Protein AF-A0A1Z5JJX7-F1 (afdb_monomer_lite)

Radius of gyration: 31.54 Å; chains: 1; bounding box: 109×48×86 Å

Foldseek 3Di:
DDPDPVVLVVLLVLQLVLLVQLVVQFDPVQADPCLSVQLNVCSVVVNLLSNLCSCLVGLRSLLSLLRDDLVSSLSSLLSNLVSLVSDPDPVSSLVSLLSSLVSLLVHDDLPDPVSLVSSLVSLVSNLVSDDQLLSNLSSLLSNLLSCLSPCVPQLPCPHPNVQQLDFPPPPPDPPPDDDDDDDDDDDPPPDLPPLPLPSPRNNVVVCVVNVPDLVSLLSSLVSNLVSDDPPDPSNLLSLLVNLQSDPEQDPVNLVSLLLNLLVCLQCVLLCVSSCLCSLVRNSLVVCCVVPVLSSLSSCCLLPNALVSVQVSCVVVPVDQCVSCVVSVHDSVSSLLSRLLVQVLQVLQVDQKAALVNSCVRSVHPDDLVVSVVSLVVSVVSSQFDWDADPVRRMIGGPDGDDSDDDPVVVVVVVVVVVVVVVVVVVVVVVVVVVVVVVVVVVPPDD

Structure (mmCIF, N/CA/C/O backbone):
data_AF-A0A1Z5JJX7-F1
#
_entry.id   AF-A0A1Z5JJX7-F1
#
loop_
_atom_site.group_PDB
_atom_site.id
_atom_site.type_symbol
_atom_site.label_atom_id
_atom_site.label_alt_id
_atom_site.label_comp_id
_atom_site.label_asym_id
_atom_site.label_entity_id
_atom_site.label_seq_id
_atom_site.pdbx_PDB_ins_code
_atom_site.Cartn_x
_atom_site.Cartn_y
_atom_site.Cartn_z
_atom_site.occupancy
_atom_site.B_iso_or_equiv
_atom_site.auth_seq_id
_atom_site.auth_comp_id
_atom_site.auth_asym_id
_atom_site.auth_atom_id
_atom_site.pdbx_PDB_model_num
ATOM 1 N N . MET A 1 1 ? 1.195 -18.471 -49.504 1.00 34.22 1 MET A N 1
ATOM 2 C CA . MET A 1 1 ? 0.743 -17.092 -49.219 1.00 34.22 1 MET A CA 1
ATOM 3 C C . MET A 1 1 ? 1.901 -16.167 -49.539 1.00 34.22 1 MET A C 1
ATOM 5 O O . MET A 1 1 ? 2.920 -16.253 -48.872 1.00 34.22 1 MET A O 1
ATOM 9 N N . VAL A 1 2 ? 1.792 -15.393 -50.620 1.00 37.47 2 VAL A N 1
ATOM 10 C CA . VAL A 1 2 ? 2.826 -14.449 -51.068 1.00 37.47 2 VAL A CA 1
ATOM 11 C C . VAL A 1 2 ? 2.725 -13.215 -50.175 1.00 37.47 2 VAL A C 1
ATOM 13 O O . VAL A 1 2 ? 1.809 -12.414 -50.338 1.00 37.47 2 VAL A O 1
ATOM 16 N N . VAL A 1 3 ? 3.602 -13.105 -49.177 1.00 40.44 3 VAL A N 1
ATOM 17 C CA . VAL A 1 3 ? 3.756 -11.861 -48.414 1.00 40.44 3 VAL A CA 1
ATOM 18 C C . VAL A 1 3 ? 4.428 -10.859 -49.357 1.00 40.44 3 VAL A C 1
ATOM 20 O O . VAL A 1 3 ? 5.462 -11.150 -49.949 1.00 40.44 3 VAL A O 1
ATOM 23 N N . SER A 1 4 ? 3.749 -9.740 -49.590 1.00 45.75 4 SER A N 1
ATOM 24 C CA . SER A 1 4 ? 4.017 -8.764 -50.648 1.00 45.75 4 SER A CA 1
ATOM 25 C C . SER A 1 4 ? 5.450 -8.212 -50.589 1.00 45.75 4 SER A C 1
ATOM 27 O O . SER A 1 4 ? 5.810 -7.559 -49.613 1.00 45.75 4 SER A O 1
ATOM 29 N N . SER A 1 5 ? 6.253 -8.413 -51.640 1.00 55.91 5 SER A N 1
ATOM 30 C CA . SER A 1 5 ? 7.631 -7.887 -51.758 1.00 55.91 5 SER A CA 1
ATOM 31 C C . SER A 1 5 ? 7.713 -6.362 -51.621 1.00 55.91 5 SER A C 1
ATOM 33 O O . SER A 1 5 ? 8.713 -5.821 -51.166 1.00 55.91 5 SER A O 1
ATOM 35 N N . THR A 1 6 ? 6.628 -5.658 -51.945 1.00 52.00 6 THR A N 1
ATOM 36 C CA . THR A 1 6 ? 6.489 -4.213 -51.731 1.00 52.00 6 THR A CA 1
ATOM 37 C C . THR A 1 6 ? 6.442 -3.824 -50.254 1.00 52.00 6 THR A C 1
ATOM 39 O O . THR A 1 6 ? 6.942 -2.764 -49.902 1.00 52.00 6 THR A O 1
ATOM 42 N N . LEU A 1 7 ? 5.876 -4.665 -49.384 1.00 52.50 7 LEU A N 1
ATOM 43 C CA . LEU A 1 7 ? 5.816 -4.413 -47.940 1.00 52.50 7 LEU A CA 1
ATOM 44 C C . LEU A 1 7 ? 7.182 -4.626 -47.285 1.00 52.50 7 LEU A C 1
ATOM 46 O O . LEU A 1 7 ? 7.568 -3.828 -46.440 1.00 52.50 7 LEU A O 1
ATOM 50 N N . VAL A 1 8 ? 7.916 -5.655 -47.721 1.00 59.50 8 VAL A N 1
ATOM 51 C CA . VAL A 1 8 ? 9.271 -5.959 -47.232 1.00 59.50 8 VAL A CA 1
ATOM 52 C C . VAL A 1 8 ? 10.239 -4.817 -47.567 1.00 59.50 8 VAL A C 1
ATOM 54 O O . VAL A 1 8 ? 10.932 -4.323 -46.681 1.00 59.50 8 VAL A O 1
ATOM 57 N N . ASN A 1 9 ? 10.186 -4.292 -48.796 1.00 61.06 9 ASN A N 1
ATOM 58 C CA . ASN A 1 9 ? 11.025 -3.159 -49.202 1.00 61.06 9 ASN A CA 1
ATOM 59 C C . ASN A 1 9 ? 10.706 -1.867 -48.428 1.00 61.06 9 ASN A C 1
ATOM 61 O O . ASN A 1 9 ? 11.609 -1.098 -48.119 1.00 61.06 9 ASN A O 1
ATOM 65 N N . VAL A 1 10 ? 9.433 -1.622 -48.095 1.00 68.38 10 VAL A N 1
ATOM 66 C CA . VAL A 1 10 ? 9.030 -0.443 -47.305 1.00 68.38 10 VAL A CA 1
ATOM 67 C C . VAL A 1 10 ? 9.491 -0.564 -45.849 1.00 68.38 10 VAL A C 1
ATOM 69 O O . VAL A 1 10 ? 9.863 0.439 -45.243 1.00 68.38 10 VAL A O 1
ATOM 72 N N . THR A 1 11 ? 9.496 -1.773 -45.279 1.00 71.25 11 THR A N 1
ATOM 73 C CA . THR A 1 11 ? 9.998 -1.996 -43.915 1.00 71.25 11 THR A CA 1
ATOM 74 C C . THR A 1 11 ? 11.516 -1.876 -43.821 1.00 71.25 11 THR A C 1
ATOM 76 O O . THR A 1 11 ? 12.005 -1.244 -42.890 1.00 71.25 11 THR A O 1
ATOM 79 N N . GLU A 1 12 ? 12.256 -2.404 -44.799 1.00 77.00 12 GLU A N 1
ATOM 80 C CA . GLU A 1 12 ? 13.721 -2.289 -44.846 1.00 77.00 12 GLU A CA 1
ATOM 81 C C . GLU A 1 12 ? 14.170 -0.832 -45.024 1.00 77.00 12 GLU A C 1
ATOM 83 O O . GLU A 1 12 ? 15.077 -0.371 -44.333 1.00 77.00 12 GLU A O 1
ATOM 88 N N . ASP A 1 13 ? 13.490 -0.072 -45.889 1.00 80.06 13 ASP A N 1
ATOM 89 C CA . ASP A 1 13 ? 13.772 1.354 -46.093 1.00 80.06 13 ASP A CA 1
ATOM 90 C C . ASP A 1 13 ? 13.491 2.180 -44.824 1.00 80.06 13 ASP A C 1
ATOM 92 O O . ASP A 1 13 ? 14.267 3.063 -44.450 1.00 80.06 13 ASP A O 1
ATOM 96 N N . ALA A 1 14 ? 12.422 1.850 -44.091 1.00 80.56 14 ALA A N 1
ATOM 97 C CA . ALA A 1 14 ? 12.107 2.493 -42.817 1.00 80.56 14 ALA A CA 1
ATOM 98 C C . ALA A 1 14 ? 13.158 2.197 -41.727 1.00 80.56 14 ALA A C 1
ATOM 100 O O . ALA A 1 14 ? 13.537 3.101 -40.977 1.00 80.56 14 ALA A O 1
ATOM 101 N N . GLU A 1 15 ? 13.656 0.960 -41.653 1.00 83.81 15 GLU A N 1
ATOM 102 C CA . GLU A 1 15 ? 14.716 0.554 -40.720 1.00 83.81 15 GLU A CA 1
ATOM 103 C C . GLU A 1 15 ? 16.045 1.253 -41.034 1.00 83.81 15 GLU A C 1
ATOM 105 O O . GLU A 1 15 ? 16.664 1.831 -40.136 1.00 83.81 15 GLU A O 1
ATOM 110 N N . LEU A 1 16 ? 16.449 1.292 -42.309 1.00 83.12 16 LEU A N 1
ATOM 111 C CA . LEU A 1 16 ? 17.655 2.000 -42.753 1.00 83.12 16 LEU A CA 1
ATOM 112 C C . LEU A 1 16 ? 17.566 3.503 -42.482 1.00 83.12 16 LEU A C 1
ATOM 114 O O . LEU A 1 16 ? 18.540 4.114 -42.032 1.00 83.12 16 LEU A O 1
ATOM 118 N N . ARG A 1 17 ? 16.390 4.102 -42.699 1.00 83.38 17 ARG A N 1
ATOM 119 C CA . ARG A 1 17 ? 16.157 5.521 -42.423 1.00 83.38 17 ARG A CA 1
ATOM 120 C C . ARG A 1 17 ? 16.319 5.848 -40.942 1.00 83.38 17 ARG A C 1
ATOM 122 O O . ARG A 1 17 ? 16.918 6.872 -40.624 1.00 83.38 17 ARG A O 1
ATOM 129 N N . ILE A 1 18 ? 15.840 4.993 -40.039 1.00 84.56 18 ILE A N 1
ATOM 130 C CA . ILE A 1 18 ? 16.038 5.194 -38.596 1.00 84.56 18 ILE A CA 1
ATOM 131 C C . ILE A 1 18 ? 17.504 5.062 -38.212 1.00 84.56 18 ILE A C 1
ATOM 133 O O . ILE A 1 18 ? 18.001 5.909 -37.476 1.00 84.56 18 ILE A O 1
ATOM 137 N N . VAL A 1 19 ? 18.213 4.053 -38.723 1.00 82.31 19 VAL A N 1
ATOM 138 C CA . VAL A 1 19 ? 19.652 3.891 -38.457 1.00 82.31 19 VAL A CA 1
ATOM 139 C C . VAL A 1 19 ? 20.429 5.129 -38.917 1.00 82.31 19 VAL A C 1
ATOM 141 O O . VAL A 1 19 ? 21.305 5.604 -38.193 1.00 82.31 19 VAL A O 1
ATOM 144 N N . GLY A 1 20 ? 20.071 5.692 -40.076 1.00 81.62 20 GLY A N 1
ATOM 145 C CA . GLY A 1 20 ? 20.611 6.961 -40.568 1.00 81.62 20 GLY A CA 1
ATOM 146 C C . GLY A 1 20 ? 20.337 8.121 -39.610 1.00 81.62 20 GLY A C 1
ATOM 147 O O . GLY A 1 20 ? 21.280 8.747 -39.133 1.00 81.62 20 GLY A O 1
ATOM 148 N N . LEU A 1 21 ? 19.067 8.338 -39.251 1.00 82.31 21 LEU A N 1
ATOM 149 C CA . LEU A 1 21 ? 18.646 9.409 -38.337 1.00 82.31 21 LEU A CA 1
ATOM 150 C C . LEU A 1 21 ? 19.315 9.311 -36.959 1.00 82.31 21 LEU A C 1
ATOM 152 O O . LEU A 1 21 ? 19.782 10.314 -36.426 1.00 82.31 21 LEU A O 1
ATOM 156 N N . MET A 1 22 ? 19.396 8.108 -36.387 1.00 81.44 22 MET A N 1
ATOM 157 C CA . MET A 1 22 ? 20.041 7.880 -35.093 1.00 81.44 22 MET A CA 1
ATOM 158 C C . MET A 1 22 ? 21.545 8.136 -35.166 1.00 81.44 22 MET A C 1
ATOM 160 O O . MET A 1 22 ? 22.109 8.742 -34.259 1.00 81.44 22 MET A O 1
ATOM 164 N N . ALA A 1 23 ? 22.202 7.714 -36.248 1.00 81.38 23 ALA A N 1
ATOM 165 C CA . ALA A 1 23 ? 23.630 7.933 -36.423 1.00 81.38 23 ALA A CA 1
ATOM 166 C C . ALA A 1 23 ? 23.980 9.398 -36.740 1.00 81.38 23 ALA A C 1
ATOM 168 O O . ALA A 1 23 ? 25.046 9.849 -36.338 1.00 81.38 23 ALA A O 1
ATOM 169 N N . ASP A 1 24 ? 23.114 10.130 -37.446 1.00 81.69 24 ASP A N 1
ATOM 170 C CA . ASP A 1 24 ? 23.296 11.562 -37.730 1.00 81.69 24 ASP A CA 1
ATOM 171 C C . ASP A 1 24 ? 23.068 12.432 -36.482 1.00 81.69 24 ASP A C 1
ATOM 173 O O . ASP A 1 24 ? 23.757 13.432 -36.284 1.00 81.69 24 ASP A O 1
ATOM 177 N N . ALA A 1 25 ? 22.115 12.051 -35.624 1.00 78.50 25 ALA A N 1
ATOM 178 C CA . ALA A 1 25 ? 21.790 12.783 -34.398 1.00 78.50 25 ALA A CA 1
ATOM 179 C C . ALA A 1 25 ? 22.638 12.374 -33.178 1.00 78.50 25 ALA A C 1
ATOM 181 O O . ALA A 1 25 ? 22.577 13.035 -32.137 1.00 78.50 25 ALA A O 1
ATOM 182 N N . ALA A 1 26 ? 23.405 11.285 -33.263 1.00 77.19 26 ALA A N 1
ATOM 183 C CA . ALA A 1 26 ? 24.244 10.825 -32.164 1.00 77.19 26 ALA A CA 1
ATOM 184 C C . ALA A 1 26 ? 25.440 11.766 -31.922 1.00 77.19 26 ALA A C 1
ATOM 186 O O . ALA A 1 26 ? 26.064 12.243 -32.872 1.00 77.19 26 ALA A O 1
ATOM 187 N N . PRO A 1 27 ? 25.841 11.994 -30.656 1.00 71.00 27 PRO A N 1
ATOM 188 C CA . PRO A 1 27 ? 27.068 12.721 -30.356 1.00 71.00 27 PRO A CA 1
ATOM 189 C C . PRO A 1 27 ? 28.268 11.978 -30.951 1.00 71.00 27 PRO A C 1
ATOM 191 O O . PRO A 1 27 ? 28.481 10.802 -30.652 1.00 71.00 27 PRO A O 1
ATOM 194 N N . SER A 1 28 ? 29.091 12.671 -31.740 1.00 62.91 28 SER A N 1
ATOM 195 C CA . SER A 1 28 ? 30.225 12.094 -32.485 1.00 62.91 28 SER A CA 1
ATOM 196 C C . SER A 1 28 ? 31.251 11.343 -31.623 1.00 62.91 28 SER A C 1
ATOM 198 O O . SER A 1 28 ? 32.020 10.545 -32.143 1.00 62.91 28 SER A O 1
ATOM 200 N N . ASN A 1 29 ? 31.260 11.577 -30.307 1.00 64.81 29 ASN A N 1
ATOM 201 C CA . ASN A 1 29 ? 32.167 10.933 -29.353 1.00 64.81 29 ASN A CA 1
ATOM 202 C C . ASN A 1 29 ? 31.615 9.621 -28.756 1.00 64.81 29 ASN A C 1
ATOM 204 O O . ASN A 1 29 ? 32.320 8.978 -27.983 1.00 64.81 29 ASN A O 1
ATOM 208 N N . LEU A 1 30 ? 30.358 9.259 -29.043 1.00 64.56 30 LEU A N 1
ATOM 209 C CA . LEU A 1 30 ? 29.641 8.146 -28.399 1.00 64.56 30 LEU A CA 1
ATOM 210 C C . LEU A 1 30 ? 29.096 7.098 -29.381 1.00 64.56 30 LEU A C 1
ATOM 212 O O . LEU A 1 30 ? 28.555 6.087 -28.937 1.00 64.56 30 LEU A O 1
ATOM 216 N N . LEU A 1 31 ? 29.199 7.331 -30.692 1.00 73.56 31 LEU A N 1
ATOM 217 C CA . LEU A 1 31 ? 28.781 6.363 -31.704 1.00 73.56 31 LEU A CA 1
ATOM 218 C C . LEU A 1 31 ? 29.968 5.473 -32.102 1.00 73.56 31 LEU A C 1
ATOM 220 O O . LEU A 1 31 ? 31.031 5.984 -32.456 1.00 73.56 31 LEU A O 1
ATOM 224 N N . GLY A 1 32 ? 29.793 4.150 -32.078 1.00 70.69 32 GLY A N 1
ATOM 225 C CA . GLY A 1 32 ? 30.787 3.226 -32.612 1.00 70.69 32 GLY A CA 1
ATOM 226 C C . GLY A 1 32 ? 30.992 3.420 -34.119 1.00 70.69 32 GLY A C 1
ATOM 227 O O . GLY A 1 32 ? 30.029 3.503 -34.882 1.00 70.69 32 GLY A O 1
ATOM 228 N N . ASN A 1 33 ? 32.250 3.433 -34.574 1.00 69.62 33 ASN A N 1
ATOM 229 C CA . ASN A 1 33 ? 32.594 3.611 -35.995 1.00 69.62 33 ASN A CA 1
ATOM 230 C C . ASN A 1 33 ? 31.968 2.544 -36.917 1.00 69.62 33 ASN A C 1
ATOM 232 O O . ASN A 1 33 ? 31.812 2.787 -38.107 1.00 69.62 33 ASN A O 1
ATOM 236 N N . SER A 1 34 ? 31.604 1.377 -36.375 1.00 77.62 34 SER A N 1
ATOM 237 C CA . SER A 1 34 ? 30.995 0.254 -37.096 1.00 77.62 34 SER A CA 1
ATOM 238 C C . SER A 1 34 ? 29.471 0.158 -36.943 1.00 77.62 34 SER A C 1
ATOM 240 O O . SER A 1 34 ? 28.882 -0.807 -37.429 1.00 77.62 34 SER A O 1
ATOM 242 N N . PHE A 1 35 ? 28.810 1.109 -36.270 1.00 81.75 35 PHE A N 1
ATOM 243 C CA . PHE A 1 35 ? 27.373 1.027 -35.970 1.00 81.75 35 PHE A CA 1
ATOM 244 C C . PHE A 1 35 ? 26.513 0.918 -37.239 1.00 81.75 35 PHE A C 1
ATOM 246 O O . PHE A 1 35 ? 25.686 0.012 -37.356 1.00 81.75 35 PHE A O 1
ATOM 253 N N . ARG A 1 36 ? 26.747 1.796 -38.227 1.00 82.00 36 ARG A N 1
ATOM 254 C CA . ARG A 1 36 ? 25.993 1.806 -39.496 1.00 82.00 36 ARG A CA 1
ATOM 255 C C . ARG A 1 36 ? 26.184 0.522 -40.296 1.00 82.00 36 ARG A C 1
ATOM 257 O O . ARG A 1 36 ? 25.211 -0.038 -40.799 1.00 82.00 36 ARG A O 1
ATOM 264 N N . ASP A 1 37 ? 27.418 0.042 -40.380 1.00 82.00 37 ASP A N 1
ATOM 265 C CA . ASP A 1 37 ? 27.755 -1.162 -41.142 1.00 82.00 37 ASP A CA 1
ATOM 266 C C . ASP A 1 37 ? 27.159 -2.414 -40.484 1.00 82.00 37 ASP A C 1
ATOM 268 O O . ASP A 1 37 ? 26.609 -3.282 -41.157 1.00 82.00 37 ASP A O 1
ATOM 272 N N . THR A 1 38 ? 27.171 -2.472 -39.150 1.00 83.69 38 THR A N 1
ATOM 273 C CA . THR A 1 38 ? 26.591 -3.589 -38.387 1.00 83.69 38 THR A CA 1
ATOM 274 C C . THR A 1 38 ? 25.064 -3.610 -38.494 1.00 83.69 38 THR A C 1
ATOM 276 O O . THR A 1 38 ? 24.463 -4.668 -38.705 1.00 83.69 38 THR A O 1
ATOM 279 N N . CYS A 1 39 ? 24.418 -2.444 -38.401 1.00 83.31 39 CYS A N 1
ATOM 280 C CA . CYS A 1 39 ? 22.967 -2.331 -38.531 1.00 83.31 39 CYS A CA 1
ATOM 281 C C . CYS A 1 39 ? 22.494 -2.630 -39.960 1.00 83.31 39 CYS A C 1
ATOM 283 O O . CYS A 1 39 ? 21.543 -3.385 -40.137 1.00 83.31 39 CYS A O 1
ATOM 285 N N . SER A 1 40 ? 23.174 -2.102 -40.983 1.00 83.19 40 SER A N 1
ATOM 286 C CA . SER A 1 40 ? 22.826 -2.366 -42.388 1.00 83.19 40 SER A CA 1
ATOM 287 C C . SER A 1 40 ? 23.019 -3.835 -42.773 1.00 83.19 40 SER A C 1
ATOM 289 O O . SER A 1 40 ? 22.154 -4.404 -43.437 1.00 83.19 40 SER A O 1
ATOM 291 N N . ALA A 1 41 ? 24.081 -4.488 -42.289 1.00 84.81 41 ALA A N 1
ATOM 292 C CA . ALA A 1 41 ? 24.266 -5.928 -42.461 1.00 84.81 41 ALA A CA 1
ATOM 293 C C . ALA A 1 41 ? 23.144 -6.740 -41.791 1.00 84.81 41 ALA A C 1
ATOM 295 O O . ALA A 1 41 ? 22.645 -7.704 -42.370 1.00 84.81 41 ALA A O 1
ATOM 296 N N . SER A 1 42 ? 22.709 -6.332 -40.595 1.00 83.38 42 SER A N 1
ATOM 297 C CA . SER A 1 42 ? 21.618 -6.999 -39.870 1.00 83.38 42 SER A CA 1
ATOM 298 C C . SER A 1 42 ? 20.271 -6.842 -40.586 1.00 83.38 42 SER A C 1
ATOM 300 O O . SER A 1 42 ? 19.528 -7.816 -40.695 1.00 83.38 42 SER A O 1
ATOM 302 N N . ILE A 1 43 ? 19.986 -5.659 -41.146 1.00 84.94 43 ILE A N 1
ATOM 303 C CA . ILE A 1 43 ? 18.770 -5.391 -41.936 1.00 84.94 43 ILE A CA 1
ATOM 304 C C . ILE A 1 43 ? 18.758 -6.241 -43.210 1.00 84.94 43 ILE A C 1
ATOM 306 O O . ILE A 1 43 ? 17.780 -6.937 -43.467 1.00 84.94 43 ILE A O 1
ATOM 310 N N . HIS A 1 44 ? 19.864 -6.268 -43.963 1.00 81.31 44 HIS A N 1
ATOM 311 C CA . HIS A 1 44 ? 19.971 -7.085 -45.177 1.00 81.31 44 HIS A CA 1
ATOM 312 C C . HIS A 1 44 ? 19.838 -8.590 -44.913 1.00 81.31 44 HIS A C 1
ATOM 314 O O . HIS A 1 44 ? 19.311 -9.318 -45.752 1.00 81.31 44 HIS A O 1
ATOM 320 N N . ASN A 1 45 ? 20.286 -9.057 -43.747 1.00 81.81 45 ASN A N 1
ATOM 321 C CA . ASN A 1 45 ? 20.140 -10.451 -43.331 1.00 81.81 45 ASN A CA 1
ATOM 322 C C . ASN A 1 45 ? 18.761 -10.759 -42.714 1.00 81.81 45 ASN A C 1
ATOM 324 O O . ASN A 1 45 ? 18.495 -11.910 -42.370 1.00 81.81 45 ASN A O 1
ATOM 328 N N . GLY A 1 46 ? 17.891 -9.755 -42.547 1.00 79.06 46 GLY A N 1
ATOM 329 C CA . GLY A 1 46 ? 16.603 -9.894 -41.865 1.00 79.06 46 GLY A CA 1
ATOM 330 C C . GLY A 1 46 ? 16.718 -10.220 -40.370 1.00 79.06 46 GLY A C 1
ATOM 331 O O . GLY A 1 46 ? 15.741 -10.674 -39.768 1.00 79.06 46 GLY A O 1
ATOM 332 N N . ASP A 1 47 ? 17.888 -10.003 -39.761 1.00 83.88 47 ASP A N 1
ATOM 333 C CA . ASP A 1 47 ? 18.160 -10.299 -38.356 1.00 83.88 47 ASP A CA 1
ATOM 334 C C . ASP A 1 47 ? 17.743 -9.128 -37.456 1.00 83.88 47 ASP A C 1
ATOM 336 O O . ASP A 1 47 ? 18.532 -8.256 -37.080 1.00 83.88 47 ASP A O 1
ATOM 340 N N . ALA A 1 48 ? 16.465 -9.133 -37.073 1.00 82.75 48 ALA A N 1
ATOM 341 C CA . ALA A 1 48 ? 15.912 -8.157 -36.137 1.00 82.75 48 ALA A CA 1
ATOM 342 C C . ALA A 1 48 ? 16.596 -8.204 -34.756 1.00 82.75 48 ALA A C 1
ATOM 344 O O . ALA A 1 48 ? 16.638 -7.193 -34.055 1.00 82.75 48 ALA A O 1
ATOM 345 N N . SER A 1 49 ? 17.133 -9.360 -34.352 1.00 83.69 49 SER A N 1
ATOM 346 C CA . SER A 1 49 ? 17.760 -9.524 -33.041 1.00 83.69 49 SER A CA 1
ATOM 347 C C . SER A 1 49 ? 19.148 -8.884 -32.993 1.00 83.69 49 SER A C 1
ATOM 349 O O . SER A 1 49 ? 19.428 -8.126 -32.063 1.00 83.69 49 SER A O 1
ATOM 351 N N . GLY A 1 50 ? 19.966 -9.099 -34.028 1.00 83.44 50 GLY A N 1
ATOM 352 C CA . GLY A 1 50 ? 21.270 -8.461 -34.196 1.00 83.44 50 GLY A CA 1
ATOM 353 C C . GLY A 1 50 ? 21.161 -6.944 -34.342 1.00 83.44 50 GLY A C 1
ATOM 354 O O . GLY A 1 50 ? 21.912 -6.208 -33.701 1.00 83.44 50 GLY A O 1
ATOM 355 N N . LEU A 1 51 ? 20.154 -6.462 -35.082 1.00 85.44 51 LEU A N 1
ATOM 356 C CA . LEU A 1 51 ? 19.883 -5.028 -35.214 1.00 85.44 51 LEU A CA 1
ATOM 357 C C . LEU A 1 51 ? 19.569 -4.377 -33.858 1.00 85.44 51 LEU A C 1
ATOM 359 O O . LEU A 1 51 ? 20.152 -3.353 -33.506 1.00 85.44 51 LEU A O 1
ATOM 363 N N . LEU A 1 52 ? 18.678 -4.982 -33.067 1.00 85.00 52 LEU A N 1
ATOM 364 C CA . LEU A 1 52 ? 18.337 -4.471 -31.737 1.00 85.00 52 LEU A CA 1
ATOM 365 C C . LEU A 1 52 ? 19.522 -4.540 -30.770 1.00 85.00 52 LEU A C 1
ATOM 367 O O . LEU A 1 52 ? 19.703 -3.623 -29.975 1.00 85.00 52 LEU A O 1
ATOM 371 N N . GLN A 1 53 ? 20.346 -5.587 -30.841 1.00 86.69 53 GLN A N 1
ATOM 372 C CA . GLN A 1 53 ? 21.562 -5.686 -30.033 1.00 86.69 53 GLN A CA 1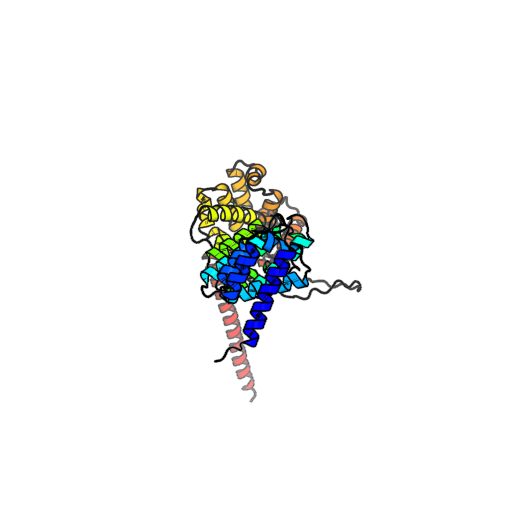
ATOM 373 C C . GLN A 1 53 ? 22.569 -4.585 -30.372 1.00 86.69 53 GLN A C 1
ATOM 375 O O . GLN A 1 53 ? 23.136 -4.000 -29.452 1.00 86.69 53 GLN A O 1
ATOM 380 N N . ALA A 1 54 ? 22.748 -4.261 -31.655 1.00 84.56 54 ALA A N 1
ATOM 381 C CA . ALA A 1 54 ? 23.604 -3.156 -32.078 1.00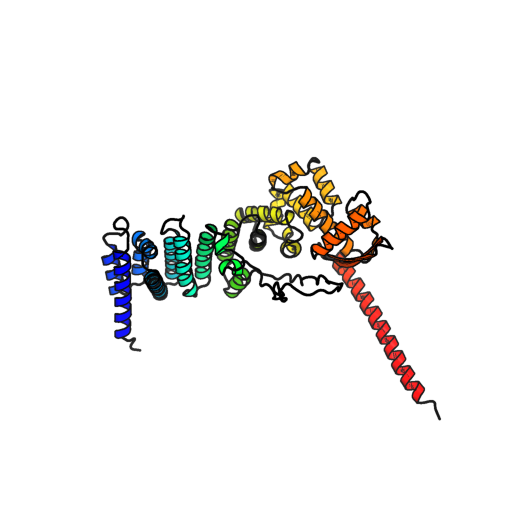 84.56 54 ALA A CA 1
ATOM 382 C C . ALA A 1 54 ? 23.076 -1.808 -31.558 1.00 84.56 54 ALA A C 1
ATOM 384 O O . ALA A 1 54 ? 23.822 -1.037 -30.961 1.00 84.56 54 ALA A O 1
ATOM 385 N N . VAL A 1 55 ? 21.768 -1.556 -31.688 1.00 84.62 55 VAL A N 1
ATOM 386 C CA . VAL A 1 55 ? 21.138 -0.317 -31.195 1.00 84.62 55 VAL A CA 1
ATOM 387 C C . VAL A 1 55 ? 21.226 -0.182 -29.675 1.00 84.62 55 VAL A C 1
ATOM 389 O O . VAL A 1 55 ? 21.505 0.905 -29.178 1.00 84.62 55 VAL A O 1
ATOM 392 N N . VAL A 1 56 ? 20.990 -1.260 -28.925 1.00 84.62 56 VAL A N 1
ATOM 393 C CA . VAL A 1 56 ? 21.043 -1.243 -27.454 1.00 84.62 56 VAL A CA 1
ATOM 394 C C . VAL A 1 56 ? 22.484 -1.199 -26.935 1.00 84.62 56 VAL A C 1
ATOM 396 O O . VAL A 1 56 ? 22.731 -0.616 -25.881 1.00 84.62 56 VAL A O 1
ATOM 399 N N . GLY A 1 57 ? 23.429 -1.805 -27.657 1.00 81.69 57 GLY A N 1
ATOM 400 C CA . GLY A 1 57 ? 24.847 -1.826 -27.301 1.00 81.69 57 GLY A CA 1
ATOM 401 C C . GLY A 1 57 ? 25.544 -0.475 -27.473 1.00 81.69 57 GLY A C 1
ATOM 402 O O . GLY A 1 57 ? 26.454 -0.160 -26.706 1.00 81.69 57 GLY A O 1
ATOM 403 N N . ASP A 1 58 ? 25.101 0.344 -28.430 1.00 83.31 58 ASP A N 1
ATOM 404 C CA . ASP A 1 58 ? 25.674 1.664 -28.688 1.00 83.31 58 ASP A CA 1
ATOM 405 C C . ASP A 1 58 ? 24.975 2.770 -27.878 1.00 83.31 58 ASP A C 1
ATOM 407 O O . ASP A 1 58 ? 23.870 3.227 -28.181 1.00 83.31 58 ASP A O 1
ATOM 411 N N . THR A 1 59 ? 25.668 3.276 -26.854 1.00 77.19 59 THR A N 1
ATOM 412 C CA . THR A 1 59 ? 25.148 4.338 -25.970 1.00 77.19 59 THR A CA 1
ATOM 413 C C . THR A 1 59 ? 24.825 5.631 -26.725 1.00 77.19 59 THR A C 1
ATOM 415 O O . THR A 1 59 ? 23.843 6.303 -26.401 1.00 77.19 59 THR A O 1
ATOM 418 N N . GLY A 1 60 ? 25.593 5.961 -27.771 1.00 78.75 60 GLY A N 1
ATOM 419 C CA . GLY A 1 60 ? 25.323 7.095 -28.656 1.00 78.75 60 GLY A CA 1
ATOM 420 C C . GLY A 1 60 ? 24.035 6.942 -29.467 1.00 78.75 60 GLY A C 1
ATOM 421 O O . GLY A 1 60 ? 23.312 7.924 -29.648 1.00 78.75 60 GLY A O 1
ATOM 422 N N . ALA A 1 61 ? 23.701 5.719 -29.891 1.00 81.19 61 ALA A N 1
ATOM 423 C CA . ALA A 1 61 ? 22.491 5.442 -30.656 1.00 81.19 61 ALA A CA 1
ATOM 424 C C . ALA A 1 61 ? 21.245 5.691 -29.796 1.00 81.19 61 ALA A C 1
ATOM 426 O O . ALA A 1 61 ? 20.357 6.439 -30.197 1.00 81.19 61 ALA A O 1
ATOM 427 N N . VAL A 1 62 ? 21.199 5.171 -28.568 1.00 83.31 62 VAL A N 1
ATOM 428 C CA . VAL A 1 62 ? 20.065 5.420 -27.660 1.00 83.31 62 VAL A CA 1
ATOM 429 C C . VAL A 1 62 ? 20.014 6.882 -27.201 1.00 83.31 62 VAL A C 1
ATOM 431 O O . VAL A 1 62 ? 18.931 7.457 -27.101 1.00 83.31 62 VAL A O 1
ATOM 434 N N . ALA A 1 63 ? 21.165 7.532 -26.993 1.00 82.94 63 ALA A N 1
ATOM 435 C CA . ALA A 1 63 ? 21.218 8.957 -26.660 1.00 82.94 63 ALA A CA 1
ATOM 436 C C . ALA A 1 63 ? 20.668 9.859 -27.780 1.00 82.94 63 ALA A C 1
ATOM 438 O O . ALA A 1 63 ? 20.063 10.891 -27.482 1.00 82.94 63 ALA A O 1
ATOM 439 N N . SER A 1 64 ? 20.803 9.461 -29.051 1.00 82.56 64 SER A N 1
ATOM 440 C CA . SER A 1 64 ? 20.237 10.203 -30.189 1.00 82.56 64 SER A CA 1
ATOM 441 C C . SER A 1 64 ? 18.714 10.375 -30.079 1.00 82.56 64 SER A C 1
ATOM 443 O O . SER A 1 64 ? 18.179 11.436 -30.408 1.00 82.56 64 SER A O 1
ATOM 445 N N . LEU A 1 65 ? 18.012 9.395 -29.488 1.00 83.19 65 LEU A N 1
ATOM 446 C CA . LEU A 1 65 ? 16.563 9.446 -29.257 1.00 83.19 65 LEU A CA 1
ATOM 447 C C . LEU A 1 65 ? 16.146 10.570 -28.308 1.00 83.19 65 LEU A C 1
ATOM 449 O O . LEU A 1 65 ? 14.973 10.945 -28.306 1.00 83.19 65 LEU A O 1
ATOM 453 N N . MET A 1 66 ? 17.079 11.110 -27.518 1.00 84.56 66 MET A N 1
ATOM 454 C CA . MET A 1 66 ? 16.855 12.257 -26.636 1.00 84.56 66 MET A CA 1
ATOM 455 C C . MET A 1 66 ? 17.095 13.601 -27.334 1.00 84.56 66 MET A C 1
ATOM 457 O O . MET A 1 66 ? 16.588 14.618 -26.864 1.00 84.56 66 MET A O 1
ATOM 461 N N . ILE A 1 67 ? 17.811 13.603 -28.462 1.00 84.56 67 ILE A N 1
ATOM 462 C CA . ILE A 1 67 ? 18.221 14.803 -29.210 1.00 84.56 67 ILE A CA 1
ATOM 463 C C . ILE A 1 67 ? 17.295 15.069 -30.403 1.00 84.56 67 ILE A C 1
ATOM 465 O O . ILE A 1 67 ? 16.991 16.226 -30.682 1.00 84.56 67 ILE A O 1
ATOM 469 N N . LEU A 1 68 ? 16.822 14.012 -31.075 1.00 85.00 68 LEU A N 1
ATOM 470 C CA . LEU A 1 68 ? 15.943 14.081 -32.254 1.00 85.00 68 LEU A CA 1
ATOM 471 C C . LEU A 1 68 ? 14.689 14.947 -32.035 1.00 85.00 68 LEU A C 1
ATOM 473 O O . LEU A 1 68 ? 14.315 15.255 -30.897 1.00 85.00 68 LEU A O 1
ATOM 477 N N . GLN A 1 69 ? 13.960 15.282 -33.100 1.00 85.94 69 GLN A N 1
ATOM 478 C CA . GLN A 1 69 ? 12.615 15.838 -32.926 1.00 85.94 69 GLN A CA 1
ATOM 479 C C . GLN A 1 69 ? 11.683 14.800 -32.276 1.00 85.94 69 GLN A C 1
ATOM 481 O O . GLN A 1 69 ? 11.916 13.592 -32.356 1.00 85.94 69 GLN A O 1
ATOM 486 N N . LEU A 1 70 ? 10.639 15.258 -31.579 1.00 85.69 70 LEU A N 1
ATOM 487 C CA . LEU A 1 70 ? 9.753 14.364 -30.822 1.00 85.69 70 LEU A CA 1
ATOM 488 C C . LEU A 1 70 ? 9.043 13.353 -31.738 1.00 85.69 70 LEU A C 1
ATOM 490 O O . LEU A 1 70 ? 8.983 12.165 -31.419 1.00 85.69 70 LEU A O 1
ATOM 494 N N . ASP A 1 71 ? 8.570 13.806 -32.898 1.00 86.25 71 ASP A N 1
ATOM 495 C CA . ASP A 1 71 ? 7.885 12.961 -33.881 1.00 86.25 71 ASP A CA 1
ATOM 496 C C . ASP A 1 71 ? 8.828 11.892 -34.455 1.00 86.25 71 ASP A C 1
ATOM 498 O O . ASP A 1 71 ? 8.467 10.722 -34.565 1.00 86.25 71 ASP A O 1
ATOM 502 N N . GLU A 1 72 ? 10.082 12.259 -34.726 1.00 87.44 72 GLU A N 1
ATOM 503 C CA . GLU A 1 72 ? 11.106 11.329 -35.213 1.00 87.44 72 GLU A CA 1
ATOM 504 C C . GLU A 1 72 ? 11.473 10.285 -34.153 1.00 87.44 72 GLU A C 1
ATOM 506 O O . GLU A 1 72 ? 11.589 9.102 -34.462 1.00 87.44 72 GLU A O 1
ATOM 511 N N . ALA A 1 73 ? 11.605 10.690 -32.887 1.00 86.06 73 ALA A N 1
ATOM 512 C CA . ALA A 1 73 ? 11.932 9.770 -31.801 1.00 86.06 73 ALA A CA 1
ATOM 513 C C . ALA A 1 73 ? 10.783 8.808 -31.468 1.00 86.06 73 ALA A C 1
ATOM 515 O O . ALA A 1 73 ? 11.029 7.639 -31.172 1.00 86.06 73 ALA A O 1
ATOM 516 N N . THR A 1 74 ? 9.530 9.264 -31.533 1.00 87.69 74 THR A N 1
ATOM 517 C CA . THR A 1 74 ? 8.363 8.388 -31.334 1.00 87.69 74 THR A CA 1
ATOM 518 C C . THR A 1 74 ? 8.186 7.408 -32.495 1.00 87.69 74 THR A C 1
ATOM 520 O O . THR A 1 74 ? 7.899 6.231 -32.256 1.00 87.69 74 THR A O 1
ATOM 523 N N . ALA A 1 75 ? 8.438 7.843 -33.734 1.00 87.00 75 ALA A N 1
ATOM 524 C CA . ALA A 1 75 ? 8.471 6.967 -34.903 1.00 87.00 75 ALA A CA 1
ATOM 525 C C . ALA A 1 75 ? 9.601 5.928 -34.802 1.00 87.00 75 ALA A C 1
ATOM 527 O O . ALA A 1 75 ? 9.348 4.732 -34.965 1.00 87.00 75 ALA A O 1
ATOM 528 N N . ALA A 1 76 ? 10.817 6.359 -34.446 1.00 86.81 76 ALA A N 1
ATOM 529 C CA . ALA A 1 76 ? 11.958 5.473 -34.226 1.00 86.81 76 ALA A CA 1
ATOM 530 C C . ALA A 1 76 ? 11.652 4.423 -33.149 1.00 86.81 76 ALA A C 1
ATOM 532 O O . ALA A 1 76 ? 11.841 3.230 -33.378 1.00 86.81 76 ALA A O 1
ATOM 533 N N . MET A 1 77 ? 11.086 4.835 -32.011 1.00 89.62 77 MET A N 1
ATOM 534 C CA . MET A 1 77 ? 10.697 3.905 -30.948 1.00 89.62 77 MET A CA 1
ATOM 535 C C . MET A 1 77 ? 9.585 2.941 -31.353 1.00 89.62 77 MET A C 1
ATOM 537 O O . MET A 1 77 ? 9.626 1.780 -30.955 1.00 89.62 77 MET A O 1
ATOM 541 N N . SER A 1 78 ? 8.616 3.383 -32.154 1.00 89.31 78 SER A N 1
ATOM 542 C CA . SER A 1 78 ? 7.547 2.507 -32.652 1.00 89.31 78 SER A CA 1
ATOM 543 C C . SER A 1 78 ? 8.102 1.423 -33.580 1.00 89.31 78 SER A C 1
ATOM 545 O O . SER A 1 78 ? 7.667 0.274 -33.519 1.00 89.31 78 SER A O 1
ATOM 547 N N . ILE A 1 79 ? 9.104 1.758 -34.397 1.00 87.88 79 ILE A N 1
ATOM 548 C CA . ILE A 1 79 ? 9.770 0.791 -35.276 1.00 87.88 79 ILE A CA 1
ATOM 549 C C . ILE A 1 79 ? 10.690 -0.140 -34.477 1.00 87.88 79 ILE A C 1
ATOM 551 O O . ILE A 1 79 ? 10.637 -1.347 -34.689 1.00 87.88 79 ILE A O 1
ATOM 555 N N . LEU A 1 80 ? 11.443 0.359 -33.490 1.00 87.69 80 LEU A N 1
ATOM 556 C CA . LEU A 1 80 ? 12.209 -0.495 -32.566 1.00 87.69 80 LEU A CA 1
ATOM 557 C C . LEU A 1 80 ? 11.295 -1.464 -31.791 1.00 87.69 80 LEU A C 1
ATOM 559 O O . LEU A 1 80 ? 11.614 -2.643 -31.638 1.00 87.69 80 LEU A O 1
ATOM 563 N N . ALA A 1 81 ? 10.120 -1.004 -31.355 1.00 87.06 81 ALA A N 1
ATOM 564 C CA . ALA A 1 81 ? 9.113 -1.853 -30.723 1.00 87.06 81 ALA A CA 1
ATOM 565 C C . ALA A 1 81 ? 8.512 -2.883 -31.698 1.00 87.06 81 ALA A C 1
ATOM 567 O O . ALA A 1 81 ? 8.270 -4.029 -31.316 1.00 87.06 81 ALA A O 1
ATOM 568 N N . ALA A 1 82 ? 8.314 -2.518 -32.968 1.00 87.38 82 ALA A N 1
ATOM 569 C CA . ALA A 1 82 ? 7.883 -3.452 -34.007 1.00 87.38 82 ALA A CA 1
ATOM 570 C C . ALA A 1 82 ? 8.964 -4.501 -34.335 1.00 87.38 82 ALA A C 1
ATOM 572 O O . ALA A 1 82 ? 8.637 -5.673 -34.529 1.00 87.38 82 ALA A O 1
ATOM 573 N N . LEU A 1 83 ? 10.246 -4.119 -34.329 1.00 85.38 83 LEU A N 1
ATOM 574 C CA . LEU A 1 83 ? 11.379 -5.036 -34.486 1.00 85.38 83 LEU A CA 1
ATOM 5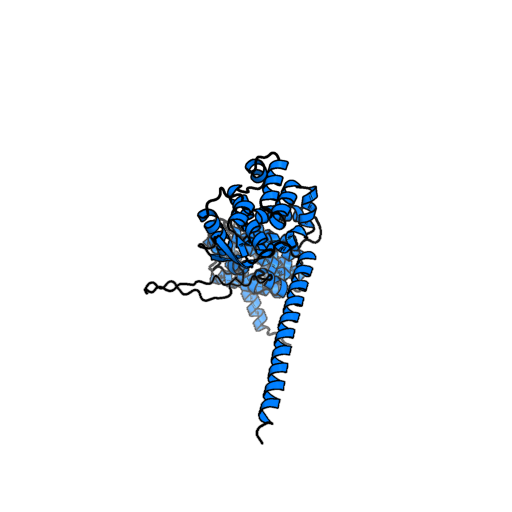75 C C . LEU A 1 83 ? 11.427 -6.073 -33.364 1.00 85.38 83 LEU A C 1
ATOM 577 O O . LEU A 1 83 ? 11.656 -7.251 -33.635 1.00 85.38 83 LEU A O 1
ATOM 581 N N . LEU A 1 84 ? 11.120 -5.680 -32.123 1.00 86.00 84 LEU A N 1
ATOM 582 C CA . LEU A 1 84 ? 11.013 -6.628 -31.010 1.00 86.00 84 LEU A CA 1
ATOM 583 C C . LEU A 1 84 ? 9.965 -7.714 -31.290 1.00 86.00 84 LEU A C 1
ATOM 585 O O . LEU A 1 84 ? 10.177 -8.863 -30.921 1.00 86.00 84 LEU A O 1
ATOM 589 N N . ASN A 1 85 ? 8.862 -7.404 -31.979 1.00 85.94 85 ASN A N 1
ATOM 590 C CA . ASN A 1 85 ? 7.846 -8.397 -32.361 1.00 85.94 85 ASN A CA 1
ATOM 591 C C . ASN A 1 85 ? 8.305 -9.381 -33.449 1.00 85.94 85 ASN A C 1
ATOM 593 O O . ASN A 1 85 ? 7.672 -10.419 -33.623 1.00 85.94 85 ASN A O 1
ATOM 597 N N . ARG A 1 86 ? 9.400 -9.085 -34.158 1.00 85.94 86 ARG A N 1
ATOM 598 C CA . ARG A 1 86 ? 9.984 -9.956 -35.191 1.00 85.94 86 ARG A CA 1
ATOM 599 C C . ARG A 1 86 ? 11.033 -10.929 -34.645 1.00 85.94 86 ARG A C 1
ATOM 601 O O . ARG A 1 86 ? 11.464 -11.814 -35.379 1.00 85.94 86 ARG A O 1
ATOM 608 N N . VAL A 1 87 ? 11.444 -10.789 -33.383 1.00 84.94 87 VAL A N 1
ATOM 609 C CA . VAL A 1 87 ? 12.398 -11.700 -32.734 1.00 84.94 87 VAL A CA 1
ATOM 610 C C . VAL A 1 87 ? 11.725 -13.052 -32.472 1.00 84.94 87 VAL A C 1
ATOM 612 O O . VAL A 1 87 ? 10.686 -13.115 -31.818 1.00 84.94 87 VAL A O 1
ATOM 615 N N . ALA A 1 88 ? 12.315 -14.138 -32.981 1.00 79.75 88 ALA A N 1
ATOM 616 C CA . ALA A 1 88 ? 11.724 -15.478 -32.920 1.00 79.75 88 ALA A CA 1
ATOM 617 C C . ALA A 1 88 ? 11.701 -16.076 -31.499 1.00 79.75 88 ALA A C 1
ATOM 619 O O . ALA A 1 88 ? 10.750 -16.766 -31.126 1.00 79.75 88 ALA A O 1
ATOM 620 N N . GLU A 1 89 ? 12.734 -15.815 -30.692 1.00 84.88 89 GLU A N 1
ATOM 621 C CA . GLU A 1 89 ? 12.833 -16.324 -29.324 1.00 84.88 89 GLU A CA 1
ATOM 622 C C . GLU A 1 89 ? 12.214 -15.363 -28.301 1.00 84.88 89 GLU A C 1
ATOM 624 O O . GLU A 1 89 ? 12.712 -14.259 -28.077 1.00 84.88 89 GLU A O 1
ATOM 629 N N . LYS A 1 90 ? 11.176 -15.818 -27.587 1.00 81.75 90 LYS A N 1
ATOM 630 C CA . LYS A 1 90 ? 10.482 -15.019 -26.557 1.00 81.75 90 LYS A CA 1
ATOM 631 C C . LYS A 1 90 ? 11.388 -14.558 -25.408 1.00 81.75 90 LYS A C 1
ATOM 633 O O . LYS A 1 90 ? 11.239 -13.446 -24.907 1.00 81.75 90 LYS A O 1
ATOM 638 N N . ASN A 1 91 ? 12.336 -15.398 -24.987 1.00 83.62 91 ASN A N 1
ATOM 639 C CA . ASN A 1 91 ? 13.274 -15.043 -23.917 1.00 83.62 91 ASN A CA 1
ATOM 640 C C . ASN A 1 91 ? 14.216 -13.920 -24.361 1.00 83.62 91 ASN A C 1
ATOM 642 O O . ASN A 1 91 ? 14.390 -12.942 -23.636 1.00 83.62 91 ASN A O 1
ATOM 646 N N . GLN A 1 92 ? 14.774 -14.036 -25.568 1.00 84.94 92 GLN A N 1
ATOM 647 C CA . GLN A 1 92 ? 15.639 -13.013 -26.150 1.00 84.94 92 GLN A CA 1
ATOM 648 C C . GLN A 1 92 ? 14.864 -11.711 -26.388 1.00 84.94 92 GLN A C 1
ATOM 650 O O . GLN A 1 92 ? 15.358 -10.636 -26.067 1.00 84.94 92 GLN A O 1
ATOM 655 N N . GLN A 1 93 ? 13.617 -11.800 -26.857 1.00 85.94 93 GLN A N 1
ATOM 656 C CA . GLN A 1 93 ? 12.717 -10.658 -27.012 1.00 85.94 93 GLN A CA 1
ATOM 657 C C . GLN A 1 93 ? 12.523 -9.890 -25.692 1.00 85.94 93 GLN A C 1
ATOM 659 O O . GLN A 1 93 ? 12.735 -8.679 -25.651 1.00 85.94 93 GLN A O 1
ATOM 664 N N . SER A 1 94 ? 12.193 -10.587 -24.597 1.00 84.69 94 SER A N 1
ATOM 665 C CA . SER A 1 94 ? 12.016 -9.959 -23.280 1.00 84.69 94 SER A CA 1
ATOM 666 C C . SER A 1 94 ? 13.315 -9.352 -22.736 1.00 84.69 94 SER A C 1
ATOM 668 O O . SER A 1 94 ? 13.277 -8.295 -22.099 1.00 84.69 94 SER A O 1
ATOM 670 N N . GLN A 1 95 ? 14.461 -9.999 -22.971 1.00 86.56 95 GLN A N 1
ATOM 671 C CA . GLN A 1 95 ? 15.770 -9.474 -22.576 1.00 86.56 95 GLN A CA 1
ATOM 672 C C . GLN A 1 95 ? 16.111 -8.196 -23.345 1.00 86.56 95 GLN A C 1
ATOM 674 O O . GLN A 1 95 ? 16.505 -7.209 -22.727 1.00 86.56 95 GLN A O 1
ATOM 679 N N . LEU A 1 96 ? 15.903 -8.180 -24.664 1.00 87.06 96 LEU A N 1
ATOM 680 C CA . LEU A 1 96 ? 16.178 -7.019 -25.512 1.00 87.06 96 LEU A CA 1
ATOM 681 C C . LEU A 1 96 ? 15.264 -5.839 -25.192 1.00 87.06 96 LEU A C 1
ATOM 683 O O . LEU A 1 96 ? 15.740 -4.710 -25.130 1.00 87.06 96 LEU A O 1
ATOM 687 N N . ALA A 1 97 ? 13.981 -6.078 -24.923 1.00 87.81 97 ALA A N 1
ATOM 688 C CA . ALA A 1 97 ? 13.068 -5.015 -24.517 1.00 87.81 97 ALA A CA 1
ATOM 689 C C . ALA A 1 97 ? 13.457 -4.394 -23.169 1.00 87.81 97 ALA A C 1
ATOM 691 O O . ALA A 1 97 ? 13.461 -3.171 -23.022 1.00 87.81 97 ALA A O 1
ATOM 692 N N . THR A 1 98 ? 13.842 -5.230 -22.200 1.00 87.38 98 THR A N 1
ATOM 693 C CA . THR A 1 98 ? 14.327 -4.761 -20.893 1.00 87.38 98 THR A CA 1
ATOM 694 C C . THR A 1 98 ? 15.642 -3.995 -21.046 1.00 87.38 98 THR A C 1
ATOM 696 O O . THR A 1 98 ? 15.817 -2.940 -20.438 1.00 87.38 98 THR A O 1
ATOM 699 N N . ALA A 1 99 ? 16.547 -4.481 -21.899 1.00 88.62 99 ALA A N 1
ATOM 700 C CA . ALA A 1 99 ? 17.819 -3.830 -22.177 1.00 88.62 99 ALA A CA 1
ATOM 701 C C . ALA A 1 99 ? 17.616 -2.468 -22.867 1.00 88.62 99 ALA A C 1
ATOM 703 O O . ALA A 1 99 ? 18.170 -1.471 -22.405 1.00 88.62 99 ALA A O 1
ATOM 704 N N . LEU A 1 100 ? 16.736 -2.385 -23.871 1.00 89.06 100 LEU A N 1
ATOM 705 C CA . LEU A 1 100 ? 16.351 -1.130 -24.524 1.00 89.06 100 LEU A CA 1
ATOM 706 C C . LEU A 1 100 ? 15.756 -0.133 -23.523 1.00 89.06 100 LEU A C 1
ATOM 708 O O . LEU A 1 100 ? 16.168 1.025 -23.477 1.00 89.06 100 LEU A O 1
ATOM 712 N N . ALA A 1 101 ? 14.834 -0.582 -22.671 1.00 89.38 101 ALA A N 1
ATOM 713 C CA . ALA A 1 101 ? 14.247 0.264 -21.638 1.00 89.38 101 ALA A CA 1
ATOM 714 C C . ALA A 1 101 ? 15.288 0.758 -20.618 1.00 89.38 101 ALA A C 1
ATOM 716 O O . ALA A 1 101 ? 15.262 1.923 -20.212 1.00 89.38 101 ALA A O 1
ATOM 717 N N . SER A 1 102 ? 16.240 -0.099 -20.236 1.00 88.31 102 SER A N 1
ATOM 718 C CA . SER A 1 102 ? 17.337 0.268 -19.336 1.00 88.31 102 SER A CA 1
ATOM 719 C C . SER A 1 102 ? 18.297 1.282 -19.966 1.00 88.31 102 SER A C 1
ATOM 721 O O . SER A 1 102 ? 18.693 2.238 -19.298 1.00 88.31 102 SER A O 1
ATOM 723 N N . ALA A 1 103 ? 18.588 1.147 -21.263 1.00 87.31 103 ALA A N 1
ATOM 724 C CA . ALA A 1 103 ? 19.414 2.088 -22.004 1.00 87.31 103 ALA A CA 1
ATOM 725 C C . ALA A 1 103 ? 18.726 3.458 -22.118 1.00 87.31 103 ALA A C 1
ATOM 727 O O . ALA A 1 103 ? 19.353 4.487 -21.876 1.00 87.31 103 ALA A O 1
ATOM 728 N N . ILE A 1 104 ? 17.411 3.489 -22.381 1.00 88.56 104 ILE A N 1
ATOM 729 C CA . ILE A 1 104 ? 16.620 4.733 -22.402 1.00 88.56 104 ILE A CA 1
ATOM 730 C C . ILE A 1 104 ? 16.661 5.421 -21.037 1.00 88.56 104 ILE A C 1
ATOM 732 O O . ILE A 1 104 ? 16.875 6.633 -20.959 1.00 88.56 104 ILE A O 1
ATOM 736 N N . ARG A 1 105 ? 16.507 4.656 -19.951 1.00 86.62 105 ARG A N 1
ATOM 737 C CA . ARG A 1 105 ? 16.607 5.190 -18.589 1.00 86.62 105 ARG A CA 1
ATOM 738 C C . ARG A 1 105 ? 17.965 5.854 -18.332 1.00 86.62 105 ARG A C 1
ATOM 740 O O . ARG A 1 105 ? 17.982 6.958 -17.788 1.00 86.62 105 ARG A O 1
ATOM 747 N N . GLN A 1 106 ? 19.060 5.212 -18.740 1.00 85.50 106 GLN A N 1
ATOM 748 C CA . GLN A 1 106 ? 20.434 5.700 -18.549 1.00 85.50 106 GLN A CA 1
ATOM 749 C C . GLN A 1 106 ? 20.838 6.819 -19.528 1.00 85.50 106 GLN A C 1
ATOM 751 O O . GLN A 1 106 ? 21.790 7.547 -19.267 1.00 85.50 106 GLN A O 1
ATOM 756 N N . SER A 1 107 ? 20.130 6.978 -20.649 1.00 82.25 107 SER A N 1
ATOM 757 C CA . SER A 1 107 ? 20.454 7.978 -21.675 1.00 82.25 107 SER A CA 1
ATOM 758 C C . SER A 1 107 ? 20.076 9.409 -21.265 1.00 82.25 107 SER A C 1
ATOM 760 O O . SER A 1 107 ? 19.059 9.614 -20.618 1.00 82.25 107 SER A O 1
ATOM 762 N N . GLY A 1 108 ? 20.843 10.428 -21.663 1.00 70.50 108 GLY A N 1
ATOM 763 C CA . GLY A 1 108 ? 20.533 11.842 -21.375 1.00 70.50 108 GLY A CA 1
ATOM 764 C C . GLY A 1 108 ? 20.766 12.277 -19.916 1.00 70.50 108 GLY A C 1
ATOM 765 O O . GLY A 1 108 ? 20.856 11.454 -19.008 1.00 70.50 108 GLY A O 1
ATOM 766 N N . ALA A 1 109 ? 20.878 13.589 -19.680 1.00 65.50 109 ALA A N 1
ATOM 767 C CA . ALA A 1 109 ? 21.159 14.138 -18.350 1.00 65.50 109 ALA A CA 1
ATOM 768 C C . ALA A 1 109 ? 19.989 13.902 -17.372 1.00 65.50 109 ALA A C 1
ATOM 770 O O . ALA A 1 109 ? 18.836 14.177 -17.697 1.00 65.50 109 ALA A O 1
ATOM 771 N N . GLU A 1 110 ? 20.282 13.421 -16.158 1.00 59.38 110 GLU A N 1
ATOM 772 C CA . GLU A 1 110 ? 19.268 13.057 -15.149 1.00 59.38 110 GLU A CA 1
ATOM 773 C C . GLU A 1 110 ? 18.490 14.252 -14.563 1.00 59.38 110 GLU A C 1
ATOM 775 O O . GLU A 1 110 ? 17.437 14.057 -13.964 1.00 59.38 110 GLU A O 1
ATOM 780 N N . ALA A 1 111 ? 18.975 15.485 -14.743 1.00 59.25 111 ALA A N 1
ATOM 781 C CA . ALA A 1 111 ? 18.469 16.663 -14.032 1.00 59.25 111 ALA A CA 1
ATOM 782 C C . ALA A 1 111 ? 17.401 17.487 -14.781 1.00 59.25 111 ALA A C 1
ATOM 784 O O . ALA A 1 111 ? 16.811 18.387 -14.186 1.00 59.25 111 ALA A O 1
ATOM 785 N N . ASP A 1 112 ? 17.145 17.222 -16.067 1.00 77.12 112 ASP A N 1
ATOM 786 C CA . ASP A 1 112 ? 16.191 18.010 -16.856 1.00 77.12 112 ASP A CA 1
ATOM 787 C C . ASP A 1 112 ? 14.804 17.344 -16.931 1.00 77.12 112 ASP A C 1
ATOM 789 O O . ASP A 1 112 ? 14.649 16.206 -17.383 1.00 77.12 112 ASP A O 1
ATOM 793 N N . ASN A 1 113 ? 13.767 18.080 -16.519 1.00 80.62 113 ASN A N 1
ATOM 794 C CA . ASN A 1 113 ? 12.386 17.595 -16.508 1.00 80.62 113 ASN A CA 1
ATOM 795 C C . ASN A 1 113 ? 11.864 17.321 -17.935 1.00 80.62 113 ASN A C 1
ATOM 797 O O . ASN A 1 113 ? 11.093 16.384 -18.146 1.00 80.62 113 ASN A O 1
ATOM 801 N N . ALA A 1 114 ? 12.314 18.076 -18.946 1.00 83.19 114 ALA A N 1
ATOM 802 C CA . ALA A 1 114 ? 11.925 17.809 -20.334 1.00 83.19 114 ALA A CA 1
ATOM 803 C C . ALA A 1 114 ? 12.491 16.465 -20.826 1.00 83.19 114 ALA A C 1
ATOM 805 O O . ALA A 1 114 ? 11.766 15.657 -21.415 1.00 83.19 114 ALA A O 1
ATOM 806 N N . THR A 1 115 ? 13.753 16.183 -20.497 1.00 85.25 115 THR A N 1
ATOM 807 C CA . THR A 1 115 ? 14.395 14.888 -20.762 1.00 85.25 115 THR A CA 1
ATOM 808 C C . THR A 1 115 ? 13.674 13.738 -20.042 1.00 85.25 115 THR A C 1
ATOM 810 O O . THR A 1 115 ? 13.424 12.692 -20.643 1.00 85.25 115 THR A O 1
ATOM 813 N N . LEU A 1 116 ? 13.253 13.928 -18.788 1.00 86.19 116 LEU A N 1
ATOM 814 C CA . LEU A 1 116 ? 12.504 12.920 -18.025 1.00 86.19 116 LEU A CA 1
ATOM 815 C C . LEU A 1 116 ? 11.131 12.620 -18.663 1.00 86.19 116 LEU A C 1
ATOM 817 O O . LEU A 1 116 ? 10.796 11.455 -18.893 1.00 86.19 116 LEU A O 1
ATOM 821 N N . LYS A 1 117 ? 10.360 13.650 -19.039 1.00 87.44 117 LYS A N 1
ATOM 822 C CA . LYS A 1 117 ? 9.080 13.485 -19.760 1.00 87.44 117 LYS A CA 1
ATOM 823 C C . LYS A 1 117 ? 9.250 12.722 -21.066 1.00 87.44 117 LYS A C 1
ATOM 825 O O . LYS A 1 117 ? 8.434 11.862 -21.394 1.00 87.44 117 LYS A O 1
ATOM 830 N N . ARG A 1 118 ? 10.333 13.006 -21.789 1.00 88.56 118 ARG A N 1
ATOM 831 C CA . ARG A 1 118 ? 10.675 12.310 -23.027 1.00 88.56 118 ARG A CA 1
ATOM 832 C C . ARG A 1 118 ? 10.958 10.829 -22.776 1.00 88.56 118 ARG A C 1
ATOM 834 O O . ARG A 1 118 ? 10.360 9.992 -23.446 1.00 88.56 118 ARG A O 1
ATOM 841 N N . LYS A 1 119 ? 11.770 10.488 -21.766 1.00 89.69 119 LYS A N 1
ATOM 842 C CA . LYS A 1 119 ? 12.002 9.089 -21.350 1.00 89.69 119 LYS A CA 1
ATOM 843 C C . LYS A 1 119 ? 10.693 8.365 -21.034 1.00 89.69 119 LYS A C 1
ATOM 845 O O . LYS A 1 119 ? 10.477 7.261 -21.528 1.00 89.69 119 LYS A O 1
ATOM 850 N N . MET A 1 120 ? 9.806 8.999 -20.263 1.00 88.94 120 MET A N 1
ATOM 851 C CA . MET A 1 120 ? 8.496 8.436 -19.918 1.00 88.94 120 MET A CA 1
ATOM 852 C C . MET A 1 120 ? 7.644 8.149 -21.150 1.00 88.94 120 MET A C 1
ATOM 854 O O . MET A 1 120 ? 7.072 7.067 -21.260 1.00 88.94 120 MET A O 1
ATOM 858 N N . LEU A 1 121 ? 7.588 9.089 -22.097 1.00 89.88 121 LEU A N 1
ATOM 859 C CA . LEU A 1 121 ? 6.829 8.922 -23.332 1.00 89.88 121 LEU A CA 1
ATOM 860 C C . LEU A 1 121 ? 7.351 7.734 -24.151 1.00 89.88 121 LEU A C 1
ATOM 862 O O . LEU A 1 121 ? 6.571 6.858 -24.519 1.00 89.88 121 LEU A O 1
ATOM 866 N N . LEU A 1 122 ? 8.663 7.665 -24.392 1.00 89.81 122 LEU A N 1
ATOM 867 C CA . LEU A 1 122 ? 9.266 6.592 -25.189 1.00 89.81 122 LEU A CA 1
ATOM 868 C C . LEU A 1 122 ? 9.066 5.212 -24.540 1.00 89.81 122 LEU A C 1
ATOM 870 O O . LEU A 1 122 ? 8.725 4.248 -25.225 1.00 89.81 122 LEU A O 1
ATOM 874 N N . LEU A 1 123 ? 9.194 5.120 -23.214 1.00 90.69 123 LEU A N 1
ATOM 875 C CA . LEU A 1 123 ? 8.925 3.883 -22.477 1.00 90.69 123 LEU A CA 1
ATOM 876 C C . LEU A 1 123 ? 7.437 3.513 -22.458 1.00 90.69 123 LEU A C 1
ATOM 878 O O . LEU A 1 123 ? 7.109 2.329 -22.482 1.00 90.69 123 LEU A O 1
ATOM 882 N N . SER A 1 124 ? 6.531 4.496 -22.457 1.00 89.38 124 SER A N 1
ATOM 883 C CA . SER A 1 124 ? 5.087 4.244 -22.534 1.00 89.38 124 SER A CA 1
ATOM 884 C C . SER A 1 124 ? 4.671 3.646 -23.883 1.00 89.38 124 SER A C 1
ATOM 886 O O . SER A 1 124 ? 3.827 2.751 -23.920 1.00 89.38 124 SER A O 1
ATOM 888 N N . ILE A 1 125 ? 5.308 4.080 -24.980 1.00 89.19 125 ILE A N 1
ATOM 889 C CA . ILE A 1 125 ? 5.116 3.500 -26.317 1.00 89.19 125 ILE A CA 1
ATOM 890 C C . ILE A 1 125 ? 5.550 2.038 -26.298 1.00 89.19 125 ILE A C 1
ATOM 892 O O . ILE A 1 125 ? 4.777 1.166 -26.696 1.00 89.19 125 ILE A O 1
ATOM 896 N N . LEU A 1 126 ? 6.747 1.769 -25.763 1.00 89.75 126 LEU A N 1
ATOM 897 C CA . LEU A 1 126 ? 7.256 0.409 -25.637 1.00 89.75 126 LEU A CA 1
ATOM 898 C C . LEU A 1 126 ? 6.288 -0.456 -24.820 1.00 89.75 126 LEU A C 1
ATOM 900 O O . LEU A 1 126 ? 5.838 -1.479 -25.318 1.00 89.75 126 LEU A O 1
ATOM 904 N N . PHE A 1 127 ? 5.882 -0.008 -23.628 1.00 90.50 127 PHE A N 1
ATOM 905 C CA . PHE A 1 127 ? 4.938 -0.720 -22.758 1.00 90.50 127 PHE A CA 1
ATOM 906 C C . PHE A 1 127 ? 3.600 -1.050 -23.443 1.00 90.50 127 PHE A C 1
ATOM 908 O O . PHE A 1 127 ? 3.105 -2.171 -23.307 1.00 90.50 127 PHE A O 1
ATOM 915 N N . ASN A 1 128 ? 3.026 -0.106 -24.197 1.00 89.62 128 ASN A N 1
ATOM 916 C CA . ASN A 1 128 ? 1.741 -0.291 -24.880 1.00 89.62 128 ASN A CA 1
ATOM 917 C C . ASN A 1 128 ? 1.812 -1.278 -26.053 1.00 89.62 128 ASN A C 1
ATOM 919 O O . ASN A 1 128 ? 0.807 -1.908 -26.370 1.00 89.62 128 ASN A O 1
ATOM 923 N N . MET A 1 129 ? 2.976 -1.412 -26.693 1.00 86.44 129 MET A N 1
ATOM 924 C CA . MET A 1 129 ? 3.186 -2.315 -27.831 1.00 86.44 129 MET A CA 1
ATOM 925 C C . MET A 1 129 ? 3.605 -3.735 -27.428 1.00 86.44 129 MET A C 1
ATOM 927 O O . MET A 1 129 ? 3.779 -4.588 -28.300 1.00 86.44 129 MET A O 1
ATOM 931 N N . ARG A 1 130 ? 3.804 -3.995 -26.131 1.00 88.19 130 ARG A N 1
ATOM 932 C CA . ARG A 1 130 ? 4.104 -5.334 -25.614 1.00 88.19 130 ARG A CA 1
ATOM 933 C C . ARG A 1 130 ? 2.833 -6.075 -25.237 1.00 88.19 130 ARG A C 1
ATOM 935 O O . ARG A 1 130 ? 1.849 -5.464 -24.831 1.00 88.19 130 ARG A O 1
ATOM 942 N N . ASP A 1 131 ? 2.898 -7.402 -25.266 1.00 84.12 131 ASP A N 1
ATOM 943 C CA . ASP A 1 131 ? 1.790 -8.280 -24.869 1.00 84.12 131 ASP A CA 1
ATOM 944 C C . ASP A 1 131 ? 2.136 -9.195 -23.688 1.00 84.12 131 ASP A C 1
ATOM 946 O O . ASP A 1 131 ? 1.256 -9.519 -22.890 1.00 84.12 131 ASP A O 1
ATOM 950 N N . GLU A 1 132 ? 3.411 -9.560 -23.520 1.00 84.94 132 GLU A N 1
ATOM 951 C CA . GLU A 1 132 ? 3.842 -10.524 -22.505 1.00 84.94 132 GLU A CA 1
ATOM 952 C C . GLU A 1 132 ? 3.807 -9.910 -21.083 1.00 84.94 132 GLU A C 1
ATOM 954 O O . GLU A 1 132 ? 4.360 -8.827 -20.851 1.00 84.94 132 GLU A O 1
ATOM 959 N N . PRO A 1 133 ? 3.187 -10.578 -20.091 1.00 83.19 133 PRO A N 1
ATOM 960 C CA . PRO A 1 133 ? 2.952 -10.005 -18.764 1.00 83.19 133 PRO A CA 1
ATOM 961 C C . PRO A 1 133 ? 4.233 -9.769 -17.956 1.00 83.19 133 PRO A C 1
ATOM 963 O O . PRO A 1 133 ? 4.352 -8.748 -17.281 1.00 83.19 133 PRO A O 1
ATOM 966 N N . VAL A 1 134 ? 5.209 -10.681 -18.024 1.00 84.25 134 VAL A N 1
ATOM 967 C CA . VAL A 1 134 ? 6.488 -10.541 -17.297 1.00 84.25 134 VAL A CA 1
ATOM 968 C C . VAL A 1 134 ? 7.267 -9.332 -17.810 1.00 84.25 134 VAL A C 1
ATOM 970 O O . VAL A 1 134 ? 7.803 -8.549 -17.029 1.00 84.25 134 VAL A O 1
ATOM 973 N N . GLU A 1 135 ? 7.263 -9.149 -19.125 1.00 86.25 135 GLU A N 1
ATOM 974 C CA . GLU A 1 135 ? 7.910 -8.029 -19.792 1.00 86.25 135 GLU A CA 1
ATOM 975 C C . GLU A 1 135 ? 7.229 -6.699 -19.447 1.00 86.25 135 GLU A C 1
ATOM 977 O O . GLU A 1 135 ? 7.903 -5.743 -19.069 1.00 86.25 135 GLU A O 1
ATOM 982 N N . LYS A 1 136 ? 5.888 -6.645 -19.472 1.00 89.19 136 LYS A N 1
ATOM 983 C CA . LYS A 1 136 ? 5.127 -5.464 -19.029 1.00 89.19 136 LYS A CA 1
ATOM 984 C C . LYS A 1 136 ? 5.464 -5.056 -17.605 1.00 89.19 136 LYS A C 1
ATOM 986 O O . LYS A 1 136 ? 5.564 -3.866 -17.320 1.00 89.19 136 LYS A O 1
ATOM 991 N N . VAL A 1 137 ? 5.641 -6.027 -16.714 1.00 89.50 137 VAL A N 1
ATOM 992 C CA . VAL A 1 137 ? 5.995 -5.767 -15.315 1.00 89.50 137 VAL A CA 1
ATOM 993 C C . VAL A 1 137 ? 7.417 -5.229 -15.195 1.00 89.50 137 VAL A C 1
ATOM 995 O O . VAL A 1 137 ? 7.618 -4.274 -14.453 1.00 89.50 137 VAL A O 1
ATOM 998 N N . ALA A 1 138 ? 8.376 -5.757 -15.960 1.00 88.50 138 ALA A N 1
ATOM 999 C CA . ALA A 1 138 ? 9.738 -5.222 -16.005 1.00 88.50 138 ALA A CA 1
ATOM 1000 C C . ALA A 1 138 ? 9.785 -3.787 -16.567 1.00 88.50 138 ALA A C 1
ATOM 1002 O O . ALA A 1 138 ? 10.472 -2.924 -16.025 1.00 88.50 138 ALA A O 1
ATOM 1003 N N . LEU A 1 139 ? 9.009 -3.496 -17.615 1.00 89.88 139 LEU A N 1
ATOM 1004 C CA . LEU A 1 139 ? 8.890 -2.141 -18.162 1.00 89.88 139 LEU A CA 1
ATOM 1005 C C . LEU A 1 139 ? 8.222 -1.182 -17.170 1.00 89.88 139 LEU A C 1
ATOM 1007 O O . LEU A 1 139 ? 8.671 -0.048 -17.004 1.00 89.88 139 LEU A O 1
ATOM 1011 N N . LEU A 1 140 ? 7.175 -1.641 -16.479 1.00 91.12 140 LEU A N 1
ATOM 1012 C CA . LEU A 1 140 ? 6.510 -0.867 -15.434 1.00 91.12 140 LEU A CA 1
ATOM 1013 C C . LEU A 1 140 ? 7.448 -0.587 -14.253 1.00 91.12 140 LEU A C 1
ATOM 1015 O O . LEU A 1 140 ? 7.407 0.506 -13.700 1.00 91.12 140 LEU A O 1
ATOM 1019 N N . ASP A 1 141 ? 8.318 -1.532 -13.900 1.00 90.81 141 ASP A N 1
ATOM 1020 C CA . ASP A 1 141 ? 9.346 -1.356 -12.872 1.00 90.81 141 ASP A CA 1
ATOM 1021 C C . ASP A 1 141 ? 10.314 -0.215 -13.230 1.00 90.81 141 ASP A C 1
ATOM 1023 O O . ASP A 1 141 ? 10.547 0.692 -12.431 1.00 90.81 141 ASP A O 1
ATOM 1027 N N . ILE A 1 142 ? 10.793 -0.181 -14.478 1.00 89.94 142 ILE A N 1
ATOM 1028 C CA . ILE A 1 142 ? 11.660 0.894 -14.987 1.00 89.94 142 ILE A CA 1
ATOM 1029 C C . ILE A 1 142 ? 10.923 2.243 -15.000 1.00 89.94 142 ILE A C 1
ATOM 1031 O O . ILE A 1 142 ? 11.497 3.261 -14.602 1.00 89.94 142 ILE A O 1
ATOM 1035 N N . LEU A 1 143 ? 9.649 2.258 -15.412 1.00 90.06 143 LEU A N 1
ATOM 1036 C CA . LEU A 1 143 ? 8.797 3.453 -15.365 1.00 90.06 143 LEU A CA 1
ATOM 1037 C C . LEU A 1 143 ? 8.630 3.971 -13.928 1.00 90.06 143 LEU A C 1
ATOM 1039 O O . LEU A 1 143 ? 8.751 5.172 -13.702 1.00 90.06 143 LEU A O 1
ATOM 1043 N N . MET A 1 144 ? 8.413 3.091 -12.945 1.00 89.88 144 MET A N 1
ATOM 1044 C CA . MET A 1 144 ? 8.326 3.479 -11.530 1.00 89.88 144 MET A CA 1
ATOM 1045 C C . MET A 1 144 ? 9.643 4.078 -11.023 1.00 89.88 144 MET A C 1
ATOM 1047 O O . MET A 1 144 ? 9.627 5.112 -10.360 1.00 89.88 144 MET A O 1
ATOM 1051 N N . GLN A 1 145 ? 10.785 3.475 -11.365 1.00 89.50 145 GLN A N 1
ATOM 1052 C CA . GLN A 1 145 ? 12.101 3.974 -10.945 1.00 89.50 145 GLN A CA 1
ATOM 1053 C C . GLN A 1 145 ? 12.395 5.367 -11.510 1.00 89.50 145 GLN A C 1
ATOM 1055 O O . GLN A 1 145 ? 12.905 6.221 -10.791 1.00 89.50 145 GLN A O 1
ATOM 1060 N N . LEU A 1 146 ? 12.040 5.620 -12.773 1.00 86.31 146 LEU A N 1
ATOM 1061 C CA . LEU A 1 146 ? 12.151 6.955 -13.368 1.00 86.31 146 LEU A CA 1
ATOM 1062 C C . LEU A 1 146 ? 11.176 7.958 -12.740 1.00 86.31 146 LEU A C 1
ATOM 1064 O O . LEU A 1 146 ? 11.503 9.135 -12.604 1.00 86.31 146 LEU A O 1
ATOM 1068 N N . ALA A 1 147 ? 9.985 7.507 -12.340 1.00 86.00 147 ALA A N 1
ATOM 1069 C CA . ALA A 1 147 ? 8.987 8.367 -11.715 1.00 86.00 147 ALA A CA 1
ATOM 1070 C C . ALA A 1 147 ? 9.438 8.827 -10.320 1.00 86.00 147 ALA A C 1
ATOM 1072 O O . ALA A 1 147 ? 9.054 9.910 -9.879 1.00 86.00 147 ALA A O 1
ATOM 1073 N N . GLY A 1 148 ? 10.311 8.059 -9.657 1.00 81.50 148 GLY A N 1
ATOM 1074 C CA . GLY A 1 148 ? 10.912 8.441 -8.381 1.00 81.50 148 GLY A CA 1
ATOM 1075 C C . GLY A 1 148 ? 11.800 9.678 -8.428 1.00 81.50 148 GLY A C 1
ATOM 1076 O O . GLY A 1 148 ? 11.908 10.372 -7.422 1.00 81.50 148 GLY A O 1
ATOM 1077 N N . SER A 1 149 ? 12.350 10.035 -9.591 1.00 83.25 149 SER A N 1
ATOM 1078 C CA . SER A 1 149 ? 13.094 11.290 -9.750 1.00 83.25 149 SER A CA 1
ATOM 1079 C C . SER A 1 149 ? 12.196 12.534 -9.646 1.00 83.25 149 SER A C 1
ATOM 1081 O O . SER A 1 149 ? 12.692 13.616 -9.346 1.00 83.25 149 SER A O 1
ATOM 1083 N N . ASN A 1 150 ? 10.880 12.405 -9.869 1.00 82.12 150 ASN A N 1
ATOM 1084 C CA . ASN A 1 150 ? 9.907 13.493 -9.729 1.00 82.12 150 ASN A CA 1
ATOM 1085 C C . ASN A 1 150 ? 8.524 12.940 -9.326 1.00 82.12 150 ASN A C 1
ATOM 1087 O O . ASN A 1 150 ? 7.577 12.869 -10.116 1.00 82.12 150 ASN A O 1
ATOM 1091 N N . VAL A 1 151 ? 8.423 12.541 -8.055 1.00 80.31 151 VAL A N 1
ATOM 1092 C CA . VAL A 1 151 ? 7.222 11.922 -7.468 1.00 80.31 151 VAL A CA 1
ATOM 1093 C C . VAL A 1 151 ? 5.996 12.836 -7.577 1.00 80.31 151 VAL A C 1
ATOM 1095 O O . VAL A 1 151 ? 4.890 12.357 -7.828 1.00 80.31 151 VAL A O 1
ATOM 1098 N N . THR A 1 152 ? 6.169 14.152 -7.411 1.00 79.00 152 THR A N 1
ATOM 1099 C CA . THR A 1 152 ? 5.053 15.111 -7.396 1.00 79.00 152 THR A CA 1
ATOM 1100 C C . THR A 1 152 ? 4.359 15.226 -8.745 1.00 79.00 152 THR A C 1
ATOM 1102 O O . THR A 1 152 ? 3.154 15.447 -8.788 1.00 79.00 152 THR A O 1
ATOM 1105 N N . GLU A 1 153 ? 5.091 15.058 -9.844 1.00 81.94 153 GLU A N 1
ATOM 1106 C CA . GLU A 1 153 ? 4.527 15.134 -11.188 1.00 81.94 153 GLU A CA 1
ATOM 1107 C C . GLU A 1 153 ? 4.007 13.771 -11.667 1.00 81.94 153 GLU A C 1
ATOM 1109 O O . GLU A 1 153 ? 2.844 13.657 -12.059 1.00 81.94 153 GLU A O 1
ATOM 1114 N N . PHE A 1 154 ? 4.830 12.720 -11.576 1.00 82.19 154 PHE A N 1
ATOM 1115 C CA . PHE A 1 154 ? 4.535 11.423 -12.200 1.00 82.19 154 PHE A CA 1
ATOM 1116 C C . PHE A 1 154 ? 3.787 10.431 -11.311 1.00 82.19 154 PHE A C 1
ATOM 1118 O O . PHE A 1 154 ? 3.261 9.454 -11.834 1.00 82.19 154 PHE A O 1
ATOM 1125 N N . LEU A 1 155 ? 3.744 10.644 -9.994 1.00 82.06 155 LEU A N 1
ATOM 1126 C CA . LEU A 1 155 ? 3.043 9.768 -9.044 1.00 82.06 155 LEU A CA 1
ATOM 1127 C C . LEU A 1 155 ? 1.948 10.510 -8.271 1.00 82.06 155 LEU A C 1
ATOM 1129 O O . LEU A 1 155 ? 1.440 10.002 -7.264 1.00 82.06 155 LEU A O 1
ATOM 1133 N N . SER A 1 156 ? 1.540 11.687 -8.749 1.00 82.06 156 SER A N 1
ATOM 1134 C CA . SER A 1 156 ? 0.342 12.373 -8.261 1.00 82.06 156 SER A CA 1
ATOM 1135 C C . SER A 1 156 ? -0.915 11.524 -8.515 1.00 82.06 156 SER A C 1
ATOM 1137 O O . SER A 1 156 ? -0.941 10.760 -9.480 1.00 82.06 156 SER A O 1
ATOM 1139 N N . PRO A 1 157 ? -1.975 11.630 -7.697 1.00 76.12 157 PRO A N 1
ATOM 1140 C CA . PRO A 1 157 ? -3.205 10.850 -7.890 1.00 76.12 157 PRO A CA 1
ATOM 1141 C C . PRO A 1 157 ? -3.836 10.992 -9.287 1.00 76.12 157 PRO A C 1
ATOM 1143 O O . PRO A 1 157 ? -4.403 10.028 -9.793 1.00 76.12 157 PRO A O 1
ATOM 1146 N N . GLU A 1 158 ? -3.677 12.162 -9.913 1.00 76.81 158 GLU A N 1
ATOM 1147 C CA . GLU A 1 158 ? -4.199 12.492 -11.250 1.00 76.81 158 GLU A CA 1
ATOM 1148 C C . GLU A 1 158 ? -3.327 11.960 -12.398 1.00 76.81 158 GLU A C 1
ATOM 1150 O O . GLU A 1 158 ? -3.771 11.861 -13.542 1.00 76.81 158 GLU A O 1
ATOM 1155 N N . SER A 1 159 ? -2.070 11.612 -12.116 1.00 83.38 159 SER A N 1
ATOM 1156 C CA . SER A 1 159 ? -1.183 11.017 -13.115 1.00 83.38 159 SER A CA 1
ATOM 1157 C C . SER A 1 159 ? -1.602 9.581 -13.441 1.00 83.38 159 SER A C 1
ATOM 1159 O O . SER A 1 159 ? -2.150 8.859 -12.605 1.00 83.38 159 SER A O 1
ATOM 1161 N N . THR A 1 160 ? -1.287 9.116 -14.650 1.00 83.06 160 THR A N 1
ATOM 1162 C CA . THR A 1 160 ? -1.591 7.741 -15.079 1.00 83.06 160 THR A CA 1
ATOM 1163 C C . THR A 1 160 ? -0.968 6.708 -14.141 1.00 83.06 160 THR A C 1
ATOM 1165 O O . THR A 1 160 ? -1.668 5.817 -13.661 1.00 83.06 160 THR A O 1
ATOM 1168 N N . LEU A 1 161 ? 0.316 6.865 -13.814 1.00 83.56 161 LEU A N 1
ATOM 1169 C CA . LEU A 1 161 ? 1.046 5.978 -12.910 1.00 83.56 161 LEU A CA 1
ATOM 1170 C C . LEU A 1 161 ? 0.548 6.091 -11.464 1.00 83.56 161 LEU A C 1
ATOM 1172 O O . LEU A 1 161 ? 0.324 5.069 -10.819 1.00 83.56 161 LEU A O 1
ATOM 1176 N N . GLY A 1 162 ? 0.284 7.297 -10.958 1.00 81.06 162 GLY A N 1
ATOM 1177 C CA . GLY A 1 162 ? -0.281 7.469 -9.619 1.00 81.06 162 GLY A CA 1
ATOM 1178 C C . GLY A 1 162 ? -1.694 6.891 -9.475 1.00 81.06 162 GLY A C 1
ATOM 1179 O O . GLY A 1 162 ? -1.995 6.293 -8.439 1.00 81.06 162 GLY A O 1
ATOM 1180 N N . SER A 1 163 ? -2.518 6.954 -10.527 1.00 83.62 163 SER A N 1
ATOM 1181 C CA . SER A 1 163 ? -3.845 6.322 -10.566 1.00 83.62 163 SER A CA 1
ATOM 1182 C C . SER A 1 163 ? -3.783 4.788 -10.523 1.00 83.62 163 SER A C 1
ATOM 1184 O O . SER A 1 163 ? -4.711 4.145 -10.033 1.00 83.62 163 SER A O 1
ATOM 1186 N N . LEU A 1 164 ? -2.682 4.177 -10.990 1.00 83.50 164 LEU A N 1
ATOM 1187 C CA . LEU A 1 164 ? -2.457 2.732 -10.852 1.00 83.50 164 LEU A CA 1
ATOM 1188 C C . LEU A 1 164 ? -2.196 2.341 -9.392 1.00 83.50 164 LEU A C 1
ATOM 1190 O O . LEU A 1 164 ? -2.602 1.264 -8.951 1.00 83.50 164 LEU A O 1
ATOM 1194 N N . LEU A 1 165 ? -1.523 3.213 -8.639 1.00 83.56 165 LEU A N 1
ATOM 1195 C CA . LEU A 1 165 ? -1.220 3.011 -7.219 1.00 83.56 165 LEU A CA 1
ATOM 1196 C C . LEU A 1 165 ? -2.420 3.331 -6.311 1.00 83.56 165 LEU A C 1
ATOM 1198 O O . LEU A 1 165 ? -2.498 2.840 -5.178 1.00 83.56 165 LEU A O 1
ATOM 1202 N N . ALA A 1 166 ? -3.350 4.145 -6.808 1.00 78.38 166 ALA A N 1
ATOM 1203 C CA . ALA A 1 166 ? -4.572 4.514 -6.115 1.00 78.38 166 ALA A CA 1
ATOM 1204 C C . ALA A 1 166 ? -5.557 3.336 -5.992 1.00 78.38 166 ALA A C 1
ATOM 1206 O O . ALA A 1 166 ? -5.489 2.323 -6.698 1.00 78.38 166 ALA A O 1
ATOM 1207 N N . GLU A 1 167 ? -6.478 3.464 -5.041 1.00 67.31 167 GLU A N 1
ATOM 1208 C CA . GLU A 1 167 ? -7.689 2.646 -5.019 1.00 67.31 167 GLU A CA 1
ATOM 1209 C C . GLU A 1 167 ? -8.659 3.139 -6.092 1.00 67.31 167 GLU A C 1
ATOM 1211 O O . GLU A 1 167 ? -8.672 4.336 -6.391 1.00 67.31 167 GLU A O 1
ATOM 1216 N N . PRO A 1 168 ? -9.490 2.254 -6.666 1.00 59.62 168 PRO A N 1
ATOM 1217 C CA . PRO A 1 168 ? -10.636 2.707 -7.432 1.00 59.62 168 PRO A CA 1
ATOM 1218 C C . PRO A 1 168 ? -11.524 3.543 -6.504 1.00 59.62 168 PRO A C 1
ATOM 1220 O O . PRO A 1 168 ? -12.233 3.011 -5.650 1.00 59.62 168 PRO A O 1
ATOM 1223 N N . THR A 1 169 ? -11.475 4.864 -6.653 1.00 46.25 169 THR A N 1
ATOM 1224 C CA . THR A 1 169 ? -12.427 5.754 -6.003 1.00 46.25 169 THR A CA 1
ATOM 1225 C C . THR A 1 169 ? -13.803 5.397 -6.555 1.00 46.25 169 THR A C 1
ATOM 1227 O O . THR A 1 169 ? -14.090 5.594 -7.737 1.00 46.25 169 THR A O 1
ATOM 1230 N N . ARG A 1 170 ? -14.688 4.823 -5.726 1.00 39.03 170 ARG A N 1
ATOM 1231 C CA . ARG A 1 170 ? -16.110 4.842 -6.082 1.00 39.03 170 ARG A CA 1
ATOM 1232 C C . ARG A 1 170 ? -16.493 6.311 -6.119 1.00 39.03 170 ARG A C 1
ATOM 1234 O O . ARG A 1 170 ? -16.437 6.989 -5.098 1.00 39.03 170 ARG A O 1
ATOM 1241 N N . SER A 1 171 ? -16.867 6.785 -7.299 1.00 32.62 171 SER A N 1
ATOM 1242 C CA . SER A 1 171 ? -17.565 8.044 -7.498 1.00 32.62 171 SER A CA 1
ATOM 1243 C C . SER A 1 171 ? -18.869 8.038 -6.686 1.00 32.62 171 SER A C 1
ATOM 1245 O O . SER A 1 171 ? -19.936 7.706 -7.197 1.00 32.62 171 SER A O 1
ATOM 1247 N N . GLY A 1 172 ? -18.786 8.364 -5.399 1.00 30.89 172 GLY A N 1
ATOM 1248 C CA . GLY A 1 172 ? -19.835 9.103 -4.713 1.00 30.89 172 GLY A CA 1
ATOM 1249 C C . GLY A 1 172 ? -19.625 10.560 -5.097 1.00 30.89 172 GLY A C 1
ATOM 1250 O O . GLY A 1 172 ? -18.534 11.080 -4.885 1.00 30.89 172 GLY A O 1
ATOM 1251 N N . GLY A 1 173 ? -20.608 11.163 -5.767 1.00 29.06 173 GLY A N 1
ATOM 1252 C CA . GLY A 1 173 ? -20.485 12.471 -6.407 1.00 29.06 173 GLY A CA 1
ATOM 1253 C C . GLY A 1 173 ? -19.796 13.511 -5.526 1.00 29.06 173 GLY A C 1
ATOM 1254 O O . GLY A 1 173 ? -20.359 13.972 -4.536 1.00 29.06 173 GLY A O 1
ATOM 1255 N N . ALA A 1 174 ? -18.591 13.912 -5.929 1.00 28.48 174 ALA A N 1
ATOM 1256 C CA . ALA A 1 174 ? -18.034 15.186 -5.527 1.00 28.48 174 ALA A CA 1
ATOM 1257 C C . ALA A 1 174 ? -18.900 16.260 -6.192 1.00 28.48 174 ALA A C 1
ATOM 1259 O O . ALA A 1 174 ? -18.770 16.534 -7.386 1.00 28.48 174 ALA A O 1
ATOM 1260 N N . LEU A 1 175 ? -19.835 16.822 -5.424 1.00 28.44 175 LEU A N 1
ATOM 1261 C CA . LEU A 1 175 ? -20.399 18.123 -5.738 1.00 28.44 175 LEU A CA 1
ATOM 1262 C C . LEU A 1 175 ? -19.220 19.082 -5.868 1.00 28.44 175 LEU A C 1
ATOM 1264 O O . LEU A 1 175 ? -18.485 19.331 -4.911 1.00 28.44 175 LEU A O 1
ATOM 1268 N N . ALA A 1 176 ? -19.024 19.543 -7.098 1.00 28.59 176 ALA A N 1
ATOM 1269 C CA . ALA A 1 176 ? -18.102 20.600 -7.427 1.00 28.59 176 ALA A CA 1
ATOM 1270 C C . ALA A 1 176 ? -18.313 21.779 -6.472 1.00 28.59 176 ALA A C 1
ATOM 1272 O O . ALA A 1 176 ? -19.443 22.173 -6.177 1.00 28.59 176 ALA A O 1
ATOM 1273 N N . SER A 1 177 ? -17.192 22.338 -6.027 1.00 30.52 177 SER A N 1
ATOM 1274 C CA . SER A 1 177 ? -17.107 23.675 -5.462 1.00 30.52 177 SER A CA 1
ATOM 1275 C C . SER A 1 177 ? -17.906 24.650 -6.334 1.00 30.52 177 SER A C 1
ATOM 1277 O O . SER A 1 177 ? -17.520 24.968 -7.457 1.00 30.52 177 SER A O 1
ATOM 1279 N N . GLY A 1 178 ? -19.052 25.070 -5.812 1.00 24.75 178 GLY A N 1
ATOM 1280 C CA . GLY A 1 178 ? -19.933 26.076 -6.377 1.00 24.75 178 GLY A CA 1
ATOM 1281 C C . GLY A 1 178 ? -20.498 26.881 -5.219 1.00 24.75 178 GLY A C 1
ATOM 1282 O O . GLY A 1 178 ? -21.451 26.476 -4.561 1.00 24.75 178 GLY A O 1
ATOM 1283 N N . SER A 1 179 ? -19.852 28.003 -4.925 1.00 31.56 179 SER A N 1
ATOM 1284 C CA . SER A 1 179 ? -20.318 28.996 -3.966 1.00 31.56 179 SER A CA 1
ATOM 1285 C C . SER A 1 179 ? -21.682 29.557 -4.381 1.00 31.56 179 SER A C 1
ATOM 1287 O O . SER A 1 179 ? -21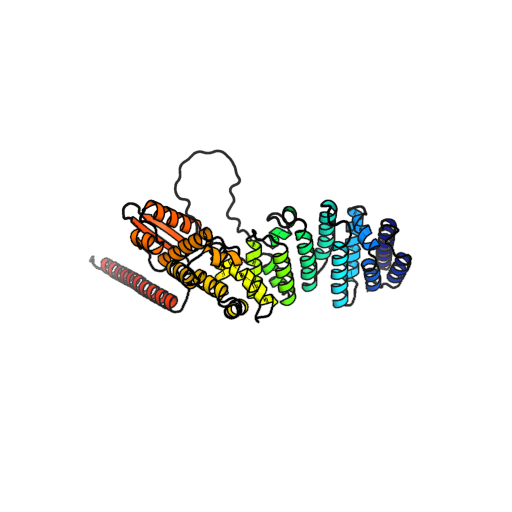.767 30.235 -5.405 1.00 31.56 179 SER A O 1
ATOM 1289 N N . ASN A 1 180 ? -22.717 29.288 -3.583 1.00 29.42 180 ASN A N 1
ATOM 1290 C CA . ASN A 1 180 ? -23.742 30.225 -3.087 1.00 29.42 180 ASN A CA 1
ATOM 1291 C C . ASN A 1 180 ? -25.043 29.478 -2.771 1.00 29.42 180 ASN A C 1
ATOM 1293 O O . ASN A 1 180 ? -25.631 28.852 -3.647 1.00 29.42 180 ASN A O 1
ATOM 1297 N N . GLY A 1 181 ? -25.538 29.622 -1.541 1.00 24.52 181 GLY A N 1
ATOM 1298 C CA . GLY A 1 181 ? -26.882 29.173 -1.178 1.00 24.52 181 GLY A CA 1
ATOM 1299 C C . GLY A 1 181 ? -27.016 28.826 0.297 1.00 24.52 181 GLY A C 1
ATOM 1300 O O . GLY A 1 181 ? -26.634 27.751 0.738 1.00 24.52 181 GLY A O 1
ATOM 1301 N N . THR A 1 182 ? -27.564 29.761 1.058 1.00 34.22 182 THR A N 1
ATOM 1302 C CA . THR A 1 182 ? -28.039 29.605 2.433 1.00 34.22 182 THR A CA 1
ATOM 1303 C C . THR A 1 182 ? -29.123 28.530 2.554 1.00 34.22 182 THR A C 1
ATOM 1305 O O . THR A 1 182 ? -30.156 28.675 1.909 1.00 34.22 182 THR A O 1
ATOM 1308 N N . SER A 1 183 ? -28.962 27.559 3.456 1.00 27.55 183 SER A N 1
ATOM 1309 C CA . SER A 1 183 ? -30.018 27.110 4.384 1.00 27.55 183 SER A CA 1
ATOM 1310 C C . SER A 1 183 ? -29.528 25.967 5.273 1.00 27.55 183 SER A C 1
ATOM 1312 O O . SER A 1 183 ? -28.933 25.002 4.809 1.00 27.55 183 SER A O 1
ATOM 1314 N N . SER A 1 184 ? -29.827 26.113 6.561 1.00 36.53 184 SER A N 1
ATOM 1315 C CA . SER A 1 184 ? -29.835 25.087 7.602 1.00 36.53 184 SER A CA 1
ATOM 1316 C C . SER A 1 184 ? -30.404 23.755 7.109 1.00 36.53 184 SER A C 1
ATOM 1318 O O . SER A 1 184 ? -31.598 23.697 6.835 1.00 36.53 184 SER A O 1
ATOM 1320 N N . ASP A 1 185 ? -29.608 22.684 7.139 1.00 26.05 185 ASP A N 1
ATOM 1321 C CA . ASP A 1 185 ? -30.148 21.385 7.532 1.00 26.05 185 ASP A CA 1
ATOM 1322 C C . ASP A 1 185 ? -29.099 20.471 8.173 1.00 26.05 185 ASP A C 1
ATOM 1324 O O . ASP A 1 185 ? -27.947 20.368 7.748 1.00 26.05 185 ASP A O 1
ATOM 1328 N N . ARG A 1 186 ? -29.520 19.867 9.283 1.00 34.38 186 ARG A N 1
ATOM 1329 C CA . ARG A 1 186 ? -28.750 18.983 10.158 1.00 34.38 186 ARG A CA 1
ATOM 1330 C C . ARG A 1 186 ? -28.773 17.562 9.598 1.00 34.38 186 ARG A C 1
ATOM 1332 O O . ARG A 1 186 ? -29.826 17.078 9.207 1.00 34.38 186 ARG A O 1
ATOM 1339 N N . GLY A 1 187 ? -27.643 16.859 9.705 1.00 31.58 187 GLY A N 1
ATOM 1340 C CA . GLY A 1 187 ? -27.594 15.397 9.597 1.00 31.58 187 GLY A CA 1
ATOM 1341 C C . GLY A 1 187 ? -26.706 14.861 8.479 1.00 31.58 187 GLY A C 1
ATOM 1342 O O . GLY A 1 187 ? -27.178 14.117 7.626 1.00 31.58 187 GLY A O 1
ATOM 1343 N N . SER A 1 188 ? -25.406 15.173 8.502 1.00 30.61 188 SER A N 1
ATOM 1344 C CA . SER A 1 188 ? -24.438 14.367 7.751 1.00 30.61 188 SER A CA 1
ATOM 1345 C C . SER A 1 188 ? -24.246 13.045 8.494 1.00 30.61 188 SER A C 1
ATOM 1347 O O . SER A 1 188 ? -23.456 12.945 9.433 1.00 30.61 188 SER A O 1
ATOM 1349 N N . ALA A 1 189 ? -25.042 12.040 8.130 1.00 31.38 189 ALA A N 1
ATOM 1350 C CA . ALA A 1 189 ? -24.754 10.661 8.477 1.00 31.38 189 ALA A CA 1
ATOM 1351 C C . ALA A 1 189 ? -23.464 10.285 7.742 1.00 31.38 189 ALA A C 1
ATOM 1353 O O . ALA A 1 189 ? -23.478 10.063 6.529 1.00 31.38 189 ALA A O 1
ATOM 1354 N N . ALA A 1 190 ? -22.348 10.253 8.475 1.00 33.50 190 ALA A N 1
ATOM 1355 C CA . ALA A 1 190 ? -21.127 9.604 8.030 1.00 33.50 190 ALA A CA 1
ATOM 1356 C C . ALA A 1 190 ? -21.477 8.136 7.771 1.00 33.50 190 ALA A C 1
ATOM 1358 O O . ALA A 1 190 ? -21.486 7.298 8.669 1.00 33.50 190 ALA A O 1
ATOM 1359 N N . THR A 1 191 ? -21.885 7.854 6.536 1.00 34.44 191 THR A N 1
ATOM 1360 C CA . THR A 1 191 ? -22.104 6.500 6.056 1.00 34.44 191 THR A CA 1
ATOM 1361 C C . THR A 1 191 ? -20.763 5.822 6.221 1.00 34.44 191 THR A C 1
ATOM 1363 O O . THR A 1 191 ? -19.780 6.304 5.656 1.00 34.44 191 THR A O 1
ATOM 1366 N N . LEU A 1 192 ? -20.708 4.756 7.027 1.00 41.16 192 LEU A N 1
ATOM 1367 C CA . LEU A 1 192 ? -19.573 3.845 7.027 1.00 41.16 192 LEU A CA 1
ATOM 1368 C C . LEU A 1 192 ? -19.214 3.614 5.568 1.00 41.16 192 LEU A C 1
ATOM 1370 O O . LEU A 1 192 ? -20.002 3.017 4.829 1.00 41.16 192 LEU A O 1
ATOM 1374 N N . VAL A 1 193 ? -18.052 4.125 5.150 1.00 40.12 193 VAL A N 1
ATOM 1375 C CA . VAL A 1 193 ? -17.410 3.658 3.930 1.00 40.12 193 VAL A CA 1
ATOM 1376 C C . VAL A 1 193 ? -17.497 2.151 4.059 1.00 40.12 193 VAL A C 1
ATOM 1378 O O . VAL A 1 193 ? -17.070 1.605 5.079 1.00 40.12 193 VAL A O 1
ATOM 1381 N N . ALA A 1 194 ? -18.191 1.497 3.129 1.00 35.06 194 ALA A N 1
ATOM 1382 C CA . ALA A 1 194 ? -18.171 0.055 3.062 1.00 35.06 194 ALA A CA 1
ATOM 1383 C C . ALA A 1 194 ? -16.690 -0.293 2.971 1.00 35.06 194 ALA A C 1
ATOM 1385 O O . ALA A 1 194 ? -16.048 -0.068 1.948 1.00 35.06 194 ALA A O 1
ATOM 1386 N N . VAL A 1 195 ? -16.131 -0.687 4.111 1.00 40.78 195 VAL A N 1
ATOM 1387 C CA . VAL A 1 195 ? -14.776 -1.174 4.260 1.00 40.78 195 VAL A CA 1
ATOM 1388 C C . VAL A 1 195 ? -14.809 -2.538 3.585 1.00 40.78 195 VAL A C 1
ATOM 1390 O O . VAL A 1 195 ? -14.907 -3.586 4.221 1.00 40.78 195 VAL A O 1
ATOM 1393 N N . ASP A 1 196 ? -14.876 -2.507 2.257 1.00 35.09 196 ASP A N 1
ATOM 1394 C CA . ASP A 1 196 ? -14.664 -3.667 1.427 1.00 35.09 196 ASP A CA 1
ATOM 1395 C C . ASP A 1 196 ? -13.215 -4.048 1.688 1.00 35.09 196 ASP A C 1
ATOM 1397 O O . ASP A 1 196 ? -12.281 -3.309 1.380 1.00 35.09 196 ASP A O 1
ATOM 1401 N N . ALA A 1 197 ? -13.029 -5.215 2.295 1.00 39.81 197 ALA A N 1
ATOM 1402 C CA . ALA A 1 197 ? -11.735 -5.809 2.616 1.00 39.81 197 ALA A CA 1
ATOM 1403 C C . ALA A 1 197 ? -10.872 -6.120 1.368 1.00 39.81 197 ALA A C 1
ATOM 1405 O O . ALA A 1 197 ? -9.898 -6.859 1.455 1.00 39.81 197 ALA A O 1
ATOM 1406 N N . THR A 1 198 ? -11.249 -5.594 0.201 1.00 46.47 198 THR A N 1
ATOM 1407 C CA . THR A 1 198 ? -10.786 -5.960 -1.137 1.00 46.47 198 THR A CA 1
ATOM 1408 C C . THR A 1 198 ? -10.488 -4.742 -2.011 1.00 46.47 198 THR A C 1
ATOM 1410 O O . THR A 1 198 ? -10.498 -4.868 -3.236 1.00 46.47 198 THR A O 1
ATOM 1413 N N . SER A 1 199 ? -10.222 -3.558 -1.445 1.00 55.78 199 SER A N 1
ATOM 1414 C CA . SER A 1 199 ? -9.761 -2.394 -2.219 1.00 55.78 199 SER A CA 1
ATOM 1415 C C . SER A 1 199 ? -8.307 -2.570 -2.687 1.00 55.78 199 SER A C 1
ATOM 1417 O O . SER A 1 199 ? -7.421 -1.763 -2.412 1.00 55.78 199 SER A O 1
ATOM 1419 N N . LEU A 1 200 ? -8.028 -3.652 -3.415 1.00 63.03 200 LEU A N 1
ATOM 1420 C CA . LEU A 1 200 ? -6.752 -3.858 -4.086 1.00 63.03 200 LEU A CA 1
ATOM 1421 C C . LEU A 1 200 ? -6.444 -2.627 -4.945 1.00 63.03 200 LEU A C 1
ATOM 1423 O O . LEU A 1 200 ? -7.326 -2.070 -5.606 1.00 63.03 200 LEU A O 1
ATOM 1427 N N . SER A 1 201 ? -5.189 -2.171 -4.915 1.00 76.69 201 SER A N 1
ATOM 1428 C CA . SER A 1 201 ? -4.746 -1.128 -5.840 1.00 76.69 201 SER A CA 1
ATOM 1429 C C . SER A 1 201 ? -5.046 -1.566 -7.272 1.00 76.69 201 SER A C 1
ATOM 1431 O O . SER A 1 201 ? -5.020 -2.761 -7.587 1.00 76.69 201 SER A O 1
ATOM 1433 N N . ARG A 1 202 ? -5.308 -0.609 -8.166 1.00 83.31 202 ARG A N 1
ATOM 1434 C CA . ARG A 1 202 ? -5.533 -0.926 -9.584 1.00 83.31 202 ARG A CA 1
ATOM 1435 C C . ARG A 1 202 ? -4.369 -1.737 -10.162 1.00 83.31 202 ARG A C 1
ATOM 1437 O O . ARG A 1 202 ? -4.587 -2.637 -10.968 1.00 83.31 202 ARG A O 1
ATOM 1444 N N . LEU A 1 203 ? -3.155 -1.475 -9.678 1.00 85.31 203 LEU A N 1
ATOM 1445 C CA . LEU A 1 203 ? -1.958 -2.252 -9.970 1.00 85.31 203 LEU A CA 1
ATOM 1446 C C . LEU A 1 203 ? -2.079 -3.716 -9.523 1.00 85.31 203 LEU A C 1
ATOM 1448 O O . LEU A 1 203 ? -1.789 -4.603 -10.316 1.00 85.31 203 LEU A O 1
ATOM 1452 N N . ALA A 1 204 ? -2.533 -4.004 -8.301 1.00 85.44 204 ALA A N 1
ATOM 1453 C CA . ALA A 1 204 ? -2.720 -5.384 -7.849 1.00 85.44 204 ALA A CA 1
ATOM 1454 C C . ALA A 1 204 ? -3.760 -6.138 -8.700 1.00 85.44 204 ALA A C 1
ATOM 1456 O O . ALA A 1 204 ? -3.464 -7.241 -9.154 1.00 85.44 204 ALA A O 1
ATOM 1457 N N . VAL A 1 205 ? -4.896 -5.502 -9.014 1.00 86.69 205 VAL A N 1
ATOM 1458 C CA . VAL A 1 205 ? -5.936 -6.065 -9.902 1.00 86.69 205 VAL A CA 1
ATOM 1459 C C . VAL A 1 205 ? -5.386 -6.348 -11.303 1.00 86.69 205 VAL A C 1
ATOM 1461 O O . VAL A 1 205 ? -5.657 -7.392 -11.894 1.00 86.69 205 VAL A O 1
ATOM 1464 N N . MET A 1 206 ? -4.582 -5.429 -11.838 1.00 85.62 206 MET A N 1
ATOM 1465 C CA . MET A 1 206 ? -3.939 -5.579 -13.143 1.00 85.62 206 MET A CA 1
ATOM 1466 C C . MET A 1 206 ? -2.937 -6.741 -13.156 1.00 85.62 206 MET A C 1
ATOM 1468 O O . MET A 1 206 ? -2.940 -7.537 -14.092 1.00 85.62 206 MET A O 1
ATOM 1472 N N . LEU A 1 207 ? -2.127 -6.889 -12.103 1.00 88.19 207 LEU A N 1
ATOM 1473 C CA . LEU A 1 207 ? -1.193 -8.011 -11.964 1.00 88.19 207 LEU A CA 1
ATOM 1474 C C . LEU A 1 207 ? -1.909 -9.365 -11.843 1.00 88.19 207 LEU A C 1
ATOM 1476 O O . LEU A 1 207 ? -1.400 -10.365 -12.351 1.00 88.19 207 LEU A O 1
ATOM 1480 N N . ASP A 1 208 ? -3.080 -9.409 -11.201 1.00 87.56 208 ASP A N 1
ATOM 1481 C CA . ASP A 1 208 ? -3.912 -10.617 -11.148 1.00 87.56 208 ASP A CA 1
ATOM 1482 C C . ASP A 1 208 ? -4.475 -10.967 -12.528 1.00 87.56 208 ASP A C 1
ATOM 1484 O O . ASP A 1 208 ? -4.389 -12.120 -12.957 1.00 87.56 208 ASP A O 1
ATOM 1488 N N . ALA A 1 209 ? -4.984 -9.972 -13.262 1.00 88.38 209 ALA A N 1
ATOM 1489 C CA . ALA A 1 209 ? -5.474 -10.158 -14.627 1.00 88.38 209 ALA A CA 1
ATOM 1490 C C . ALA A 1 209 ? -4.374 -10.678 -15.569 1.00 88.38 209 ALA A C 1
ATOM 1492 O O . ALA A 1 209 ? -4.633 -11.517 -16.432 1.00 88.38 209 ALA A O 1
ATOM 1493 N N . TRP A 1 210 ? -3.136 -10.222 -15.371 1.00 87.81 210 TRP A N 1
ATOM 1494 C CA . TRP A 1 210 ? -1.958 -10.657 -16.123 1.00 87.81 210 TRP A CA 1
ATOM 1495 C C . TRP A 1 210 ? -1.358 -11.984 -15.651 1.00 87.81 210 TRP A C 1
ATOM 1497 O O . TRP A 1 210 ? -0.453 -12.498 -16.306 1.00 87.81 210 TRP A O 1
ATOM 1507 N N . LYS A 1 211 ? -1.850 -12.557 -14.542 1.00 88.12 211 LYS A N 1
ATOM 1508 C CA . LYS A 1 211 ? -1.312 -13.782 -13.925 1.00 88.12 211 LYS A CA 1
ATOM 1509 C C . LYS A 1 211 ? 0.202 -13.704 -13.694 1.00 88.12 211 LYS A C 1
ATOM 1511 O O . LYS A 1 211 ? 0.933 -14.665 -13.932 1.00 88.12 211 LYS A O 1
ATOM 1516 N N . THR A 1 212 ? 0.676 -12.545 -13.244 1.00 87.31 212 THR A N 1
ATOM 1517 C CA . THR A 1 212 ? 2.107 -12.289 -13.068 1.00 87.31 212 THR A CA 1
ATOM 1518 C C . THR A 1 212 ? 2.714 -13.243 -12.028 1.00 87.31 212 THR A C 1
ATOM 1520 O O . THR A 1 212 ? 2.144 -13.403 -10.944 1.00 87.31 212 THR A O 1
ATOM 1523 N N . PRO A 1 213 ? 3.892 -13.840 -12.294 1.00 88.88 213 PRO A N 1
ATOM 1524 C CA . PRO A 1 213 ? 4.566 -14.698 -11.327 1.00 88.88 213 PRO A CA 1
ATOM 1525 C C . PRO A 1 213 ? 5.001 -13.911 -10.081 1.00 88.88 213 PRO A C 1
ATOM 1527 O O . PRO A 1 213 ? 5.406 -12.749 -10.162 1.00 88.88 213 PRO A O 1
ATOM 1530 N N . LEU A 1 214 ? 4.959 -14.569 -8.919 1.00 87.50 214 LEU A N 1
ATOM 1531 C CA . LEU A 1 214 ? 5.227 -13.965 -7.608 1.00 87.50 214 LEU A CA 1
ATOM 1532 C C . LEU A 1 214 ? 6.546 -13.162 -7.532 1.00 87.50 214 LEU A C 1
ATOM 1534 O O . LEU A 1 214 ? 6.495 -12.031 -7.045 1.00 87.50 214 LEU A O 1
ATOM 1538 N N . PRO A 1 215 ? 7.695 -13.646 -8.056 1.00 88.31 215 PRO A N 1
ATOM 1539 C CA . PRO A 1 215 ? 8.950 -12.894 -7.985 1.00 88.31 215 PRO A CA 1
ATOM 1540 C C . PRO A 1 215 ? 8.890 -11.542 -8.706 1.00 88.31 215 PRO A C 1
ATOM 1542 O O . PRO A 1 215 ? 9.427 -10.552 -8.211 1.00 88.31 215 PRO A O 1
ATOM 1545 N N . ALA A 1 216 ? 8.190 -11.474 -9.844 1.00 87.31 216 ALA A N 1
ATOM 1546 C CA . ALA A 1 216 ? 8.032 -10.235 -10.600 1.00 87.31 216 ALA A CA 1
ATOM 1547 C C . ALA A 1 216 ? 7.112 -9.240 -9.868 1.00 87.31 216 ALA A C 1
ATOM 1549 O O . ALA A 1 216 ? 7.396 -8.044 -9.842 1.00 87.31 216 ALA A O 1
ATOM 1550 N N . ARG A 1 217 ? 6.055 -9.728 -9.196 1.00 89.94 217 ARG A N 1
ATOM 1551 C CA . ARG A 1 217 ? 5.185 -8.886 -8.350 1.00 89.94 217 ARG A CA 1
ATOM 1552 C C . ARG A 1 217 ? 5.956 -8.308 -7.163 1.00 89.94 217 ARG A C 1
ATOM 1554 O O . ARG A 1 217 ? 5.864 -7.115 -6.899 1.00 89.94 217 ARG A O 1
ATOM 1561 N N . GLN A 1 218 ? 6.751 -9.141 -6.488 1.00 89.75 218 GLN A N 1
ATOM 1562 C CA . GLN A 1 218 ? 7.594 -8.723 -5.366 1.00 89.75 218 GLN A CA 1
ATOM 1563 C C . GLN A 1 218 ? 8.633 -7.678 -5.780 1.00 89.75 218 GLN A C 1
ATOM 1565 O O . GLN A 1 218 ? 8.836 -6.713 -5.049 1.00 89.75 218 GLN A O 1
ATOM 1570 N N . GLY A 1 219 ? 9.270 -7.851 -6.945 1.00 88.88 219 GLY A N 1
ATOM 1571 C CA . GLY A 1 219 ? 10.192 -6.862 -7.509 1.00 88.88 219 GLY A CA 1
ATOM 1572 C C . GLY A 1 219 ? 9.524 -5.499 -7.676 1.00 88.88 219 GLY A C 1
ATOM 1573 O O . GLY A 1 219 ? 9.981 -4.518 -7.095 1.00 88.88 219 GLY A O 1
ATOM 1574 N N . LEU A 1 220 ? 8.373 -5.474 -8.352 1.00 89.88 220 LEU A N 1
ATOM 1575 C CA . LEU A 1 220 ? 7.620 -4.244 -8.583 1.00 89.88 220 LEU A CA 1
ATOM 1576 C C . LEU A 1 220 ? 7.158 -3.577 -7.277 1.00 89.88 220 LEU A C 1
ATOM 1578 O O . LEU A 1 220 ? 7.276 -2.363 -7.129 1.00 89.88 220 LEU A O 1
ATOM 1582 N N . TYR A 1 221 ? 6.660 -4.346 -6.302 1.00 91.38 221 TYR A N 1
ATOM 1583 C CA . TYR A 1 221 ? 6.259 -3.788 -5.005 1.00 91.38 221 TYR A CA 1
ATOM 1584 C C . TYR A 1 221 ? 7.438 -3.176 -4.244 1.00 91.38 221 TYR A C 1
ATOM 1586 O O . TYR A 1 221 ? 7.283 -2.092 -3.685 1.00 91.38 221 TYR A O 1
ATOM 1594 N N . ARG A 1 222 ? 8.624 -3.803 -4.262 1.00 90.88 222 ARG A N 1
ATOM 1595 C CA . ARG A 1 222 ? 9.836 -3.218 -3.657 1.00 90.88 222 ARG A CA 1
ATOM 1596 C C . ARG A 1 222 ? 10.211 -1.898 -4.321 1.00 90.88 222 ARG A C 1
ATOM 1598 O O . ARG A 1 222 ? 10.498 -0.930 -3.622 1.00 90.88 222 ARG A O 1
ATOM 1605 N N . THR A 1 223 ? 10.151 -1.834 -5.646 1.00 90.12 223 THR A N 1
ATOM 1606 C CA . THR A 1 223 ? 10.421 -0.598 -6.381 1.00 90.12 223 THR A CA 1
ATOM 1607 C C . THR A 1 223 ? 9.444 0.504 -5.992 1.00 90.12 223 THR A C 1
ATOM 1609 O O . THR A 1 223 ? 9.874 1.602 -5.645 1.00 90.12 223 THR A O 1
ATOM 1612 N N . VAL A 1 224 ? 8.140 0.211 -5.959 1.00 90.00 224 VAL A N 1
ATOM 1613 C CA . VAL A 1 224 ? 7.117 1.182 -5.537 1.00 90.00 224 VAL A CA 1
ATOM 1614 C C . VAL A 1 224 ? 7.384 1.683 -4.113 1.00 90.00 224 VAL A C 1
ATOM 1616 O O . VAL A 1 224 ? 7.319 2.885 -3.866 1.00 90.00 224 VAL A O 1
ATOM 1619 N N . VAL A 1 225 ? 7.741 0.789 -3.187 1.00 90.19 225 VAL A N 1
ATOM 1620 C CA . VAL A 1 225 ? 8.092 1.155 -1.805 1.00 90.19 225 VAL A CA 1
ATOM 1621 C C . VAL A 1 225 ? 9.339 2.042 -1.745 1.00 90.19 225 VAL A C 1
ATOM 1623 O O . VAL A 1 225 ? 9.358 2.998 -0.974 1.00 90.19 225 VAL A O 1
ATOM 1626 N N . SER A 1 226 ? 10.358 1.761 -2.560 1.00 90.00 226 SER A N 1
ATOM 1627 C CA . SER A 1 226 ? 11.603 2.544 -2.587 1.00 90.00 226 SER A CA 1
ATOM 1628 C C . SER A 1 226 ? 11.426 3.950 -3.166 1.00 90.00 226 SER A C 1
ATOM 1630 O O . SER A 1 226 ? 12.156 4.869 -2.809 1.00 90.00 226 SER A O 1
ATOM 1632 N N . VAL A 1 227 ? 10.448 4.109 -4.059 1.00 88.81 227 VAL A N 1
ATOM 1633 C CA . VAL A 1 227 ? 10.189 5.346 -4.797 1.00 88.81 227 VAL A CA 1
ATOM 1634 C C . VAL A 1 227 ? 9.263 6.290 -4.025 1.00 88.81 227 VAL A C 1
ATOM 1636 O O . VAL A 1 227 ? 9.407 7.510 -4.108 1.00 88.81 227 VAL A O 1
ATOM 1639 N N . LEU A 1 228 ? 8.291 5.748 -3.290 1.00 87.94 228 LEU A N 1
ATOM 1640 C CA . LEU A 1 228 ? 7.325 6.564 -2.561 1.00 87.94 228 LEU A CA 1
ATOM 1641 C C . LEU A 1 228 ? 7.926 7.151 -1.267 1.00 87.94 228 LEU A C 1
ATOM 1643 O O . LEU A 1 228 ? 8.683 6.471 -0.565 1.00 87.94 228 LEU A O 1
ATOM 1647 N N . PRO A 1 229 ? 7.553 8.393 -0.900 1.00 85.69 229 PRO A N 1
ATOM 1648 C CA . PRO A 1 229 ? 7.998 9.009 0.343 1.00 85.69 229 PRO A CA 1
ATOM 1649 C C . PRO A 1 229 ? 7.316 8.366 1.557 1.00 85.69 229 PRO A C 1
ATOM 1651 O O . PRO A 1 229 ? 6.207 7.839 1.465 1.00 85.69 229 PRO A O 1
ATOM 1654 N N . ASP A 1 230 ? 7.953 8.456 2.727 1.00 79.75 230 ASP A N 1
ATOM 1655 C CA . ASP A 1 230 ? 7.451 7.843 3.969 1.00 79.75 230 ASP A CA 1
ATOM 1656 C C . ASP A 1 230 ? 6.106 8.401 4.442 1.00 79.75 230 ASP A C 1
ATOM 1658 O O . ASP A 1 230 ? 5.387 7.728 5.185 1.00 79.75 230 ASP A O 1
ATOM 1662 N N . THR A 1 231 ? 5.762 9.617 4.017 1.00 77.06 231 THR A N 1
ATOM 1663 C CA . THR A 1 231 ? 4.488 10.283 4.316 1.00 77.06 231 THR A CA 1
ATOM 1664 C C . THR A 1 231 ? 3.321 9.738 3.493 1.00 77.06 231 THR A C 1
ATOM 1666 O O . THR A 1 231 ? 2.167 10.008 3.819 1.00 77.06 231 THR A O 1
ATOM 1669 N N . ASP A 1 232 ? 3.590 8.972 2.435 1.00 81.12 232 ASP A N 1
ATOM 1670 C CA . ASP A 1 232 ? 2.559 8.468 1.541 1.00 81.12 232 ASP A CA 1
ATOM 1671 C C . ASP A 1 232 ? 1.919 7.185 2.086 1.00 81.12 232 ASP A C 1
ATOM 1673 O O . ASP A 1 232 ? 2.566 6.145 2.232 1.00 81.12 232 ASP A O 1
ATOM 1677 N N . VAL A 1 233 ? 0.607 7.226 2.324 1.00 80.50 233 VAL A N 1
ATOM 1678 C CA . VAL A 1 233 ? -0.184 6.069 2.779 1.00 80.50 233 VAL A CA 1
ATOM 1679 C C . VAL A 1 233 ? -0.084 4.897 1.791 1.00 80.50 233 VAL A C 1
ATOM 1681 O O . VAL A 1 233 ? -0.119 3.730 2.191 1.00 80.50 233 VAL A O 1
ATOM 1684 N N . ARG A 1 234 ? 0.099 5.183 0.493 1.00 83.94 234 ARG A N 1
ATOM 1685 C CA . ARG A 1 234 ? 0.254 4.160 -0.551 1.00 83.94 234 ARG A CA 1
ATOM 1686 C C . ARG A 1 234 ? 1.494 3.303 -0.310 1.00 83.94 234 ARG A C 1
ATOM 1688 O O . ARG A 1 234 ? 1.413 2.094 -0.522 1.00 83.94 234 ARG A O 1
ATOM 1695 N N . LYS A 1 235 ? 2.595 3.890 0.180 1.00 87.50 235 LYS A N 1
ATOM 1696 C CA . LYS A 1 235 ? 3.840 3.166 0.481 1.00 87.50 235 LYS A CA 1
ATOM 1697 C C . LYS A 1 235 ? 3.574 2.038 1.463 1.00 87.50 235 LYS A C 1
ATOM 1699 O O . LYS A 1 235 ? 3.833 0.877 1.158 1.00 87.50 235 LYS A O 1
ATOM 1704 N N . GLN A 1 236 ? 2.971 2.378 2.600 1.00 88.19 236 GLN A N 1
ATOM 1705 C CA . GLN A 1 236 ? 2.678 1.413 3.652 1.00 88.19 236 GLN A CA 1
ATOM 1706 C C . GLN A 1 236 ? 1.737 0.307 3.168 1.00 88.19 236 GLN A C 1
ATOM 1708 O O . GLN A 1 236 ? 1.886 -0.854 3.536 1.00 88.19 236 GLN A O 1
ATOM 1713 N N . ARG A 1 237 ? 0.792 0.635 2.287 1.00 86.44 237 ARG A N 1
ATOM 1714 C CA . ARG A 1 237 ? -0.123 -0.350 1.711 1.00 86.44 237 ARG A CA 1
ATOM 1715 C C . ARG A 1 237 ? 0.576 -1.357 0.798 1.00 86.44 237 ARG A C 1
ATOM 1717 O O . ARG A 1 237 ? 0.341 -2.554 0.927 1.00 86.44 237 ARG A O 1
ATOM 1724 N N . PHE A 1 238 ? 1.445 -0.891 -0.099 1.00 88.69 238 PHE A N 1
ATOM 1725 C CA . PHE A 1 238 ? 2.260 -1.785 -0.932 1.00 88.69 238 PHE A CA 1
ATOM 1726 C C . PHE A 1 238 ? 3.217 -2.629 -0.106 1.00 88.69 238 PHE A C 1
ATOM 1728 O O . PHE A 1 238 ? 3.501 -3.770 -0.460 1.00 88.69 238 PHE A O 1
ATOM 1735 N N . LEU A 1 239 ? 3.663 -2.088 1.016 1.00 89.81 239 LEU A N 1
ATOM 1736 C CA . LEU A 1 239 ? 4.529 -2.784 1.932 1.00 89.81 239 LEU A CA 1
ATOM 1737 C C . LEU A 1 239 ? 3.785 -3.915 2.674 1.00 89.81 239 LEU A C 1
ATOM 1739 O O . LEU A 1 239 ? 4.307 -5.022 2.746 1.00 89.81 239 LEU A O 1
ATOM 1743 N N . LEU A 1 240 ? 2.531 -3.704 3.092 1.00 89.50 240 LEU A N 1
ATOM 1744 C CA . LEU A 1 240 ? 1.659 -4.770 3.619 1.00 89.50 240 LEU A CA 1
ATOM 1745 C C . LEU A 1 240 ? 1.355 -5.863 2.574 1.00 89.50 240 LEU A C 1
ATOM 1747 O O . LEU A 1 240 ? 1.350 -7.049 2.901 1.00 89.50 240 LEU A O 1
ATOM 1751 N N . LEU A 1 241 ? 1.138 -5.481 1.308 1.00 88.38 241 LEU A N 1
ATOM 1752 C CA . LEU A 1 241 ? 0.966 -6.440 0.204 1.00 88.38 241 LEU A CA 1
ATOM 1753 C C . LEU A 1 241 ? 2.250 -7.240 -0.057 1.00 88.38 241 LEU A C 1
ATOM 1755 O O . LEU A 1 241 ? 2.205 -8.438 -0.339 1.00 88.38 241 LEU A O 1
ATOM 1759 N N . LEU A 1 242 ? 3.409 -6.586 0.042 1.00 89.50 242 LEU A N 1
ATOM 1760 C CA . LEU A 1 242 ? 4.704 -7.237 -0.103 1.00 89.50 242 LEU A CA 1
ATOM 1761 C C . LEU A 1 242 ? 4.928 -8.256 1.020 1.00 89.50 242 LEU A C 1
ATOM 1763 O O . LEU A 1 242 ? 5.344 -9.376 0.724 1.00 89.50 242 LEU A O 1
ATOM 1767 N N . THR A 1 243 ? 4.621 -7.918 2.275 1.00 88.50 243 THR A N 1
ATOM 1768 C CA . THR A 1 243 ? 4.771 -8.860 3.394 1.00 88.50 243 THR A CA 1
ATOM 1769 C C . THR A 1 243 ? 3.810 -10.037 3.307 1.00 88.50 243 THR A C 1
ATOM 1771 O O . THR A 1 243 ? 4.209 -11.161 3.598 1.00 88.50 243 THR A O 1
ATOM 1774 N N . GLU A 1 244 ? 2.584 -9.817 2.826 1.00 88.06 244 GLU A N 1
ATOM 1775 C CA . GLU A 1 244 ? 1.613 -10.887 2.567 1.00 88.06 244 GLU A CA 1
ATOM 1776 C C . GLU A 1 244 ? 2.089 -11.862 1.481 1.00 88.06 244 GLU A C 1
ATOM 1778 O O . GLU A 1 244 ? 1.809 -13.057 1.537 1.00 88.06 244 GLU A O 1
ATOM 1783 N N . SER A 1 245 ? 2.854 -11.363 0.508 1.00 86.12 245 SER A N 1
ATOM 1784 C CA . SER A 1 245 ? 3.367 -12.165 -0.602 1.00 86.12 245 SER A CA 1
ATOM 1785 C C . SER A 1 245 ? 4.486 -13.144 -0.207 1.00 86.12 245 SER A C 1
ATOM 1787 O O . SER A 1 245 ? 4.808 -14.041 -0.988 1.00 86.12 245 SER A O 1
ATOM 1789 N N . TYR A 1 246 ? 5.107 -12.986 0.968 1.00 85.88 246 TYR A N 1
ATOM 1790 C CA . TYR A 1 246 ? 6.165 -13.885 1.430 1.00 85.88 246 TYR A CA 1
ATOM 1791 C C . TYR A 1 246 ? 5.592 -15.078 2.193 1.00 85.88 246 TYR A C 1
ATOM 1793 O O . TYR A 1 246 ? 4.888 -14.931 3.190 1.00 85.88 246 TYR A O 1
ATOM 1801 N N . SER A 1 247 ? 5.956 -16.282 1.754 1.00 80.00 247 SER A N 1
ATOM 1802 C CA . SER A 1 247 ? 5.603 -17.528 2.447 1.00 80.00 247 SER A CA 1
ATOM 1803 C C . SER A 1 247 ? 6.669 -17.987 3.450 1.00 80.00 247 SER A C 1
ATOM 1805 O O . SER A 1 247 ? 6.354 -18.747 4.362 1.00 80.00 247 SER A O 1
ATOM 1807 N N . SER A 1 248 ? 7.916 -17.530 3.301 1.00 79.19 248 SER A N 1
ATOM 1808 C CA . SER A 1 248 ? 9.064 -17.865 4.154 1.00 79.19 248 SER A CA 1
ATOM 1809 C C . SER A 1 248 ? 9.716 -16.615 4.738 1.00 79.19 248 SER A C 1
ATOM 1811 O O . SER A 1 248 ? 9.615 -15.523 4.179 1.00 79.19 248 SER A O 1
ATOM 1813 N N . ALA A 1 249 ? 10.402 -16.793 5.868 1.00 78.50 249 ALA A N 1
ATOM 1814 C CA . ALA A 1 249 ? 11.182 -15.747 6.512 1.00 78.50 249 ALA A CA 1
ATOM 1815 C C . ALA A 1 249 ? 12.600 -15.693 5.916 1.00 78.50 249 ALA A C 1
ATOM 1817 O O . ALA A 1 249 ? 13.526 -16.336 6.405 1.00 78.50 249 ALA A O 1
ATOM 1818 N N . ASP A 1 250 ? 12.755 -14.912 4.852 1.00 83.94 250 ASP A N 1
ATOM 1819 C CA . ASP A 1 250 ? 14.044 -14.552 4.253 1.00 83.94 250 ASP A CA 1
ATOM 1820 C C . ASP A 1 250 ? 14.513 -13.177 4.749 1.00 83.94 250 ASP A C 1
ATOM 1822 O O . ASP A 1 250 ? 13.694 -12.368 5.185 1.00 83.94 250 ASP A O 1
ATOM 1826 N N . LYS A 1 251 ? 15.805 -12.844 4.607 1.00 84.31 251 LYS A N 1
ATOM 1827 C CA . LYS A 1 251 ? 16.354 -11.533 5.029 1.00 84.31 251 LYS A CA 1
ATOM 1828 C C . LYS A 1 251 ? 15.525 -10.353 4.497 1.00 84.31 251 LYS A C 1
ATOM 1830 O O . LYS A 1 251 ? 15.048 -9.536 5.277 1.00 84.31 251 LYS A O 1
ATOM 1835 N N . ASN A 1 252 ? 15.237 -10.357 3.194 1.00 84.44 252 ASN A N 1
ATOM 1836 C CA . ASN A 1 252 ? 14.440 -9.315 2.536 1.00 84.44 252 ASN A CA 1
ATOM 1837 C C . ASN A 1 252 ? 12.986 -9.263 3.036 1.00 84.44 252 ASN A C 1
ATOM 1839 O O . ASN A 1 252 ? 12.363 -8.204 3.026 1.00 84.44 252 ASN A O 1
ATOM 1843 N N . SER A 1 253 ? 12.417 -10.404 3.439 1.00 86.56 253 SER A N 1
ATOM 1844 C CA . SER A 1 253 ? 11.060 -10.438 3.993 1.00 86.56 253 SER A CA 1
ATOM 1845 C C . SER A 1 253 ? 11.004 -9.852 5.398 1.00 86.56 253 SER A C 1
ATOM 1847 O O . SER A 1 253 ? 10.007 -9.232 5.748 1.00 86.56 253 SER A O 1
ATOM 1849 N N . ILE A 1 254 ? 12.074 -10.010 6.180 1.00 88.19 254 ILE A N 1
ATOM 1850 C CA . ILE A 1 254 ? 12.136 -9.545 7.563 1.00 88.19 254 ILE A CA 1
ATOM 1851 C C . ILE A 1 254 ? 12.375 -8.037 7.604 1.00 88.19 254 ILE A C 1
ATOM 1853 O O . ILE A 1 254 ? 11.744 -7.343 8.393 1.00 88.19 254 ILE A O 1
ATOM 1857 N N . GLU A 1 255 ? 13.211 -7.513 6.707 1.00 89.75 255 GLU A N 1
ATOM 1858 C CA . GLU A 1 255 ? 13.366 -6.066 6.513 1.00 89.75 255 GLU A CA 1
ATOM 1859 C C . GLU A 1 255 ? 12.035 -5.416 6.115 1.00 89.75 255 GLU A C 1
ATOM 1861 O O . GLU A 1 255 ? 11.580 -4.485 6.782 1.00 89.75 255 GLU A O 1
ATOM 1866 N N . ALA A 1 256 ? 11.345 -5.980 5.115 1.00 89.44 256 ALA A N 1
ATOM 1867 C CA . ALA A 1 256 ? 10.011 -5.524 4.735 1.00 89.44 256 ALA A CA 1
ATOM 1868 C C . ALA A 1 256 ? 9.008 -5.655 5.896 1.00 89.44 256 ALA A C 1
ATOM 1870 O O . ALA A 1 256 ? 8.237 -4.738 6.148 1.00 89.44 256 ALA A O 1
ATOM 1871 N N . ALA A 1 257 ? 9.030 -6.756 6.650 1.00 91.56 257 ALA A N 1
ATOM 1872 C CA . ALA A 1 257 ? 8.163 -6.958 7.811 1.00 91.56 257 ALA A CA 1
ATOM 1873 C C . ALA A 1 257 ? 8.418 -5.930 8.920 1.00 91.56 257 ALA A C 1
ATOM 1875 O O . ALA A 1 257 ? 7.472 -5.457 9.550 1.00 91.56 257 ALA A O 1
ATOM 1876 N N . ARG A 1 258 ? 9.679 -5.549 9.141 1.00 92.69 258 ARG A N 1
ATOM 1877 C CA . ARG A 1 258 ? 10.058 -4.529 10.119 1.00 92.69 258 ARG A CA 1
ATOM 1878 C C . ARG A 1 258 ? 9.479 -3.170 9.742 1.00 92.69 258 ARG A C 1
ATOM 1880 O O . ARG A 1 258 ? 8.822 -2.543 10.569 1.00 92.69 258 ARG A O 1
ATOM 1887 N N . GLU A 1 259 ? 9.664 -2.743 8.496 1.00 91.62 259 GLU A N 1
ATOM 1888 C CA . GLU A 1 259 ? 9.058 -1.507 7.987 1.00 91.62 259 GLU A CA 1
ATOM 1889 C C . GLU A 1 259 ? 7.520 -1.566 8.054 1.00 91.62 259 GLU A C 1
ATOM 1891 O O . GLU A 1 259 ? 6.876 -0.586 8.435 1.00 91.62 259 GLU A O 1
ATOM 1896 N N . ALA A 1 260 ? 6.931 -2.742 7.804 1.00 91.88 260 ALA A N 1
ATOM 1897 C CA . ALA A 1 260 ? 5.484 -2.963 7.859 1.00 91.88 260 ALA A CA 1
ATOM 1898 C C . ALA A 1 260 ? 4.945 -2.770 9.256 1.00 91.88 260 ALA A C 1
ATOM 1900 O O . ALA A 1 260 ? 3.950 -2.071 9.433 1.00 91.88 260 ALA A O 1
ATOM 1901 N N . ALA A 1 261 ? 5.610 -3.364 10.241 1.00 93.19 261 ALA A N 1
ATOM 1902 C CA . ALA A 1 261 ? 5.245 -3.235 11.635 1.00 93.19 261 ALA A CA 1
ATOM 1903 C C . ALA A 1 261 ? 5.319 -1.770 12.087 1.00 93.19 261 ALA A C 1
ATOM 1905 O O . ALA A 1 261 ? 4.373 -1.279 12.699 1.00 93.19 261 ALA A O 1
ATOM 1906 N N . ILE A 1 262 ? 6.384 -1.046 11.724 1.00 92.88 262 ILE A N 1
ATOM 1907 C CA . ILE A 1 262 ? 6.554 0.368 12.090 1.00 92.88 262 ILE A CA 1
ATOM 190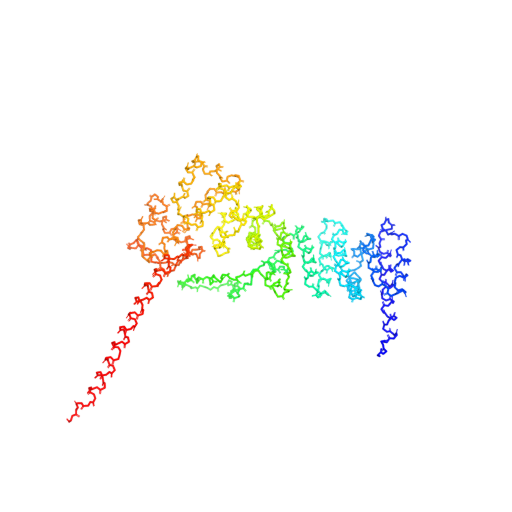8 C C . ILE A 1 262 ? 5.435 1.224 11.491 1.00 92.88 262 ILE A C 1
ATOM 1910 O O . ILE A 1 262 ? 4.743 1.934 12.222 1.00 92.88 262 ILE A O 1
ATOM 1914 N N . GLY A 1 263 ? 5.206 1.138 10.178 1.00 90.25 263 GLY A N 1
ATOM 1915 C CA . GLY A 1 263 ? 4.140 1.910 9.542 1.00 90.25 263 GLY A CA 1
ATOM 1916 C C . GLY A 1 263 ? 2.744 1.481 10.002 1.00 90.25 263 GLY A C 1
ATOM 1917 O O . GLY A 1 263 ? 1.825 2.300 10.030 1.00 90.25 263 GLY A O 1
ATOM 1918 N N . ALA A 1 264 ? 2.587 0.227 10.441 1.00 91.00 264 ALA A N 1
ATOM 1919 C CA . ALA A 1 264 ? 1.335 -0.246 10.999 1.00 91.00 264 ALA A CA 1
ATOM 1920 C C . ALA A 1 264 ? 1.020 0.368 12.364 1.00 91.00 264 ALA A C 1
ATOM 1922 O O . ALA A 1 264 ? -0.126 0.731 12.616 1.00 91.00 264 ALA A O 1
ATOM 1923 N N . ILE A 1 265 ? 2.038 0.541 13.206 1.00 92.38 265 ILE A N 1
ATOM 1924 C CA . ILE A 1 265 ? 1.926 1.218 14.504 1.00 92.38 265 ILE A CA 1
ATOM 1925 C C . ILE A 1 265 ? 1.751 2.733 14.327 1.00 92.38 265 ILE A C 1
ATOM 1927 O O . ILE A 1 265 ? 1.063 3.375 15.123 1.00 92.38 265 ILE A O 1
ATOM 1931 N N . ARG A 1 266 ? 2.345 3.310 13.276 1.00 91.56 266 ARG A N 1
ATOM 1932 C CA . ARG A 1 266 ? 2.225 4.739 12.966 1.00 91.56 266 ARG A CA 1
ATOM 1933 C C . ARG A 1 266 ? 0.784 5.137 12.644 1.00 91.56 266 ARG A C 1
ATOM 1935 O O . ARG A 1 266 ? 0.273 6.072 13.255 1.00 91.56 266 ARG A O 1
ATOM 1942 N N . ASP A 1 267 ? 0.132 4.400 11.741 1.00 88.12 267 ASP A N 1
ATOM 1943 C CA . ASP A 1 267 ? -1.206 4.727 11.220 1.00 88.12 267 ASP A CA 1
ATOM 1944 C C . ASP A 1 267 ? -2.202 3.542 11.307 1.00 88.12 267 ASP A C 1
ATOM 1946 O O . ASP A 1 267 ? -2.794 3.141 10.299 1.00 88.12 267 ASP A O 1
ATOM 1950 N N . PRO A 1 268 ? -2.442 2.967 12.502 1.00 88.38 268 PRO A N 1
ATOM 1951 C CA . PRO A 1 268 ? -3.262 1.765 12.688 1.00 88.38 268 PRO A CA 1
ATOM 1952 C C . PRO A 1 268 ? -4.748 2.008 12.398 1.00 88.38 268 PRO A C 1
ATOM 1954 O O . PRO A 1 268 ? -5.485 1.077 12.092 1.00 88.38 268 PRO A O 1
ATOM 1957 N N . VAL A 1 269 ? -5.200 3.261 12.502 1.00 86.44 269 VAL A N 1
ATOM 1958 C CA . VAL A 1 269 ? -6.594 3.656 12.280 1.00 86.44 269 VAL A CA 1
ATOM 1959 C C . VAL A 1 269 ? -6.917 3.679 10.784 1.00 86.44 269 VAL A C 1
ATOM 1961 O O . VAL A 1 269 ? -7.860 3.027 10.345 1.00 86.44 269 VAL A O 1
ATOM 1964 N N . THR A 1 270 ? -6.098 4.370 9.987 1.00 84.94 270 THR A N 1
ATOM 1965 C CA . THR A 1 270 ? -6.280 4.495 8.530 1.00 84.94 270 THR A CA 1
ATOM 1966 C C . THR A 1 270 ? -6.096 3.161 7.809 1.00 84.94 270 THR A C 1
ATOM 1968 O O . THR A 1 270 ? -6.772 2.879 6.825 1.00 84.94 270 THR A O 1
ATOM 1971 N N . LEU A 1 271 ? -5.179 2.328 8.303 1.00 83.06 271 LEU A N 1
ATOM 1972 C CA . LEU A 1 271 ? -4.789 1.061 7.681 1.00 83.06 271 LEU A CA 1
ATOM 1973 C C . LEU A 1 271 ? -5.431 -0.163 8.348 1.00 83.06 271 LEU A C 1
ATOM 1975 O O . LEU A 1 271 ? -5.016 -1.300 8.109 1.00 83.06 271 LEU A O 1
ATOM 1979 N N . PHE A 1 272 ? -6.434 0.061 9.199 1.00 85.12 272 PHE A N 1
ATOM 1980 C CA . PHE A 1 272 ? -7.059 -0.966 10.029 1.00 85.12 272 PHE A CA 1
ATOM 1981 C C . PHE A 1 272 ? -7.483 -2.211 9.230 1.00 85.12 272 PHE A C 1
ATOM 1983 O O . PHE A 1 272 ? -7.332 -3.349 9.671 1.00 85.12 272 PHE A O 1
ATOM 1990 N N . VAL A 1 273 ? -7.998 -1.995 8.021 1.00 81.19 273 VAL A N 1
ATOM 1991 C CA . VAL A 1 273 ? -8.537 -3.038 7.138 1.00 81.19 273 VAL A CA 1
ATOM 1992 C C . VAL A 1 273 ? -7.429 -3.918 6.578 1.00 81.19 273 VAL A C 1
ATOM 1994 O O . VAL A 1 273 ? -7.528 -5.144 6.603 1.00 81.19 273 VAL A O 1
ATOM 1997 N N . GLN A 1 274 ? -6.367 -3.280 6.092 1.00 81.00 274 GLN A N 1
ATOM 1998 C CA . GLN A 1 274 ? -5.249 -3.922 5.414 1.00 81.00 274 GLN A CA 1
ATOM 1999 C C . GLN A 1 274 ? -4.368 -4.703 6.400 1.00 81.00 274 GLN A C 1
ATOM 2001 O O . GLN A 1 274 ? -3.674 -5.635 6.011 1.00 81.00 274 GLN A O 1
ATOM 2006 N N . GLN A 1 275 ? -4.417 -4.363 7.690 1.00 85.31 275 GLN A N 1
ATOM 2007 C CA . GLN A 1 275 ? -3.572 -4.972 8.718 1.00 85.31 275 GLN A CA 1
ATOM 2008 C C . GLN A 1 275 ? -4.202 -6.167 9.453 1.00 85.31 275 GLN A C 1
ATOM 2010 O O . GLN A 1 275 ? -3.529 -6.787 10.274 1.00 85.31 275 GLN A O 1
ATOM 2015 N N . ARG A 1 276 ? -5.456 -6.553 9.167 1.00 82.25 276 ARG A N 1
ATOM 2016 C CA . ARG A 1 276 ? -6.177 -7.588 9.950 1.00 82.25 276 ARG A CA 1
ATOM 2017 C C . ARG A 1 276 ? -5.472 -8.945 10.031 1.00 82.25 276 ARG A C 1
ATOM 2019 O O . ARG A 1 276 ? -5.673 -9.680 10.995 1.00 82.25 276 ARG A O 1
ATOM 2026 N N . ASN A 1 277 ? -4.670 -9.292 9.026 1.00 83.25 277 ASN A N 1
ATOM 2027 C CA . ASN A 1 277 ? -3.926 -10.553 8.979 1.00 83.25 277 ASN A CA 1
ATOM 2028 C C . ASN A 1 277 ? -2.426 -10.390 9.256 1.00 83.25 277 ASN A C 1
ATOM 2030 O O . ASN A 1 277 ? -1.692 -11.368 9.148 1.00 83.25 277 ASN A O 1
ATOM 2034 N N . LEU A 1 278 ? -1.967 -9.197 9.646 1.00 88.69 278 LEU A N 1
ATOM 2035 C CA . LEU A 1 278 ? -0.544 -8.880 9.769 1.00 88.69 278 LEU A CA 1
ATOM 2036 C C . LEU A 1 278 ? 0.179 -9.802 10.765 1.00 88.69 278 LEU A C 1
ATOM 2038 O O . LEU A 1 278 ? 1.209 -10.373 10.427 1.00 88.69 278 LEU A O 1
ATOM 2042 N N . LEU A 1 279 ? -0.400 -10.050 11.947 1.00 89.56 279 LEU A N 1
ATOM 2043 C CA . LEU A 1 279 ? 0.187 -10.946 12.963 1.00 89.56 279 LEU A CA 1
ATOM 2044 C C . LEU A 1 279 ? 0.264 -12.424 12.532 1.00 89.56 279 LEU A C 1
ATOM 2046 O O . LEU A 1 279 ? 1.004 -13.210 13.121 1.00 89.56 279 LEU A O 1
ATOM 2050 N N . LYS A 1 280 ? -0.510 -12.830 11.519 1.00 88.62 280 LYS A N 1
ATOM 2051 C CA . LYS A 1 280 ? -0.503 -14.207 10.998 1.00 88.62 280 LYS A CA 1
ATOM 2052 C C . LYS A 1 280 ? 0.560 -14.420 9.919 1.00 88.62 280 LYS A C 1
ATOM 2054 O O . LYS A 1 280 ? 0.761 -15.556 9.500 1.00 88.62 280 LYS A O 1
ATOM 2059 N N . GLN A 1 281 ? 1.203 -13.354 9.442 1.00 89.56 281 GLN A N 1
ATOM 2060 C CA . GLN A 1 281 ? 2.194 -13.447 8.375 1.00 89.56 281 GLN A CA 1
ATOM 2061 C C . GLN A 1 281 ? 3.504 -14.053 8.910 1.00 89.56 281 GLN A C 1
ATOM 2063 O O . GLN A 1 281 ? 4.022 -13.562 9.918 1.00 89.56 281 GLN A O 1
ATOM 2068 N N . PRO A 1 282 ? 4.097 -15.057 8.231 1.00 88.62 282 PRO A N 1
ATOM 2069 C CA . PRO A 1 282 ? 5.331 -15.704 8.688 1.00 88.62 282 PRO A CA 1
ATOM 2070 C C . PRO A 1 282 ? 6.498 -14.727 8.883 1.00 88.62 282 PRO A C 1
ATOM 2072 O O . PRO A 1 282 ? 7.248 -14.834 9.852 1.00 88.62 282 PRO A O 1
ATOM 2075 N N . ALA A 1 283 ? 6.624 -13.735 7.996 1.00 88.75 283 ALA A N 1
ATOM 2076 C CA . ALA A 1 283 ? 7.674 -12.722 8.074 1.00 88.75 283 ALA A CA 1
ATOM 2077 C C . ALA A 1 283 ? 7.538 -11.817 9.315 1.00 88.75 283 ALA A C 1
ATOM 2079 O O . ALA A 1 283 ? 8.543 -11.418 9.898 1.00 88.75 283 ALA A O 1
ATOM 2080 N N . ILE A 1 284 ? 6.305 -11.537 9.754 1.00 91.69 284 ILE A N 1
ATOM 2081 C CA . ILE A 1 284 ? 6.024 -10.744 10.960 1.00 91.69 284 ILE A CA 1
ATOM 2082 C C . ILE A 1 284 ? 6.254 -11.579 12.218 1.00 91.69 284 ILE A C 1
ATOM 2084 O O . ILE A 1 284 ? 6.829 -11.081 13.177 1.00 91.69 284 ILE A O 1
ATOM 2088 N N . GLN A 1 285 ? 5.876 -12.859 12.212 1.00 91.50 285 GLN A N 1
ATOM 2089 C CA . GLN A 1 285 ? 6.147 -13.769 13.332 1.00 91.50 285 GLN A CA 1
ATOM 2090 C C . GLN A 1 285 ? 7.650 -13.962 13.563 1.00 91.50 285 GLN A C 1
ATOM 2092 O O . GLN A 1 285 ? 8.102 -14.018 14.703 1.00 91.50 285 GLN A O 1
ATOM 2097 N N . ALA A 1 286 ? 8.454 -13.973 12.497 1.00 90.06 286 ALA A N 1
ATOM 2098 C CA . ALA A 1 286 ? 9.909 -14.033 12.617 1.00 90.06 286 ALA A CA 1
ATOM 2099 C C . ALA A 1 286 ? 10.508 -12.834 13.389 1.00 90.06 286 ALA A C 1
ATOM 2101 O O . ALA A 1 286 ? 11.568 -12.985 14.010 1.00 90.06 286 ALA A O 1
ATOM 2102 N N . LEU A 1 287 ? 9.827 -11.675 13.413 1.00 90.62 287 LEU A N 1
ATOM 2103 C CA . LEU A 1 287 ? 10.259 -10.500 14.181 1.00 90.62 287 LEU A CA 1
ATOM 2104 C C . LEU A 1 287 ? 10.269 -10.749 15.688 1.00 90.62 287 LEU A C 1
ATOM 2106 O O . LEU A 1 287 ? 11.037 -10.091 16.377 1.00 90.62 287 LEU A O 1
ATOM 2110 N N . GLU A 1 288 ? 9.504 -11.712 16.205 1.00 91.00 288 GLU A N 1
ATOM 2111 C CA . GLU A 1 288 ? 9.535 -12.061 17.630 1.00 91.00 288 GLU A CA 1
ATOM 2112 C C . GLU A 1 288 ? 10.954 -12.436 18.092 1.00 91.00 288 GLU A C 1
ATOM 2114 O O . GLU A 1 288 ? 11.387 -12.049 19.176 1.00 91.00 288 GLU A O 1
ATOM 2119 N N . SER A 1 289 ? 11.713 -13.123 17.232 1.00 89.62 289 SER A N 1
ATOM 2120 C CA . SER A 1 289 ? 13.093 -13.533 17.518 1.00 89.62 289 SER A CA 1
ATOM 2121 C C . SER A 1 289 ? 14.140 -12.441 17.265 1.00 89.62 289 SER A C 1
ATOM 2123 O O . SER A 1 289 ? 15.179 -12.434 17.922 1.00 89.62 289 SER A O 1
ATOM 2125 N N . GLN A 1 290 ? 13.890 -11.524 16.323 1.00 89.00 290 GLN A N 1
ATOM 2126 C CA . GLN A 1 290 ? 14.871 -10.512 15.902 1.00 89.00 290 GLN A CA 1
ATOM 2127 C C . GLN A 1 290 ? 14.687 -9.158 16.592 1.00 89.00 290 GLN A C 1
ATOM 2129 O O . GLN A 1 290 ? 15.664 -8.517 16.971 1.00 89.00 290 GLN A O 1
ATOM 2134 N N . ASP A 1 291 ? 13.439 -8.723 16.750 1.00 89.81 291 ASP A N 1
ATOM 2135 C CA . ASP A 1 291 ? 13.049 -7.452 17.355 1.00 89.81 291 ASP A CA 1
ATOM 2136 C C . ASP A 1 291 ? 11.788 -7.658 18.211 1.00 89.81 291 ASP A C 1
ATOM 2138 O O . ASP A 1 291 ? 10.679 -7.216 17.891 1.00 89.81 291 ASP A O 1
ATOM 2142 N N . ALA A 1 292 ? 11.973 -8.357 19.335 1.00 90.94 292 ALA A N 1
ATOM 2143 C CA . ALA A 1 292 ? 10.901 -8.689 20.274 1.00 90.94 292 ALA A CA 1
ATOM 2144 C C . ALA A 1 292 ? 10.141 -7.449 20.784 1.00 90.94 292 ALA A C 1
ATOM 2146 O O . ALA A 1 292 ? 8.953 -7.529 21.102 1.00 90.94 292 ALA A O 1
ATOM 2147 N N . LYS A 1 293 ? 10.809 -6.288 20.851 1.00 92.25 293 LYS A N 1
ATOM 2148 C CA . LYS A 1 293 ? 10.191 -5.025 21.274 1.00 92.25 293 LYS A CA 1
ATOM 2149 C C . LYS A 1 293 ? 9.210 -4.515 20.225 1.00 92.25 293 LYS A C 1
ATOM 2151 O O . LYS A 1 293 ? 8.081 -4.181 20.577 1.00 92.25 293 LYS A O 1
ATOM 2156 N N . LEU A 1 294 ? 9.612 -4.496 18.954 1.00 93.38 294 LEU A N 1
ATOM 2157 C CA . LEU A 1 294 ? 8.734 -4.086 17.861 1.00 93.38 294 LEU A CA 1
ATOM 2158 C C . LEU A 1 294 ? 7.542 -5.035 17.713 1.00 93.38 294 LEU A C 1
ATOM 2160 O O . LEU A 1 294 ? 6.408 -4.576 17.591 1.00 93.38 294 LEU A O 1
ATOM 2164 N N . TYR A 1 295 ? 7.785 -6.348 17.771 1.00 94.06 295 TYR A N 1
ATOM 2165 C CA . TYR A 1 295 ? 6.718 -7.344 17.677 1.00 94.06 295 TYR A CA 1
ATOM 2166 C C . TYR A 1 295 ? 5.722 -7.230 18.840 1.00 94.06 295 TYR A C 1
ATOM 2168 O O . TYR A 1 295 ? 4.513 -7.172 18.615 1.00 94.06 295 TYR A O 1
ATOM 2176 N N . GLY A 1 296 ? 6.213 -7.106 20.079 1.00 93.19 296 GLY A N 1
ATOM 2177 C CA . GLY A 1 296 ? 5.359 -6.910 21.251 1.00 93.19 296 GLY A CA 1
ATOM 2178 C C . GLY A 1 296 ? 4.536 -5.620 21.177 1.00 93.19 296 GLY A C 1
ATOM 2179 O O . GLY A 1 296 ? 3.349 -5.626 21.500 1.00 93.19 296 GLY A O 1
ATOM 2180 N N . LEU A 1 297 ? 5.129 -4.527 20.685 1.00 93.50 297 LEU A N 1
ATOM 2181 C CA . LEU A 1 297 ? 4.417 -3.268 20.467 1.00 93.50 297 LEU A CA 1
ATOM 2182 C C . LEU A 1 297 ? 3.321 -3.418 19.403 1.00 93.50 297 LEU A C 1
ATOM 2184 O O . LEU A 1 297 ? 2.188 -2.994 19.624 1.00 93.50 297 LEU A O 1
ATOM 2188 N N . LEU A 1 298 ? 3.628 -4.071 18.279 1.00 93.69 298 LEU A N 1
ATOM 2189 C CA . LEU A 1 298 ? 2.648 -4.355 17.232 1.00 93.69 298 LEU A CA 1
ATOM 2190 C C . LEU A 1 298 ? 1.480 -5.188 17.774 1.00 93.69 298 LEU A C 1
ATOM 2192 O O . LEU A 1 298 ? 0.323 -4.881 17.488 1.00 93.69 298 LEU A O 1
ATOM 2196 N N . GLN A 1 299 ? 1.763 -6.204 18.591 1.00 93.00 299 GLN A N 1
ATOM 2197 C CA . GLN A 1 299 ? 0.732 -7.035 19.207 1.00 93.00 299 GLN A CA 1
ATOM 2198 C C . GLN A 1 299 ? -0.201 -6.214 20.109 1.00 93.00 299 GLN A C 1
ATOM 2200 O O . GLN A 1 299 ? -1.420 -6.371 20.034 1.00 93.00 299 GLN A O 1
ATOM 2205 N N . VAL A 1 300 ? 0.341 -5.286 20.905 1.00 93.62 300 VAL A N 1
ATOM 2206 C CA . VAL A 1 300 ? -0.469 -4.371 21.726 1.00 93.62 300 VAL A CA 1
ATOM 2207 C C . VAL A 1 300 ? -1.384 -3.501 20.861 1.00 93.62 300 VAL A C 1
ATOM 2209 O O . VAL A 1 300 ? -2.552 -3.322 21.199 1.00 93.62 300 VAL A O 1
ATOM 2212 N N . PHE A 1 301 ? -0.898 -2.991 19.730 1.00 92.25 301 PHE A N 1
ATOM 2213 C CA . PHE A 1 301 ? -1.715 -2.175 18.828 1.00 92.25 301 PHE A CA 1
ATOM 2214 C C . PHE A 1 301 ? -2.836 -2.975 18.150 1.00 92.25 301 PHE A C 1
ATOM 2216 O O . PHE A 1 301 ? -3.964 -2.489 18.019 1.00 92.25 301 PHE A O 1
ATOM 2223 N N . GLN A 1 302 ? -2.550 -4.213 17.751 1.00 89.94 302 GLN A N 1
ATOM 2224 C CA . GLN A 1 302 ? -3.519 -5.065 17.061 1.00 89.94 302 GLN A CA 1
ATOM 2225 C C . GLN A 1 302 ? -4.564 -5.665 18.014 1.00 89.94 302 GLN A C 1
ATOM 2227 O O . GLN A 1 302 ? -5.751 -5.700 17.685 1.00 89.94 302 GLN A O 1
ATOM 2232 N N . GLU A 1 303 ? -4.153 -6.108 19.206 1.00 88.94 303 GLU A N 1
ATOM 2233 C CA . GLU A 1 303 ? -4.998 -6.911 20.104 1.00 88.94 303 GLU A CA 1
ATOM 2234 C C . GLU A 1 303 ? -5.255 -6.271 21.477 1.00 88.94 303 GLU A C 1
ATOM 2236 O O . GLU A 1 303 ? -6.247 -6.604 22.125 1.00 88.94 303 GLU A O 1
ATOM 2241 N N . GLY A 1 304 ? -4.390 -5.360 21.925 1.00 89.19 304 GLY A N 1
ATOM 2242 C CA . GLY A 1 304 ? -4.408 -4.797 23.278 1.00 89.19 304 GLY A CA 1
ATOM 2243 C C . GLY A 1 304 ? -5.266 -3.540 23.451 1.00 89.19 304 GLY A C 1
ATOM 2244 O O . GLY A 1 304 ? -5.793 -2.955 22.497 1.00 89.19 304 GLY A O 1
ATOM 2245 N N . LYS A 1 305 ? -5.401 -3.109 24.708 1.00 90.19 305 LYS A N 1
ATOM 2246 C CA . LYS A 1 305 ? -6.043 -1.855 25.145 1.00 90.19 305 LYS A CA 1
ATOM 2247 C C . LYS A 1 305 ? -4.987 -0.838 25.607 1.00 90.19 305 LYS A C 1
ATOM 2249 O O . LYS A 1 305 ? -3.807 -1.154 25.749 1.00 90.19 305 LYS A O 1
ATOM 2254 N N . LEU A 1 306 ? -5.408 0.398 25.878 1.00 91.75 306 LEU A N 1
ATOM 2255 C CA . LEU A 1 306 ? -4.535 1.468 26.382 1.00 91.75 306 LEU A CA 1
ATOM 2256 C C . LEU A 1 306 ? -3.796 1.068 27.674 1.00 91.75 306 LEU A C 1
ATOM 2258 O O . LEU A 1 306 ? -2.637 1.429 27.866 1.00 91.75 306 LEU A O 1
ATOM 2262 N N . SER A 1 307 ? -4.435 0.276 28.540 1.00 92.00 307 SER A N 1
ATOM 2263 C CA . SER A 1 307 ? -3.799 -0.295 29.732 1.00 92.00 307 SER A CA 1
ATOM 2264 C C . SER A 1 307 ? -2.586 -1.161 29.393 1.00 92.00 307 SER A C 1
ATOM 2266 O O . SER A 1 307 ? -1.555 -1.050 30.055 1.00 92.00 307 SER A O 1
ATOM 2268 N N . ASP A 1 308 ? -2.691 -1.989 28.353 1.00 93.88 308 ASP A N 1
ATOM 2269 C CA . ASP A 1 308 ? -1.640 -2.920 27.937 1.00 93.88 308 ASP A CA 1
ATOM 2270 C C . ASP A 1 308 ? -0.462 -2.159 27.328 1.00 93.88 308 ASP A C 1
ATOM 2272 O O . ASP A 1 308 ? 0.692 -2.489 27.592 1.00 93.88 308 ASP A O 1
ATOM 2276 N N . TYR A 1 309 ? -0.749 -1.078 26.596 1.00 93.31 309 TYR A N 1
ATOM 2277 C CA . TYR A 1 309 ? 0.263 -0.144 26.105 1.00 93.31 309 TYR A CA 1
ATOM 2278 C C . TYR A 1 309 ? 1.052 0.500 27.244 1.00 93.31 309 TYR A C 1
ATOM 2280 O O . TYR A 1 309 ? 2.282 0.442 27.255 1.00 93.31 309 TYR A O 1
ATOM 2288 N N . ASN A 1 310 ? 0.370 1.021 28.263 1.00 92.12 310 ASN A N 1
ATOM 2289 C CA . ASN A 1 310 ? 1.051 1.624 29.408 1.00 92.12 310 ASN A CA 1
ATOM 2290 C C . ASN A 1 310 ? 1.883 0.596 30.189 1.00 92.12 310 ASN A C 1
ATOM 2292 O O . ASN A 1 310 ? 3.008 0.891 30.594 1.00 92.12 310 ASN A O 1
ATOM 2296 N N . GLN A 1 311 ? 1.372 -0.626 30.367 1.00 93.38 311 GLN A N 1
ATOM 2297 C CA . GLN A 1 311 ? 2.138 -1.718 30.975 1.00 93.38 311 GLN A CA 1
ATOM 2298 C C . GLN A 1 311 ? 3.363 -2.092 30.133 1.00 93.38 311 GLN A C 1
ATOM 2300 O O . GLN A 1 311 ? 4.430 -2.358 30.685 1.00 93.38 311 GLN A O 1
ATOM 2305 N N . PHE A 1 312 ? 3.238 -2.100 28.805 1.00 92.69 312 PHE A N 1
ATOM 2306 C CA . PHE A 1 312 ? 4.347 -2.371 27.895 1.00 92.69 312 PHE A CA 1
ATOM 2307 C C . PHE A 1 312 ? 5.438 -1.297 27.993 1.00 92.69 312 PHE A C 1
ATOM 2309 O O . PHE A 1 312 ? 6.622 -1.631 28.073 1.00 92.69 312 PHE A O 1
ATOM 2316 N N . VAL A 1 313 ? 5.055 -0.020 28.069 1.00 91.31 313 VAL A N 1
ATOM 2317 C CA . VAL A 1 313 ? 5.987 1.095 28.296 1.00 91.31 313 VAL A CA 1
ATOM 2318 C C . VAL A 1 313 ? 6.698 0.946 29.645 1.00 91.31 313 VAL A C 1
ATOM 2320 O O . VAL A 1 313 ? 7.923 1.054 29.709 1.00 91.31 313 VAL A O 1
ATOM 2323 N N . GLN A 1 314 ? 5.968 0.624 30.718 1.00 91.44 314 GLN A N 1
ATOM 2324 C CA . GLN A 1 314 ? 6.551 0.407 32.049 1.00 91.44 314 GLN A CA 1
ATOM 2325 C C . GLN A 1 314 ? 7.553 -0.755 32.066 1.00 91.44 314 GLN A C 1
ATOM 2327 O O . GLN A 1 314 ? 8.663 -0.599 32.574 1.00 91.44 314 GLN A O 1
ATOM 2332 N N . LYS A 1 315 ? 7.205 -1.897 31.457 1.00 91.44 315 LYS A N 1
ATOM 2333 C CA . LYS A 1 315 ? 8.092 -3.070 31.355 1.00 91.44 315 LYS A CA 1
ATOM 2334 C C . LYS A 1 315 ? 9.390 -2.773 30.602 1.00 91.44 315 LYS A C 1
ATOM 2336 O O . LYS A 1 315 ? 10.414 -3.375 30.905 1.00 91.44 315 LYS A O 1
ATOM 2341 N N . ASN A 1 316 ? 9.362 -1.839 29.654 1.00 87.44 316 ASN A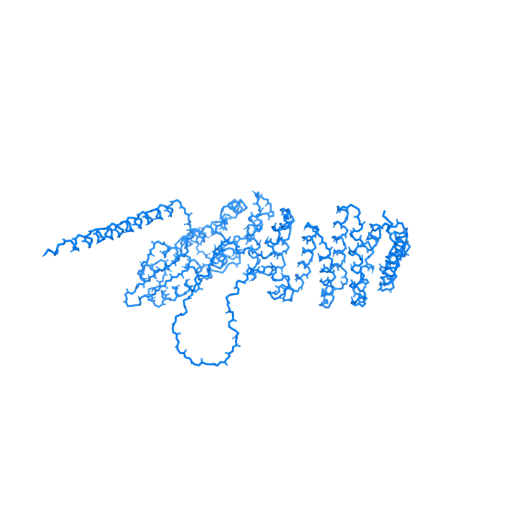 N 1
ATOM 2342 C CA . ASN A 1 316 ? 10.519 -1.465 28.842 1.00 87.44 316 ASN A CA 1
ATOM 2343 C C . ASN A 1 316 ? 11.256 -0.210 29.350 1.00 87.44 316 ASN A C 1
ATOM 2345 O O . ASN A 1 316 ? 11.938 0.461 28.577 1.00 87.44 316 ASN A O 1
ATOM 2349 N N . GLY A 1 317 ? 11.156 0.095 30.649 1.00 80.94 317 GLY A N 1
ATOM 2350 C CA . GLY A 1 317 ? 11.940 1.152 31.299 1.00 80.94 317 GLY A CA 1
ATOM 2351 C C . GLY A 1 317 ? 11.193 2.466 31.536 1.00 80.94 317 GLY A C 1
ATOM 2352 O O . GLY A 1 317 ? 11.815 3.445 31.936 1.00 80.94 317 GLY A O 1
ATOM 2353 N N . GLY A 1 318 ? 9.878 2.513 31.299 1.00 81.50 318 GLY A N 1
ATOM 2354 C CA . GLY A 1 318 ? 9.006 3.630 31.687 1.00 81.50 318 GLY A CA 1
ATOM 2355 C C . GLY A 1 318 ? 9.161 4.916 30.869 1.00 81.50 318 GLY A C 1
ATOM 2356 O O . GLY A 1 318 ? 8.387 5.848 31.069 1.00 81.50 318 GLY A O 1
ATOM 2357 N N . ASN A 1 319 ? 10.117 4.976 29.938 1.00 84.69 319 ASN A N 1
ATOM 2358 C CA . ASN A 1 319 ? 10.311 6.108 29.038 1.00 84.69 319 ASN A CA 1
ATOM 2359 C C . ASN A 1 319 ? 9.774 5.780 27.637 1.00 84.69 319 ASN A C 1
ATOM 2361 O O . ASN A 1 319 ? 10.444 5.138 26.827 1.00 84.69 319 ASN A O 1
ATOM 2365 N N . GLU A 1 320 ? 8.560 6.250 27.359 1.00 86.50 320 GLU A N 1
ATOM 2366 C CA . GLU A 1 320 ? 7.856 6.056 26.086 1.00 86.50 320 GLU A CA 1
ATOM 2367 C C . GLU A 1 320 ? 8.642 6.605 24.885 1.00 86.50 320 GLU A C 1
ATOM 2369 O O . GLU A 1 320 ? 8.770 5.935 23.861 1.00 86.50 320 GLU A O 1
ATOM 2374 N N . ALA A 1 321 ? 9.248 7.788 25.017 1.00 86.81 321 ALA A N 1
ATOM 2375 C CA . ALA A 1 321 ? 10.021 8.396 23.937 1.00 86.81 321 ALA A CA 1
ATOM 2376 C C . ALA A 1 321 ? 11.277 7.577 23.596 1.00 86.81 321 ALA A C 1
ATOM 2378 O O . ALA A 1 321 ? 11.616 7.426 22.424 1.00 86.81 321 ALA A O 1
ATOM 2379 N N . ALA A 1 322 ? 11.943 7.001 24.601 1.00 86.69 322 ALA A N 1
ATOM 2380 C CA . ALA A 1 322 ? 13.114 6.149 24.387 1.00 86.69 322 ALA A CA 1
ATOM 2381 C C . ALA A 1 322 ? 12.757 4.808 23.721 1.00 86.69 322 ALA A C 1
ATOM 2383 O O . ALA A 1 322 ? 13.551 4.285 22.941 1.00 86.69 322 ALA A O 1
ATOM 2384 N N . LEU A 1 323 ? 11.566 4.268 24.001 1.00 87.88 323 LEU A N 1
ATOM 2385 C CA . LEU A 1 323 ? 11.053 3.055 23.361 1.00 87.88 323 LEU A CA 1
ATOM 2386 C C . LEU A 1 323 ? 10.743 3.280 21.872 1.00 87.88 323 LEU A C 1
ATOM 2388 O O . LEU A 1 323 ? 11.007 2.404 21.054 1.00 87.88 323 LEU A O 1
ATOM 2392 N N . LEU A 1 324 ? 10.173 4.441 21.538 1.00 90.06 324 LEU A N 1
ATOM 2393 C CA . LEU A 1 324 ? 9.627 4.742 20.212 1.00 90.06 324 LEU A CA 1
ATOM 2394 C C . LEU A 1 324 ? 10.618 5.429 19.259 1.00 90.06 324 LEU A C 1
ATOM 2396 O O . LEU A 1 324 ? 10.507 5.267 18.042 1.00 90.06 324 LEU A O 1
ATOM 2400 N N . SER A 1 325 ? 11.605 6.153 19.794 1.00 89.62 325 SER A N 1
ATOM 2401 C CA . SER A 1 325 ? 12.631 6.868 19.019 1.00 89.62 325 SER A CA 1
ATOM 2402 C C . SER A 1 325 ? 13.374 5.992 17.991 1.00 89.62 325 SER A C 1
ATOM 2404 O O . SER A 1 325 ? 13.486 6.423 16.842 1.00 89.62 325 SER A O 1
ATOM 2406 N N . PRO A 1 326 ? 13.789 4.740 18.303 1.00 90.19 326 PRO A N 1
ATOM 2407 C CA . PRO A 1 326 ? 14.444 3.858 17.329 1.00 90.19 326 PRO A CA 1
ATOM 2408 C C . PRO A 1 326 ? 13.598 3.531 16.091 1.00 90.19 326 PRO A C 1
ATOM 2410 O O . PRO A 1 326 ? 14.143 3.108 15.074 1.00 90.19 326 PRO A O 1
ATOM 2413 N N . TYR A 1 327 ? 12.279 3.707 16.182 1.00 90.00 327 TYR A N 1
ATOM 2414 C CA . TYR A 1 327 ? 11.318 3.402 15.124 1.00 90.00 327 TYR A CA 1
ATOM 2415 C C . TYR A 1 327 ? 10.754 4.664 14.453 1.00 90.00 327 TYR A C 1
ATOM 2417 O O . TYR A 1 327 ? 9.892 4.554 13.587 1.00 90.00 327 TYR A O 1
ATOM 2425 N N . GLY A 1 328 ? 11.193 5.865 14.857 1.00 88.69 328 GLY A N 1
ATOM 2426 C CA . GLY A 1 328 ? 10.659 7.129 14.336 1.00 88.69 328 GLY A CA 1
ATOM 2427 C C . GLY A 1 328 ? 9.187 7.376 14.696 1.00 88.69 328 GLY A C 1
ATOM 2428 O O . GLY A 1 328 ? 8.488 8.097 13.987 1.00 88.69 328 GLY A O 1
ATOM 2429 N N . LEU A 1 329 ? 8.696 6.757 15.774 1.00 91.00 329 LEU A N 1
ATOM 2430 C CA . LEU A 1 329 ? 7.306 6.861 16.210 1.00 91.00 329 LEU A CA 1
ATOM 2431 C C . LEU A 1 329 ? 7.135 7.998 17.225 1.00 91.00 329 LEU A C 1
ATOM 2433 O O . LEU A 1 329 ? 7.930 8.156 18.152 1.00 91.00 329 LEU A O 1
ATOM 2437 N N . HIS A 1 330 ? 6.065 8.780 17.074 1.00 90.88 330 HIS A N 1
ATOM 2438 C CA . HIS A 1 330 ? 5.740 9.862 18.003 1.00 90.88 330 HIS A CA 1
ATOM 2439 C C . HIS A 1 330 ? 4.835 9.356 19.144 1.00 90.88 330 HIS A C 1
ATOM 2441 O O . HIS A 1 330 ? 3.745 8.853 18.845 1.00 90.88 330 HIS A O 1
ATOM 2447 N N . PRO A 1 331 ? 5.227 9.534 20.425 1.00 90.25 331 PRO A N 1
ATOM 2448 C CA . PRO A 1 331 ? 4.444 9.108 21.593 1.00 90.25 331 PRO A CA 1
ATOM 2449 C C . PRO A 1 331 ? 2.991 9.594 21.576 1.00 90.25 331 PRO A C 1
ATOM 2451 O O . PRO A 1 331 ? 2.060 8.800 21.680 1.00 90.25 331 PRO A O 1
ATOM 2454 N N . GLU A 1 332 ? 2.784 10.890 21.328 1.00 90.94 332 GLU A N 1
ATOM 2455 C CA . GLU A 1 332 ? 1.449 11.505 21.319 1.00 90.94 332 GLU A CA 1
ATOM 2456 C C . GLU A 1 332 ? 0.518 10.878 20.270 1.00 90.94 332 GLU A C 1
ATOM 2458 O O . GLU A 1 332 ? -0.648 10.593 20.550 1.00 90.94 332 GLU A O 1
ATOM 2463 N N . ASN A 1 333 ? 1.042 10.591 19.073 1.00 90.94 333 ASN A N 1
ATOM 2464 C CA . ASN A 1 333 ? 0.271 9.951 18.006 1.00 90.94 333 ASN A CA 1
ATOM 2465 C C . ASN A 1 333 ? -0.057 8.496 18.363 1.00 90.94 333 ASN A C 1
ATOM 2467 O O . ASN A 1 333 ? -1.197 8.064 18.198 1.00 90.94 333 ASN A O 1
ATOM 2471 N N . CYS A 1 334 ? 0.916 7.758 18.904 1.00 92.00 334 CYS A N 1
ATOM 2472 C CA . CYS A 1 334 ? 0.737 6.375 19.348 1.00 92.00 334 CYS A CA 1
ATOM 2473 C C . CYS A 1 334 ? -0.345 6.277 20.431 1.00 92.00 334 CYS A C 1
ATOM 2475 O O . CYS A 1 334 ? -1.273 5.473 20.320 1.00 92.00 334 CYS A O 1
ATOM 2477 N N . ARG A 1 335 ? -0.280 7.154 21.437 1.00 92.19 335 ARG A N 1
ATOM 2478 C CA . ARG A 1 335 ? -1.258 7.218 22.524 1.00 92.19 335 ARG A CA 1
ATOM 2479 C C . ARG A 1 335 ? -2.649 7.595 22.023 1.00 92.19 335 ARG A C 1
ATOM 2481 O O . ARG A 1 335 ? -3.622 6.928 22.379 1.00 92.19 335 ARG A O 1
ATOM 2488 N N . ARG A 1 336 ? -2.745 8.605 21.150 1.00 93.12 336 ARG A N 1
ATOM 2489 C CA . ARG A 1 336 ? -4.007 9.008 20.511 1.00 93.12 336 ARG A CA 1
ATOM 2490 C C . ARG A 1 336 ? -4.644 7.854 19.742 1.00 93.12 336 ARG A C 1
ATOM 2492 O O . ARG A 1 336 ? -5.838 7.597 19.891 1.00 93.12 336 ARG A O 1
ATOM 2499 N N . ASN A 1 337 ? -3.850 7.139 18.950 1.00 93.19 337 ASN A N 1
ATOM 2500 C CA . ASN A 1 337 ? -4.314 5.978 18.200 1.00 93.19 337 ASN A CA 1
ATOM 2501 C C . ASN A 1 337 ? -4.797 4.867 19.142 1.00 93.19 337 ASN A C 1
ATOM 2503 O O . ASN A 1 337 ? -5.892 4.340 18.953 1.00 93.19 337 ASN A O 1
ATOM 2507 N N . MET A 1 338 ? -4.053 4.568 20.210 1.00 93.81 338 MET A N 1
ATOM 2508 C CA . MET A 1 338 ? -4.463 3.575 21.209 1.00 93.81 338 MET A CA 1
ATOM 2509 C C . MET A 1 338 ? -5.749 3.950 21.948 1.00 93.81 338 MET A C 1
ATOM 2511 O O . MET A 1 338 ? -6.547 3.062 22.255 1.00 93.81 338 MET A O 1
ATOM 2515 N N . GLN A 1 339 ? -5.994 5.235 22.207 1.00 94.12 339 GLN A N 1
ATOM 2516 C CA . GLN A 1 339 ? -7.254 5.710 22.785 1.00 94.12 339 GLN A CA 1
ATOM 2517 C C . GLN A 1 339 ? -8.436 5.453 21.839 1.00 94.12 339 GLN A C 1
ATOM 2519 O O . GLN A 1 339 ? -9.430 4.858 22.257 1.00 94.12 339 GLN A O 1
ATOM 2524 N N . ILE A 1 340 ? -8.304 5.795 20.552 1.00 93.06 340 ILE A N 1
ATOM 2525 C CA . ILE A 1 340 ? -9.341 5.518 19.541 1.00 93.06 340 ILE A CA 1
ATOM 2526 C C . ILE A 1 340 ? -9.606 4.010 19.434 1.00 93.06 340 ILE A C 1
ATOM 2528 O O . ILE A 1 340 ? -10.756 3.576 19.503 1.00 93.06 340 ILE A O 1
ATOM 2532 N N . LEU A 1 341 ? -8.553 3.197 19.319 1.00 92.81 341 LEU A N 1
ATOM 2533 C CA . LEU A 1 341 ? -8.670 1.741 19.194 1.00 92.81 341 LEU A CA 1
ATOM 2534 C C . LEU A 1 341 ? -9.290 1.095 20.445 1.00 92.81 341 LEU A C 1
ATOM 2536 O O . LEU A 1 341 ? -10.096 0.169 20.326 1.00 92.81 341 LEU A O 1
ATOM 2540 N N . SER A 1 342 ? -8.962 1.597 21.640 1.00 93.50 342 SER A N 1
ATOM 2541 C CA . SER A 1 342 ? -9.537 1.121 22.907 1.00 93.50 342 SER A CA 1
ATOM 2542 C C . SER A 1 342 ? -11.020 1.462 23.021 1.00 93.50 342 SER A C 1
ATOM 2544 O O . SER A 1 342 ? -11.805 0.604 23.424 1.00 93.50 342 SER A O 1
ATOM 2546 N N . LEU A 1 343 ? -11.418 2.670 22.605 1.00 93.25 343 LEU A N 1
ATOM 2547 C CA . LEU A 1 343 ? -12.825 3.067 22.551 1.00 93.25 343 LEU A CA 1
ATOM 2548 C C . LEU A 1 343 ? -13.610 2.211 21.550 1.00 93.25 343 LEU A C 1
ATOM 2550 O O . LEU A 1 343 ? -14.702 1.750 21.870 1.00 93.25 343 LEU A O 1
ATOM 2554 N N . CYS A 1 344 ? -13.042 1.927 20.374 1.00 91.69 344 CYS A N 1
ATOM 2555 C CA . CYS A 1 344 ? -13.677 1.048 19.387 1.00 91.69 344 CYS A CA 1
ATOM 2556 C C . CYS A 1 344 ? -13.861 -0.377 19.932 1.00 91.69 344 CYS A C 1
ATOM 2558 O O . CYS A 1 344 ? -14.918 -0.977 19.738 1.00 91.69 344 CYS A O 1
ATOM 2560 N N . SER A 1 345 ? -12.870 -0.908 20.658 1.00 90.62 345 SER A N 1
ATOM 2561 C CA . SER A 1 345 ? -12.998 -2.202 21.338 1.00 90.62 345 SER A CA 1
ATOM 2562 C C . SER A 1 345 ? -14.109 -2.199 22.385 1.00 90.62 345 SER A C 1
ATOM 2564 O O . SER A 1 345 ? -14.935 -3.107 22.374 1.00 90.62 345 SER A O 1
ATOM 2566 N N . LEU A 1 346 ? -14.187 -1.167 23.228 1.00 91.25 346 LEU A N 1
ATOM 2567 C CA . LEU A 1 346 ? -15.258 -1.029 24.219 1.00 91.25 346 LEU A CA 1
ATOM 2568 C C . LEU A 1 346 ? -16.644 -0.964 23.549 1.00 91.25 346 LEU A C 1
ATOM 2570 O O . LEU A 1 346 ? -17.562 -1.681 23.938 1.00 91.25 346 LEU A O 1
ATOM 2574 N N . ALA A 1 347 ? -16.759 -0.179 22.478 1.00 90.50 347 ALA A N 1
ATOM 2575 C CA . ALA A 1 347 ? -17.966 -0.052 21.660 1.00 90.50 347 ALA A CA 1
ATOM 2576 C C . ALA A 1 347 ? -18.330 -1.319 20.872 1.00 90.50 347 ALA A C 1
ATOM 2578 O O . ALA A 1 347 ? -19.455 -1.457 20.406 1.00 90.50 347 ALA A O 1
ATOM 2579 N N . SER A 1 348 ? -17.401 -2.261 20.700 1.00 86.81 348 SER A N 1
ATOM 2580 C CA . SER A 1 348 ? -17.721 -3.561 20.100 1.00 86.81 348 SER A CA 1
ATOM 2581 C C . SER A 1 348 ? -18.364 -4.534 21.096 1.00 86.81 348 SER A C 1
ATOM 2583 O O . SER A 1 348 ? -19.088 -5.442 20.690 1.00 86.81 348 SER A O 1
ATOM 2585 N N . GLU A 1 349 ? -18.117 -4.332 22.393 1.00 85.00 349 GLU A N 1
ATOM 2586 C CA . GLU A 1 349 ? -18.606 -5.182 23.482 1.00 85.00 349 GLU A CA 1
ATOM 2587 C C . GLU A 1 349 ? -19.976 -4.705 24.005 1.00 85.00 349 GLU A C 1
ATOM 2589 O O . GLU A 1 349 ? -20.826 -5.533 24.344 1.00 85.00 349 GLU A O 1
ATOM 2594 N N . HIS A 1 350 ? -20.219 -3.388 24.010 1.00 86.75 350 HIS A N 1
ATOM 2595 C CA . HIS A 1 350 ? -21.407 -2.756 24.594 1.00 86.75 350 HIS A CA 1
ATOM 2596 C C . HIS A 1 350 ? -22.131 -1.825 23.610 1.00 86.75 350 HIS A C 1
ATOM 2598 O O . HIS A 1 350 ? -21.499 -1.040 22.910 1.00 86.75 350 HIS A O 1
ATOM 2604 N N . GLU A 1 351 ? -23.467 -1.888 23.598 1.00 87.38 351 GLU A N 1
ATOM 2605 C CA . GLU A 1 351 ? -24.328 -1.020 22.772 1.00 87.38 351 GLU A CA 1
ATOM 2606 C C . GLU A 1 351 ? -24.597 0.342 23.436 1.00 87.38 351 GLU A C 1
ATOM 2608 O O . GLU A 1 351 ? -24.760 1.345 22.748 1.00 87.38 351 GLU A O 1
ATOM 2613 N N . GLU A 1 352 ? -24.580 0.400 24.770 1.00 92.19 352 GLU A N 1
ATOM 2614 C CA . GLU A 1 352 ? -24.761 1.624 25.555 1.00 92.19 352 GLU A CA 1
ATOM 2615 C C . GLU A 1 352 ? -23.600 1.766 26.541 1.00 92.19 352 GLU A C 1
ATOM 2617 O O . GLU A 1 352 ? -23.337 0.857 27.333 1.00 92.19 352 GLU A O 1
ATOM 2622 N N . ILE A 1 353 ? -22.883 2.891 26.490 1.00 93.81 353 ILE A N 1
ATOM 2623 C CA . ILE A 1 353 ? -21.673 3.103 27.292 1.00 93.81 353 ILE A CA 1
ATOM 2624 C C . ILE A 1 353 ? -21.781 4.413 28.082 1.00 93.81 353 ILE A C 1
ATOM 2626 O O . ILE A 1 353 ? -21.823 5.484 27.473 1.00 93.81 353 ILE A O 1
ATOM 2630 N N . PRO A 1 354 ? -21.758 4.369 29.425 1.00 94.19 354 PRO A N 1
ATOM 2631 C CA . PRO A 1 354 ? -21.687 5.572 30.247 1.00 94.19 354 PRO A CA 1
ATOM 2632 C C . PRO A 1 354 ? -20.378 6.339 30.053 1.00 94.19 354 PRO A C 1
ATOM 2634 O O . PRO A 1 354 ? -19.306 5.743 29.918 1.00 94.19 354 PRO A O 1
ATOM 2637 N N . TYR A 1 355 ? -20.435 7.669 30.141 1.00 94.19 355 TYR A N 1
ATOM 2638 C CA . TYR A 1 355 ? -19.251 8.532 30.022 1.00 94.19 355 TYR A CA 1
ATOM 2639 C C . TYR A 1 355 ? -18.172 8.201 31.061 1.00 94.19 355 TYR A C 1
ATOM 2641 O O . TYR A 1 355 ? -16.985 8.314 30.760 1.00 94.19 355 TYR A O 1
ATOM 2649 N N . SER A 1 356 ? -18.560 7.737 32.253 1.00 92.00 356 SER A N 1
ATOM 2650 C CA . SER A 1 356 ? -17.625 7.295 33.296 1.00 92.00 356 SER A CA 1
ATOM 2651 C C . SER A 1 356 ? -16.747 6.129 32.837 1.00 92.00 356 SER A C 1
ATOM 2653 O O . SER A 1 356 ? -15.535 6.164 33.034 1.00 92.00 356 SER A O 1
ATOM 2655 N N . VAL A 1 357 ? -17.336 5.137 32.163 1.00 92.75 357 VAL A N 1
ATOM 2656 C CA . VAL A 1 357 ? -16.617 3.961 31.648 1.00 92.75 357 VAL A CA 1
ATOM 2657 C C . VAL A 1 357 ? -15.671 4.365 30.518 1.00 92.75 357 VAL A C 1
ATOM 2659 O O . VAL A 1 357 ? -14.544 3.869 30.439 1.00 92.75 357 VAL A O 1
ATOM 2662 N N . VAL A 1 358 ? -16.089 5.305 29.661 1.00 92.38 358 VAL A N 1
ATOM 2663 C CA . VAL A 1 358 ? -15.216 5.860 28.614 1.00 92.38 358 VAL A CA 1
ATOM 2664 C C . VAL A 1 358 ? -14.039 6.617 29.231 1.00 92.38 358 VAL A C 1
ATOM 2666 O O . VAL A 1 358 ? -12.896 6.388 28.837 1.00 92.38 358 VAL A O 1
ATOM 2669 N N . ALA A 1 359 ? -14.295 7.485 30.213 1.00 92.50 359 ALA A N 1
ATOM 2670 C CA . ALA A 1 359 ? -13.260 8.262 30.890 1.00 92.50 359 ALA A CA 1
ATOM 2671 C C . ALA A 1 359 ? -12.233 7.365 31.595 1.00 92.50 359 ALA A C 1
ATOM 2673 O O . ALA A 1 359 ? -11.032 7.600 31.463 1.00 92.50 359 ALA A O 1
ATOM 2674 N N . GLU A 1 360 ? -12.690 6.306 32.266 1.00 91.75 360 GLU A N 1
ATOM 2675 C CA . GLU A 1 360 ? -11.825 5.313 32.908 1.00 91.75 360 GLU A CA 1
ATOM 2676 C C . GLU A 1 360 ? -10.974 4.554 31.879 1.00 91.75 360 GLU A C 1
ATOM 2678 O O . GLU A 1 360 ? -9.750 4.490 32.002 1.00 91.75 360 GLU A O 1
ATOM 2683 N N . THR A 1 361 ? -11.600 4.048 30.811 1.00 90.44 361 THR A N 1
ATOM 2684 C CA . THR A 1 361 ? -10.915 3.273 29.761 1.00 90.44 361 THR A CA 1
ATOM 2685 C C . THR A 1 361 ? -9.849 4.102 29.041 1.00 90.44 361 THR A C 1
ATOM 2687 O O . THR A 1 361 ? -8.773 3.596 28.716 1.00 90.44 361 THR A O 1
ATOM 2690 N N . LEU A 1 362 ? -10.136 5.382 28.793 1.00 91.00 362 LEU A N 1
ATOM 2691 C CA . LEU A 1 362 ? -9.233 6.313 28.111 1.00 91.00 362 LEU A CA 1
ATOM 2692 C C . LEU A 1 362 ? -8.282 7.055 29.062 1.00 91.00 362 LEU A C 1
ATOM 2694 O O . LEU A 1 362 ? -7.434 7.816 28.585 1.00 91.00 362 LEU A O 1
ATOM 2698 N N . GLN A 1 363 ? -8.403 6.809 30.373 1.00 88.38 363 GLN A N 1
ATOM 2699 C CA . GLN A 1 363 ? -7.616 7.424 31.446 1.00 88.38 363 GLN A CA 1
ATOM 2700 C C . GLN A 1 363 ? -7.634 8.957 31.387 1.00 88.38 363 GLN A C 1
ATOM 2702 O O . GLN A 1 363 ? -6.597 9.620 31.452 1.00 88.38 363 GLN A O 1
ATOM 2707 N N . LEU A 1 364 ? -8.829 9.517 31.218 1.00 87.56 364 LEU A N 1
ATOM 2708 C CA . LEU A 1 364 ? -9.060 10.957 31.161 1.00 87.56 364 LEU A CA 1
ATOM 2709 C C . LEU A 1 364 ? -9.270 11.508 32.573 1.00 87.56 364 LEU A C 1
ATOM 2711 O O . LEU A 1 364 ? -9.859 10.850 33.426 1.00 87.56 364 LEU A O 1
ATOM 2715 N N . THR A 1 365 ? -8.861 12.753 32.817 1.00 77.50 365 THR A N 1
ATOM 2716 C CA . THR A 1 365 ? -8.984 13.422 34.129 1.00 77.50 365 THR A CA 1
ATOM 2717 C C . THR A 1 365 ? -10.423 13.894 34.434 1.00 77.50 365 THR A C 1
ATOM 2719 O O . THR A 1 365 ? -10.622 14.879 35.136 1.00 77.50 365 THR A O 1
ATOM 2722 N N . ASN A 1 366 ? -11.434 13.179 33.924 1.00 64.81 366 ASN A N 1
ATOM 2723 C CA . ASN A 1 366 ? -12.870 13.342 34.196 1.00 64.81 366 ASN A CA 1
ATOM 2724 C C . ASN A 1 366 ? -13.506 14.681 33.774 1.00 64.81 366 ASN A C 1
ATOM 2726 O O . ASN A 1 366 ? -14.259 15.284 34.537 1.00 64.81 366 ASN A O 1
ATOM 2730 N N . SER A 1 367 ? -13.261 15.132 32.541 1.00 77.81 367 SER A N 1
ATOM 2731 C CA . SER A 1 367 ? -14.085 16.174 31.910 1.00 77.81 367 SER A CA 1
ATOM 2732 C C . SER A 1 367 ? -14.997 15.549 30.855 1.00 77.81 367 SER A C 1
ATOM 2734 O O . SER A 1 367 ? -14.500 14.965 29.891 1.00 77.81 367 SER A O 1
ATOM 2736 N N . ASP A 1 368 ? -16.316 15.699 31.010 1.00 84.38 368 ASP A N 1
ATOM 2737 C CA . ASP A 1 368 ? -17.317 15.221 30.038 1.00 84.38 368 ASP A CA 1
ATOM 2738 C C . ASP A 1 368 ? -17.010 15.739 28.616 1.00 84.38 368 ASP A C 1
ATOM 2740 O O . ASP A 1 368 ? -17.120 15.006 27.636 1.00 84.38 368 ASP A O 1
ATOM 2744 N N . SER A 1 369 ? -16.487 16.965 28.505 1.00 87.62 369 SER A N 1
ATOM 2745 C CA . SER A 1 369 ? -16.066 17.565 27.230 1.00 87.62 369 SER A CA 1
ATOM 2746 C C . SER A 1 369 ? -14.922 16.800 26.545 1.00 87.62 369 SER A C 1
ATOM 2748 O O . SER A 1 369 ? -14.874 16.708 25.315 1.00 87.62 369 SER A O 1
ATOM 2750 N N . GLN A 1 370 ? -14.000 16.210 27.315 1.00 89.12 370 GLN A N 1
ATOM 2751 C CA . GLN A 1 370 ? -12.931 15.386 26.744 1.00 89.12 370 GLN A CA 1
ATOM 2752 C C . GLN A 1 370 ? -13.489 14.073 26.200 1.00 89.12 370 GLN A C 1
ATOM 2754 O O . GLN A 1 370 ? -13.088 13.658 25.114 1.00 89.12 370 GLN A O 1
ATOM 2759 N N . VAL A 1 371 ? -14.429 13.447 26.915 1.00 91.56 371 VAL A N 1
ATOM 2760 C CA . VAL A 1 371 ? -15.103 12.222 26.458 1.00 91.56 371 VAL A CA 1
ATOM 2761 C C . VAL A 1 371 ? -15.794 12.472 25.118 1.00 91.56 371 VAL A C 1
ATOM 2763 O O . VAL A 1 371 ? -15.550 11.736 24.164 1.00 91.56 371 VAL A O 1
ATOM 2766 N N . GLU A 1 372 ? -16.563 13.556 25.008 1.00 92.12 372 GLU A N 1
ATOM 2767 C CA . GLU A 1 372 ? -17.233 13.948 23.761 1.00 92.12 372 GLU A CA 1
ATOM 2768 C C . GLU A 1 372 ? -16.237 14.156 22.614 1.00 92.12 372 GLU A C 1
ATOM 2770 O O . GLU A 1 372 ? -16.432 13.648 21.510 1.00 92.12 372 GLU A O 1
ATOM 2775 N N . THR A 1 373 ? -15.117 14.832 22.885 1.00 93.56 373 THR A N 1
ATOM 2776 C CA . THR A 1 373 ? -14.056 15.057 21.891 1.00 93.56 373 THR A CA 1
ATOM 2777 C C . THR A 1 373 ? -13.475 13.737 21.369 1.00 93.56 373 THR A C 1
ATOM 2779 O O . THR A 1 373 ? -13.235 13.595 20.168 1.00 93.56 373 THR A O 1
ATOM 2782 N N . TRP A 1 374 ? -13.274 12.748 22.244 1.00 93.75 374 TRP A N 1
ATOM 2783 C CA . TRP A 1 374 ? -12.767 11.429 21.857 1.00 93.75 374 TRP A CA 1
ATOM 2784 C C . TRP A 1 374 ? -13.787 10.594 21.094 1.00 93.75 374 TRP A C 1
ATOM 2786 O O . TRP A 1 374 ? -13.412 9.919 20.134 1.00 93.75 374 TRP A O 1
ATOM 2796 N N . VAL A 1 375 ? -15.066 10.669 21.463 1.00 92.88 375 VAL A N 1
ATOM 2797 C CA . VAL A 1 375 ? -16.138 10.016 20.705 1.00 92.88 375 VAL A CA 1
ATOM 2798 C C . VAL A 1 375 ? -16.234 10.624 19.305 1.00 92.88 375 VAL A C 1
ATOM 2800 O O . VAL A 1 375 ? -16.281 9.878 18.330 1.00 92.88 375 VAL A O 1
ATOM 2803 N N . ILE A 1 376 ? -16.151 11.953 19.171 1.00 93.00 376 ILE A N 1
ATOM 2804 C CA . ILE A 1 376 ? -16.099 12.630 17.865 1.00 93.00 376 ILE A CA 1
ATOM 2805 C C . ILE A 1 376 ? -14.870 12.185 17.067 1.00 93.00 376 ILE A C 1
ATOM 2807 O O . ILE A 1 376 ? -14.993 11.908 15.878 1.00 93.00 376 ILE A O 1
ATOM 2811 N N . ALA A 1 377 ? -13.696 12.074 17.694 1.00 91.75 377 ALA A N 1
ATOM 2812 C CA . ALA A 1 377 ? -12.487 11.604 17.019 1.00 91.75 377 ALA A CA 1
ATOM 2813 C C . ALA A 1 377 ? -12.618 10.149 16.532 1.00 91.75 377 ALA A C 1
ATOM 2815 O O . ALA A 1 377 ? -12.210 9.837 15.414 1.00 91.75 377 ALA A O 1
ATOM 2816 N N . ALA A 1 378 ? -13.218 9.267 17.335 1.00 91.00 378 ALA A N 1
ATOM 2817 C CA . ALA A 1 378 ? -13.468 7.882 16.950 1.00 91.00 378 ALA A CA 1
ATOM 2818 C C . ALA A 1 378 ? -14.518 7.774 15.834 1.00 91.00 378 ALA A C 1
ATOM 2820 O O . ALA A 1 378 ? -14.314 7.014 14.889 1.00 91.00 378 ALA A O 1
ATOM 2821 N N . VAL A 1 379 ? -15.585 8.577 15.873 1.00 91.00 379 VAL A N 1
ATOM 2822 C CA . VAL A 1 379 ? -16.567 8.642 14.779 1.00 91.00 379 VAL A CA 1
ATOM 2823 C C . VAL A 1 379 ? -15.942 9.213 13.505 1.00 91.00 379 VAL A C 1
ATOM 2825 O O . VAL A 1 379 ? -16.089 8.640 12.429 1.00 91.00 379 VAL A O 1
ATOM 2828 N N . GLY A 1 380 ? -15.158 10.286 13.627 1.00 88.00 380 GLY A N 1
ATOM 2829 C CA . GLY A 1 380 ? -14.422 10.897 12.519 1.00 88.00 380 GLY A CA 1
ATOM 2830 C C . GLY A 1 380 ? -13.371 9.976 11.894 1.00 88.00 380 GLY A C 1
ATOM 2831 O O . GLY A 1 380 ? -13.031 10.146 10.728 1.00 88.00 380 GLY A O 1
ATOM 2832 N N . SER A 1 381 ? -12.891 8.971 12.634 1.00 87.81 381 SER A N 1
ATOM 2833 C CA . SER A 1 381 ? -11.995 7.942 12.098 1.00 87.81 381 SER A CA 1
ATOM 2834 C C . SER A 1 381 ? -12.686 6.909 11.200 1.00 87.81 381 SER A C 1
ATOM 2836 O O . SER A 1 381 ? -12.010 6.151 10.509 1.00 87.81 381 SER A O 1
ATOM 2838 N N . GLY A 1 382 ? -14.021 6.834 11.230 1.00 86.69 382 GLY A N 1
ATOM 2839 C CA . GLY A 1 382 ? -14.802 5.827 10.508 1.00 86.69 382 GLY A CA 1
ATOM 2840 C C . GLY A 1 382 ? -14.795 4.428 11.140 1.00 86.69 382 GLY A C 1
ATOM 2841 O O . GLY A 1 382 ? -15.447 3.525 10.619 1.00 86.69 382 GLY A O 1
ATOM 2842 N N . LEU A 1 383 ? -14.098 4.227 12.265 1.00 87.94 383 LEU A N 1
ATOM 2843 C CA . LEU A 1 383 ? -14.068 2.949 12.989 1.00 87.94 383 LEU A CA 1
ATOM 2844 C C . LEU A 1 383 ? -15.261 2.758 13.945 1.00 87.94 383 LEU A C 1
ATOM 2846 O O . LEU A 1 383 ? -15.568 1.629 14.334 1.00 87.94 383 LEU A O 1
ATOM 2850 N N . LEU A 1 384 ? -15.940 3.849 14.307 1.00 91.19 384 LEU A N 1
ATOM 2851 C CA . LEU A 1 384 ? -17.086 3.869 15.211 1.00 91.19 384 LEU A CA 1
ATOM 2852 C C . LEU A 1 384 ? -18.238 4.664 14.590 1.00 91.19 384 LEU A C 1
ATOM 2854 O O . LEU A 1 384 ? -18.043 5.749 14.058 1.00 91.19 384 LEU A O 1
ATOM 2858 N N . GLN A 1 385 ? -19.454 4.155 14.718 1.00 92.00 385 GLN A N 1
ATOM 2859 C CA . GLN A 1 385 ? -20.688 4.875 14.449 1.00 92.00 385 GLN A CA 1
ATOM 2860 C C . GLN A 1 385 ? -21.508 4.873 15.736 1.00 92.00 385 GLN A C 1
ATOM 2862 O O . GLN A 1 385 ? -21.952 3.823 16.204 1.00 92.00 385 GLN A O 1
ATOM 2867 N N . ALA A 1 386 ? -21.659 6.047 16.339 1.00 92.69 386 ALA A N 1
ATOM 2868 C CA . ALA A 1 386 ? -22.331 6.211 17.619 1.00 92.69 386 ALA A CA 1
ATOM 2869 C C . ALA A 1 386 ? -22.986 7.591 17.723 1.00 92.69 386 ALA A C 1
ATOM 2871 O O . ALA A 1 386 ? -22.569 8.549 17.069 1.00 92.69 386 ALA A O 1
ATOM 2872 N N . LYS A 1 387 ? -24.000 7.684 18.580 1.00 93.00 387 LYS A N 1
ATOM 2873 C CA . LYS A 1 387 ? -24.659 8.923 18.993 1.00 93.00 387 LYS A CA 1
ATOM 2874 C C . LYS A 1 387 ? -24.367 9.180 20.466 1.00 93.00 387 LYS A C 1
ATOM 2876 O O . LYS A 1 387 ? -24.195 8.245 21.240 1.00 93.00 387 LYS A O 1
ATOM 2881 N N . MET A 1 388 ? -24.316 10.446 20.852 1.00 92.88 388 MET A N 1
ATOM 2882 C CA . MET A 1 388 ? -24.113 10.854 22.241 1.00 92.88 388 MET A CA 1
ATOM 2883 C C . MET A 1 388 ? -25.411 11.431 22.793 1.00 92.88 388 MET A C 1
ATOM 2885 O O . MET A 1 388 ? -26.014 12.299 22.161 1.00 92.88 388 MET A O 1
ATOM 2889 N N . ASP A 1 389 ? -25.816 10.966 23.969 1.00 92.75 389 ASP A N 1
ATOM 2890 C CA . ASP A 1 389 ? -26.828 11.614 24.792 1.00 92.75 389 ASP A CA 1
ATOM 2891 C C . ASP A 1 389 ? -26.132 12.336 25.948 1.00 92.75 389 ASP A C 1
ATOM 2893 O O . ASP A 1 389 ? -25.706 11.742 26.941 1.00 92.75 389 ASP A O 1
ATOM 2897 N N . GLN A 1 390 ? -26.013 13.651 25.792 1.00 90.69 390 GLN A N 1
ATOM 2898 C CA . GLN A 1 390 ? -25.332 14.519 26.743 1.00 90.69 390 GLN A CA 1
ATOM 2899 C C . GLN A 1 390 ? -26.107 14.679 28.062 1.00 90.69 390 GLN A C 1
ATOM 2901 O O . GLN A 1 390 ? -25.495 14.936 29.096 1.00 90.69 390 GLN A O 1
ATOM 2906 N N . LEU A 1 391 ? -27.437 14.510 28.053 1.00 90.94 391 LEU A N 1
ATOM 2907 C CA . LEU A 1 391 ? -28.261 14.644 29.259 1.00 90.94 391 LEU A CA 1
ATOM 2908 C C . LEU A 1 391 ? -28.126 13.413 30.155 1.00 90.94 391 LEU A C 1
ATOM 2910 O O . LEU A 1 391 ? -27.941 13.550 31.364 1.00 90.94 391 LEU A O 1
ATOM 2914 N N . SER A 1 392 ? -28.194 12.216 29.566 1.00 89.19 392 SER A N 1
ATOM 2915 C CA . SER A 1 392 ? -28.013 10.959 30.305 1.00 89.19 392 SER A CA 1
ATOM 2916 C C . SER A 1 392 ? -26.545 10.553 30.479 1.00 89.19 392 SER A C 1
ATOM 2918 O O . SER A 1 392 ? -26.260 9.632 31.243 1.00 89.19 392 SER A O 1
ATOM 2920 N N . LYS A 1 393 ? -25.611 11.262 29.829 1.00 92.69 393 LYS A N 1
ATOM 2921 C CA . LYS A 1 393 ? -24.168 10.966 29.806 1.00 92.69 393 LYS A CA 1
ATOM 2922 C C . LYS A 1 393 ? -23.870 9.560 29.278 1.00 92.69 393 LYS A C 1
ATOM 2924 O O . LYS A 1 393 ? -23.071 8.817 29.859 1.00 92.69 393 LYS A O 1
ATOM 2929 N N . MET A 1 394 ? -24.517 9.207 28.169 1.00 93.19 394 MET A N 1
ATOM 2930 C CA . MET A 1 394 ? -24.417 7.895 27.529 1.00 93.19 394 MET A CA 1
ATOM 2931 C C . MET A 1 394 ? -23.988 8.021 26.066 1.00 93.19 394 MET A C 1
ATOM 2933 O O . MET A 1 394 ? -24.403 8.924 25.340 1.00 93.19 394 MET A O 1
ATOM 2937 N N . VAL A 1 395 ? -23.171 7.076 25.613 1.00 93.75 395 VAL A N 1
ATOM 2938 C CA . VAL A 1 395 ? -22.835 6.868 24.204 1.00 93.75 395 VAL A CA 1
ATOM 2939 C C . VAL A 1 395 ? -23.632 5.670 23.700 1.00 93.75 395 VAL A C 1
ATOM 2941 O O . VAL A 1 395 ? -23.467 4.558 24.197 1.00 93.75 395 VAL A O 1
ATOM 2944 N N . MET A 1 396 ? -24.481 5.906 22.706 1.00 93.62 396 MET A N 1
ATOM 2945 C CA . MET A 1 396 ? -25.303 4.903 22.034 1.00 93.62 396 MET A CA 1
ATOM 2946 C C . MET A 1 396 ? -24.577 4.435 20.775 1.00 93.62 396 MET A C 1
ATOM 2948 O O . MET A 1 396 ? -24.453 5.185 19.803 1.00 93.62 396 MET A O 1
ATOM 2952 N N . VAL A 1 397 ? -24.066 3.210 20.787 1.00 93.50 397 VAL A N 1
ATOM 2953 C CA . VAL A 1 397 ? -23.293 2.636 19.686 1.00 93.50 397 VAL A CA 1
ATOM 2954 C C . VAL A 1 397 ? -24.237 2.014 18.662 1.00 93.50 397 VAL A C 1
ATOM 2956 O O . VAL A 1 397 ? -25.006 1.112 18.972 1.00 93.50 397 VAL A O 1
ATOM 2959 N N . GLU A 1 398 ? -24.145 2.461 17.411 1.00 90.12 398 GLU A N 1
ATOM 2960 C CA . GLU A 1 398 ? -24.856 1.837 16.290 1.00 90.12 398 GLU A CA 1
ATOM 2961 C C . GLU A 1 398 ? -24.006 0.725 15.667 1.00 90.12 398 GLU A C 1
ATOM 2963 O O . GLU A 1 398 ? -24.504 -0.354 15.342 1.00 90.12 398 GLU A O 1
ATOM 2968 N N . ARG A 1 399 ? -22.702 0.979 15.495 1.00 87.19 399 ARG A N 1
ATOM 2969 C CA . ARG A 1 399 ? -21.747 0.009 14.953 1.00 87.19 399 ARG A CA 1
ATOM 2970 C C . ARG A 1 399 ? -20.319 0.347 15.363 1.00 87.19 399 ARG A C 1
ATOM 2972 O O . ARG A 1 399 ? -19.925 1.504 15.339 1.00 87.19 399 ARG A O 1
ATOM 2979 N N . SER A 1 400 ? -19.517 -0.673 15.646 1.00 88.94 400 SER A N 1
ATOM 2980 C CA . SER A 1 400 ? -18.074 -0.539 15.868 1.00 88.94 400 SER A CA 1
ATOM 2981 C C . SER A 1 400 ? -17.312 -1.622 15.107 1.00 88.94 400 SER A C 1
ATOM 2983 O O . SER A 1 400 ? -17.836 -2.715 14.860 1.00 88.94 400 SER A O 1
ATOM 2985 N N . VAL A 1 401 ? -16.075 -1.329 14.711 1.00 85.06 401 VAL A N 1
ATOM 2986 C CA . VAL A 1 401 ? -15.173 -2.338 14.151 1.00 85.06 401 VAL A CA 1
ATOM 2987 C C . VAL A 1 401 ? -14.693 -3.312 15.226 1.00 85.06 401 VAL A C 1
ATOM 2989 O O . VAL A 1 401 ? -14.340 -2.936 16.342 1.00 85.06 401 VAL A O 1
ATOM 2992 N N . VAL A 1 402 ? -14.617 -4.591 14.861 1.00 83.50 402 VAL A N 1
ATOM 2993 C CA . VAL A 1 402 ? -14.065 -5.638 15.726 1.00 83.50 402 VAL A CA 1
ATOM 2994 C C . VAL A 1 402 ? -12.611 -5.890 15.329 1.00 83.50 402 VAL A C 1
ATOM 2996 O O . VAL A 1 402 ? -12.342 -6.369 14.219 1.00 83.50 402 VAL A O 1
ATOM 2999 N N . ARG A 1 403 ? -11.680 -5.560 16.234 1.00 82.31 403 ARG A N 1
ATOM 3000 C CA . ARG A 1 403 ? -10.226 -5.720 16.026 1.00 82.31 403 ARG A CA 1
ATOM 3001 C C . ARG A 1 403 ? -9.794 -7.185 16.034 1.00 82.31 403 ARG A C 1
ATOM 3003 O O . ARG A 1 403 ? -9.070 -7.616 15.145 1.00 82.31 403 ARG A O 1
ATOM 3010 N N . ARG A 1 404 ? -10.337 -7.976 16.964 1.00 76.69 404 ARG A N 1
ATOM 3011 C CA . ARG A 1 404 ? -10.101 -9.420 17.067 1.00 76.69 404 ARG A CA 1
ATOM 3012 C C . ARG A 1 404 ? -11.400 -10.185 16.866 1.00 76.69 404 ARG A C 1
ATOM 3014 O O . ARG A 1 404 ? -12.307 -10.087 17.685 1.00 76.69 404 ARG A O 1
ATOM 3021 N N . PHE A 1 405 ? -11.476 -10.964 15.791 1.00 74.19 405 PHE A N 1
ATOM 3022 C CA . PHE A 1 405 ? -12.612 -11.844 15.534 1.00 74.19 405 PHE A CA 1
ATOM 3023 C C . PHE A 1 405 ? -12.190 -13.300 15.721 1.00 74.19 405 PHE A C 1
ATOM 3025 O O . PHE A 1 405 ? -11.525 -13.886 14.866 1.00 74.19 405 PHE A O 1
ATOM 3032 N N . ASP A 1 406 ? -12.537 -13.861 16.874 1.00 79.38 406 ASP A N 1
ATOM 3033 C CA . ASP A 1 406 ? -12.143 -15.202 17.288 1.00 79.38 406 ASP A CA 1
ATOM 3034 C C . ASP A 1 406 ? -13.360 -16.093 17.594 1.00 79.38 406 ASP A C 1
ATOM 3036 O O . ASP A 1 406 ? -14.518 -15.743 17.352 1.00 79.38 406 ASP A O 1
ATOM 3040 N N . ALA A 1 407 ? -13.098 -17.286 18.129 1.00 81.88 407 ALA A N 1
ATOM 3041 C CA . ALA A 1 407 ? -14.142 -18.230 18.506 1.00 81.88 407 ALA A CA 1
ATOM 3042 C C . ALA A 1 407 ? -15.114 -17.677 19.569 1.00 81.88 407 ALA A C 1
ATOM 3044 O O . ALA A 1 407 ? -16.260 -18.123 19.626 1.00 81.88 407 ALA A O 1
ATOM 3045 N N . GLN A 1 408 ? -14.697 -16.722 20.410 1.00 80.88 408 GLN A N 1
ATOM 3046 C CA . GLN A 1 408 ? -15.591 -16.104 21.390 1.00 80.88 408 GLN A CA 1
ATOM 3047 C C . GLN A 1 408 ? -16.590 -15.180 20.692 1.00 80.88 408 GLN A C 1
ATOM 3049 O O . GLN A 1 408 ? -17.789 -15.265 20.960 1.00 80.88 408 GLN A O 1
ATOM 3054 N N . GLN A 1 409 ? -16.124 -14.386 19.725 1.00 80.81 409 GLN A N 1
ATOM 3055 C CA . GLN A 1 409 ? -16.999 -13.535 18.914 1.00 80.81 409 GLN A CA 1
ATOM 3056 C C . GLN A 1 409 ? -18.015 -14.355 18.107 1.00 80.81 409 GLN A C 1
ATOM 3058 O O . GLN A 1 409 ? -19.191 -13.992 18.042 1.00 80.81 409 GLN A O 1
ATOM 3063 N N . TRP A 1 410 ? -17.613 -15.522 17.589 1.00 86.25 410 TRP A N 1
ATOM 3064 C CA . TRP A 1 410 ? -18.544 -16.468 16.963 1.00 86.25 410 TRP A CA 1
ATOM 3065 C C . TRP A 1 410 ? -19.652 -16.938 17.911 1.00 86.25 410 TRP A C 1
ATOM 3067 O O . TRP A 1 410 ? -20.813 -17.000 17.506 1.00 86.25 410 TRP A O 1
ATOM 3077 N N . LYS A 1 411 ? -19.327 -17.232 19.176 1.00 86.44 411 LYS A N 1
ATOM 3078 C CA . LYS A 1 411 ? -20.326 -17.634 20.181 1.00 86.44 411 LYS A CA 1
ATOM 3079 C C . LYS A 1 411 ? -21.307 -16.506 20.492 1.00 86.44 411 LYS A C 1
ATOM 3081 O O . LYS A 1 411 ? -22.509 -16.757 20.572 1.00 86.44 411 LYS A O 1
ATOM 3086 N N . ILE A 1 412 ? -20.816 -15.272 20.630 1.00 82.56 412 ILE A N 1
ATOM 3087 C CA . ILE A 1 412 ? -21.663 -14.091 20.858 1.00 82.56 412 ILE A CA 1
ATOM 3088 C C . ILE A 1 412 ? -22.612 -13.894 19.670 1.00 82.56 412 ILE A C 1
ATOM 3090 O O . ILE A 1 412 ? -23.820 -13.736 19.860 1.00 82.56 412 ILE A O 1
ATOM 3094 N N . LEU A 1 413 ? -22.092 -13.979 18.443 1.00 85.25 413 LEU A N 1
ATOM 3095 C CA . LEU A 1 413 ? -22.891 -13.854 17.225 1.00 85.25 413 LEU A CA 1
ATOM 3096 C C . LEU A 1 413 ? -23.953 -14.958 17.124 1.00 85.25 413 LEU A C 1
ATOM 3098 O O . LEU A 1 413 ? -25.111 -14.675 16.817 1.00 85.25 413 LEU A O 1
ATOM 3102 N N . GLN A 1 414 ? -23.585 -16.203 17.433 1.00 89.00 414 GLN A N 1
ATOM 3103 C CA . GLN A 1 414 ? -24.508 -17.335 17.454 1.00 89.00 414 GLN A CA 1
ATOM 3104 C C . GLN A 1 414 ? -25.640 -17.125 18.469 1.00 89.00 414 GLN A C 1
ATOM 3106 O O . GLN A 1 414 ? -26.802 -17.370 18.142 1.00 89.00 414 GLN A O 1
ATOM 3111 N N . ALA A 1 415 ? -25.328 -16.645 19.676 1.00 89.81 415 ALA A N 1
ATOM 3112 C CA . ALA A 1 415 ? -26.329 -16.350 20.699 1.00 89.81 415 ALA A CA 1
ATOM 3113 C C . ALA A 1 415 ? -27.297 -15.244 20.244 1.00 89.81 415 ALA A C 1
ATOM 3115 O O . ALA A 1 415 ? -28.515 -15.402 20.357 1.00 89.81 415 ALA A O 1
ATOM 3116 N N . ARG A 1 416 ? -26.774 -14.162 19.649 1.00 87.19 416 ARG A N 1
ATOM 3117 C CA . ARG A 1 416 ? -27.589 -13.071 19.086 1.00 87.19 416 ARG A CA 1
ATOM 3118 C C . ARG A 1 416 ? -28.506 -13.565 17.963 1.00 87.19 416 ARG A C 1
ATOM 3120 O O . ARG A 1 416 ? -29.702 -13.282 17.989 1.00 87.19 416 ARG A O 1
ATOM 3127 N N . LEU A 1 417 ? -27.987 -14.365 17.030 1.00 92.25 417 LEU A N 1
ATOM 3128 C CA . LEU A 1 417 ? -28.769 -14.983 15.950 1.00 92.25 417 LEU A CA 1
ATOM 3129 C C . LEU A 1 417 ? -29.862 -15.914 16.480 1.00 92.25 417 LEU A C 1
ATOM 3131 O O . LEU A 1 417 ? -30.974 -15.919 15.955 1.00 92.25 417 LEU A O 1
ATOM 3135 N N . HIS A 1 418 ? -29.568 -16.690 17.523 1.00 93.00 418 HIS A N 1
ATOM 3136 C CA . HIS A 1 418 ? -30.551 -17.579 18.132 1.00 93.00 418 HIS A CA 1
ATOM 3137 C C . HIS A 1 418 ? -31.691 -16.797 18.796 1.00 93.00 418 HIS A C 1
ATOM 3139 O O . HIS A 1 418 ? -32.862 -17.113 18.579 1.00 93.00 418 HIS A O 1
ATOM 3145 N N . ASN A 1 419 ? -31.360 -15.734 19.534 1.00 92.19 419 ASN A N 1
ATOM 3146 C CA . ASN A 1 419 ? -32.350 -14.832 20.121 1.00 92.19 419 ASN A CA 1
ATOM 3147 C C . ASN A 1 419 ? -33.196 -14.155 19.040 1.00 92.19 419 ASN A C 1
ATOM 3149 O O . ASN A 1 419 ? -34.420 -14.127 19.141 1.00 92.19 419 ASN A O 1
ATOM 3153 N N . TRP A 1 420 ? -32.569 -13.681 17.962 1.00 92.06 420 TRP A N 1
ATOM 3154 C CA . TRP A 1 420 ? -33.293 -13.075 16.850 1.00 92.06 420 TRP A CA 1
ATOM 3155 C C . TRP A 1 420 ? -34.235 -14.070 16.162 1.00 92.06 420 TRP A C 1
ATOM 3157 O O . TRP A 1 420 ? -35.411 -13.764 15.963 1.00 92.06 420 TRP A O 1
ATOM 3167 N N . LYS A 1 421 ? -33.773 -15.301 15.900 1.00 94.38 421 LYS A N 1
ATOM 3168 C CA . LYS A 1 421 ? -34.609 -16.391 15.372 1.00 94.38 421 LYS A CA 1
ATOM 3169 C C . LYS A 1 421 ? -35.815 -16.662 16.275 1.00 94.38 421 LYS A C 1
ATOM 3171 O O . LYS A 1 421 ? -36.923 -16.829 15.768 1.00 94.38 421 LYS A O 1
ATOM 3176 N N . LYS A 1 422 ? -35.613 -16.697 17.596 1.00 94.94 422 LYS A N 1
ATOM 3177 C CA . LYS A 1 422 ? -36.691 -16.889 18.576 1.00 94.94 422 LYS A CA 1
ATOM 3178 C C . LYS A 1 422 ? -37.705 -15.743 18.527 1.00 94.94 422 LYS A C 1
ATOM 3180 O O . LYS A 1 422 ? -38.901 -16.008 18.482 1.00 94.94 422 LYS A O 1
ATOM 3185 N N . ASN A 1 423 ? -37.239 -14.497 18.473 1.00 93.25 423 ASN A N 1
ATOM 3186 C CA . ASN A 1 423 ? -38.103 -13.314 18.434 1.00 93.25 423 ASN A CA 1
ATOM 3187 C C . ASN A 1 423 ? -38.940 -13.259 17.147 1.00 93.25 423 ASN A C 1
ATOM 3189 O O . ASN A 1 423 ? -40.154 -13.086 17.212 1.00 93.25 423 ASN A O 1
ATOM 3193 N N . VAL A 1 424 ? -38.320 -13.482 15.982 1.00 94.81 424 VAL A N 1
ATOM 3194 C CA . VAL A 1 424 ? -39.032 -13.541 14.692 1.00 94.81 424 VAL A CA 1
ATOM 3195 C C . VAL A 1 424 ? -40.018 -14.711 14.663 1.00 94.81 424 VAL A C 1
ATOM 3197 O O . VAL A 1 424 ? -41.146 -14.554 14.201 1.00 94.81 424 VAL A O 1
ATOM 3200 N N . GLY A 1 425 ? -39.628 -15.870 15.204 1.00 94.06 425 GLY A N 1
ATOM 3201 C CA . GLY A 1 425 ? -40.518 -17.021 15.354 1.00 94.06 425 GLY A CA 1
ATOM 3202 C C . GLY A 1 425 ? -41.746 -16.712 16.214 1.00 94.06 425 GLY A C 1
ATOM 3203 O O . GLY A 1 425 ? -42.858 -17.059 15.823 1.00 94.06 425 GLY A O 1
ATOM 3204 N N . GLY A 1 426 ? -41.560 -16.003 17.331 1.00 93.12 426 GLY A N 1
ATOM 3205 C CA . GLY A 1 426 ? -42.653 -15.549 18.192 1.00 93.12 426 GLY A CA 1
ATOM 3206 C C . GLY A 1 426 ? -43.615 -14.598 17.476 1.00 93.12 426 GLY A C 1
ATOM 3207 O O . GLY A 1 426 ? -44.823 -14.805 17.523 1.00 93.12 426 GLY A O 1
ATOM 3208 N N . ILE A 1 427 ? -43.097 -13.612 16.735 1.00 94.06 427 ILE A N 1
ATOM 3209 C CA . ILE A 1 427 ? -43.928 -12.680 15.951 1.00 94.06 427 ILE A CA 1
ATOM 3210 C C . ILE A 1 427 ? -44.721 -13.425 14.869 1.00 94.06 427 ILE A C 1
ATOM 3212 O O . ILE A 1 427 ? -45.910 -13.172 14.687 1.00 94.06 427 ILE A O 1
ATOM 3216 N N . LEU A 1 428 ? -44.091 -14.375 14.169 1.00 93.12 428 LEU A N 1
ATOM 3217 C CA . LEU A 1 428 ? -44.771 -15.196 13.163 1.00 93.12 428 LEU A CA 1
ATOM 3218 C C . LEU A 1 428 ? -45.887 -16.052 13.767 1.00 93.12 428 LEU A C 1
ATOM 3220 O O . LEU A 1 428 ? -46.918 -16.247 13.123 1.00 93.12 428 LEU A O 1
ATOM 3224 N N . GLN A 1 429 ? -45.689 -16.574 14.977 1.00 90.94 429 GLN A N 1
ATOM 3225 C CA . GLN A 1 429 ? -46.711 -17.345 15.673 1.00 90.94 429 GLN A CA 1
ATOM 3226 C C . GLN A 1 429 ? -47.913 -16.464 16.037 1.00 90.94 429 GLN A C 1
ATOM 3228 O O . GLN A 1 429 ? -49.036 -16.807 15.674 1.00 90.94 429 GLN A O 1
ATOM 3233 N N . VAL A 1 430 ? -47.670 -15.293 16.633 1.00 92.75 430 VAL A N 1
ATOM 3234 C CA . VAL A 1 430 ? -48.722 -14.311 16.952 1.00 92.75 430 VAL A CA 1
ATOM 3235 C C . VAL A 1 430 ? -49.488 -13.891 15.691 1.00 92.75 430 VAL A C 1
ATOM 3237 O O . VAL A 1 430 ? -50.714 -13.810 15.702 1.00 92.75 430 VAL A O 1
ATOM 3240 N N . LEU A 1 431 ? -48.795 -13.686 14.566 1.00 91.44 431 LEU A N 1
ATOM 3241 C CA . LEU A 1 431 ? -49.439 -13.338 13.298 1.00 91.44 431 LEU A CA 1
ATOM 3242 C C . LEU A 1 431 ? -50.359 -14.463 12.782 1.00 91.44 431 LEU A C 1
ATOM 3244 O O . LEU A 1 431 ? -51.463 -14.190 12.313 1.00 91.44 431 LEU A O 1
ATOM 3248 N N . LYS A 1 432 ? -49.934 -15.729 12.892 1.00 89.94 432 LYS A N 1
ATOM 3249 C CA . LYS A 1 432 ? -50.756 -16.897 12.518 1.00 89.94 432 LYS A CA 1
ATOM 3250 C C . LYS A 1 432 ? -51.975 -17.064 13.428 1.00 89.94 432 LYS A C 1
ATOM 3252 O O . LYS A 1 432 ? -53.062 -17.385 12.947 1.00 89.94 432 LYS A O 1
ATOM 3257 N N . GLU A 1 433 ? -51.817 -16.825 14.725 1.00 88.31 433 GLU A N 1
ATOM 3258 C CA . GLU A 1 433 ? -52.916 -16.838 15.702 1.00 88.31 433 GLU A CA 1
ATOM 3259 C C . GLU A 1 433 ? -53.935 -15.716 15.411 1.00 88.31 433 GLU A C 1
ATOM 3261 O O . GLU A 1 433 ? -55.149 -15.933 15.454 1.00 88.31 433 GLU A O 1
ATOM 3266 N N . HIS A 1 434 ? -53.474 -14.535 14.989 1.00 86.25 434 HIS A N 1
ATOM 3267 C CA . HIS A 1 434 ? -54.357 -13.454 14.539 1.00 86.25 434 HIS A CA 1
ATOM 3268 C C . HIS A 1 434 ? -55.090 -13.762 13.222 1.00 86.25 434 HIS A C 1
ATOM 3270 O O . HIS A 1 434 ? -56.263 -13.417 13.077 1.00 86.25 434 HIS A O 1
ATOM 3276 N N . GLN A 1 435 ? -54.447 -14.435 12.266 1.00 80.00 435 GLN A N 1
ATOM 3277 C CA . GLN A 1 435 ? -55.089 -14.842 11.005 1.00 80.00 435 GLN A CA 1
ATOM 3278 C C . GLN A 1 435 ? -56.157 -15.928 11.208 1.00 80.00 435 GLN A C 1
ATOM 3280 O O . GLN A 1 435 ? -57.195 -15.922 10.551 1.00 80.00 435 GLN A O 1
ATOM 3285 N N . THR A 1 436 ? -55.932 -16.851 12.141 1.00 75.06 436 THR A N 1
ATOM 3286 C CA . THR A 1 436 ? -56.894 -17.920 12.460 1.00 75.06 436 THR A CA 1
ATOM 3287 C C . THR A 1 436 ? -58.077 -17.416 13.297 1.00 75.06 436 THR A C 1
ATOM 3289 O O . THR A 1 436 ? -59.218 -17.817 13.060 1.00 75.06 436 THR A O 1
ATOM 3292 N N . SER A 1 437 ? -57.851 -16.471 14.214 1.00 63.72 437 SER A N 1
ATOM 3293 C CA . SER A 1 437 ? -58.925 -15.836 14.997 1.00 63.72 437 SER A CA 1
ATOM 3294 C C . SER A 1 437 ? -59.812 -14.898 14.166 1.00 63.72 437 SER A C 1
ATOM 3296 O O . SER A 1 437 ? -61.034 -14.930 14.312 1.00 63.72 437 SER A O 1
ATOM 3298 N N . THR A 1 438 ? -59.249 -14.132 13.226 1.00 55.97 438 THR A N 1
ATOM 3299 C CA . THR A 1 438 ? -60.039 -13.292 12.299 1.00 55.97 438 THR A CA 1
ATOM 3300 C C . THR A 1 438 ? -60.857 -14.106 11.289 1.00 55.97 438 THR A C 1
ATOM 3302 O O . THR A 1 438 ? -61.959 -13.690 10.937 1.00 55.97 438 THR A O 1
ATOM 3305 N N . GLY A 1 439 ? -60.400 -15.301 10.897 1.00 52.03 439 GLY A N 1
ATOM 3306 C CA . GLY A 1 439 ? -61.193 -16.239 10.087 1.00 52.03 439 GLY A CA 1
ATOM 3307 C C . GLY A 1 439 ? -62.398 -16.849 10.820 1.00 52.03 439 GLY A C 1
ATOM 3308 O O . GLY A 1 439 ? -63.375 -17.232 10.183 1.00 52.03 439 GLY A O 1
ATOM 3309 N N . THR A 1 440 ? -62.373 -16.898 12.155 1.00 48.47 440 THR A N 1
ATOM 3310 C CA . THR A 1 440 ? -63.457 -17.497 12.957 1.00 48.47 440 THR A CA 1
ATOM 3311 C C . THR A 1 440 ? -64.557 -16.478 13.301 1.00 48.47 440 THR A C 1
ATOM 3313 O O . THR A 1 440 ? -65.726 -16.841 13.399 1.00 48.47 440 THR A O 1
ATOM 3316 N N . ALA A 1 441 ? -64.228 -15.182 13.396 1.00 46.41 441 ALA A N 1
ATOM 3317 C CA . ALA A 1 441 ? -65.203 -14.122 13.685 1.00 46.41 441 ALA A CA 1
ATOM 3318 C C . ALA A 1 441 ? -66.188 -13.831 12.529 1.00 46.41 441 ALA A C 1
ATOM 3320 O O . ALA A 1 441 ? -67.277 -13.325 12.777 1.00 46.41 441 ALA A O 1
ATOM 3321 N N . ALA A 1 442 ? -65.858 -14.190 11.283 1.00 45.75 442 ALA A N 1
ATOM 3322 C CA . ALA A 1 442 ? -66.738 -13.986 10.124 1.00 45.75 442 ALA A CA 1
ATOM 3323 C C . ALA A 1 442 ? -67.844 -15.055 9.962 1.00 45.75 442 ALA A C 1
ATOM 3325 O O . ALA A 1 442 ? -68.660 -14.942 9.053 1.00 45.75 442 ALA A O 1
ATOM 3326 N N . THR A 1 443 ? -67.892 -16.084 10.823 1.00 46.00 443 THR A N 1
ATOM 3327 C CA . THR A 1 443 ? -68.874 -17.189 10.715 1.00 46.00 443 THR A CA 1
ATOM 3328 C C . THR A 1 443 ? -69.945 -17.165 11.822 1.00 46.00 443 THR A C 1
ATOM 3330 O O . THR A 1 443 ? -70.865 -17.975 11.803 1.00 46.00 443 THR A O 1
ATOM 3333 N N . THR A 1 444 ? -69.900 -16.202 12.753 1.00 42.44 444 THR A N 1
ATOM 3334 C CA . THR A 1 444 ? -70.889 -16.072 13.844 1.00 42.44 444 THR A CA 1
ATOM 3335 C C . THR A 1 444 ? -71.687 -14.773 13.727 1.00 42.44 444 THR A C 1
ATOM 3337 O O . THR A 1 444 ? -71.653 -13.914 14.599 1.00 42.44 444 THR A O 1
ATOM 3340 N N . THR A 1 445 ? -72.429 -14.640 12.636 1.00 39.56 445 THR A N 1
ATOM 3341 C CA . THR A 1 445 ? -73.658 -13.835 12.574 1.00 39.56 445 THR A CA 1
ATOM 3342 C C . THR A 1 445 ? -74.630 -14.643 11.731 1.00 39.56 445 THR A C 1
ATOM 3344 O O . THR A 1 445 ? -74.550 -14.630 10.504 1.00 39.56 445 THR A O 1
ATOM 3347 N N . VAL A 1 446 ? -75.437 -15.438 12.435 1.00 37.84 446 VAL A N 1
ATOM 3348 C CA . VAL A 1 446 ? -76.659 -16.081 11.940 1.00 37.84 446 VAL A CA 1
ATOM 3349 C C . VAL A 1 446 ? -77.790 -15.070 12.007 1.00 37.84 446 VAL A C 1
ATOM 3351 O O . VAL A 1 446 ? -77.822 -14.328 13.018 1.00 37.84 446 VAL A O 1
#

Secondary structure (DSSP, 8-state):
----HHHHHHHHHHHHHHHHHHHHHS-TTTS-TTHHHHHHHHHHTT-HHHHHHHHHH-HHHHHHHHHS-HHHHHHHHHHHHHHHTT-S-HHHHHHHHHHHHHHHHHSS-TT-HHHHHHHHHHHHHHHHH---HHHHHHHHHHHHHHHGGGHHHHSSTTSHHHHHHS------------------------------TT---HHHHHHHHTT--HHHHHHHHHHHHHHS-TT-HHHHHHHHHHHHT-SS--HHHHHHHHHHHHHHHHSTTTTTTTTTTGGGSHHHHTHHHH-HHHHHHHHHHHH--HHHHHHHHHHTTS-HHHHHGGGT--HHHHHHHHHHHHHHHHHHH-SEEEHHHHHHHHT--S-HHHHHHHHHHHHHTTSEEEEEETTTTEEEEEEE--S---HHHHHHHHHHHHHHHHHHHHHHHHHHHHHHHHHHHTT---

Organism: Fistulifera solaris (NCBI:txid1519565)

InterPro domains:
  IPR000717 Proteasome component (PCI) domain [PF01399] (322-398)
  IPR000717 Proteasome component (PCI) domain [PS50250] (234-402)
  IPR000717 Proteasome component (PCI) domain [SM00088] (329-420)
  IPR027528 Eukaryotic translation initiation factor 3 subunit M [MF_03012] (5-437)
  IPR040750 eIF3 subunit M, C-terminal helix domain [PF18005] (403-431)
  IPR045237 Eukaryotic translation initiation factor 3 subunit M eIF3m/COP9 signalosome complex subunit 7 COPS7 [PTHR15350] (89-437)

Sequence (446 aa):
MVVSSTLVNVTEDAELRIVGLMADAAPSNLLGNSFRDTCSASIHNGDASGLLQAVVGDTGAVASLMILQLDEATAAMSILAALLNRVAEKNQQSQLATALASAIRQSGAEADNATLKRKMLLLSILFNMRDEPVEKVALLDILMQLAGSNVTEFLSPESTLGSLLAEPTRSGGALASGSNGTSSDRGSAATLVAVDATSLSRLAVMLDAWKTPLPARQGLYRTVVSVLPDTDVRKQRFLLLLTESYSSADKNSIEAAREAAIGAIRDPVTLFVQQRNLLKQPAIQALESQDAKLYGLLQVFQEGKLSDYNQFVQKNGGNEAALLSPYGLHPENCRRNMQILSLCSLASEHEEIPYSVVAETLQLTNSDSQVETWVIAAVGSGLLQAKMDQLSKMVMVERSVVRRFDAQQWKILQARLHNWKKNVGGILQVLKEHQTSTGTAATTTV

pLDDT: mean 81.13, std 16.25, range [24.52, 94.94]